Protein AF-A0A812XXS4-F1 (afdb_monomer)

Radius of gyration: 29.12 Å; Cα contacts (8 Å, |Δi|>4): 743; chains: 1; bounding box: 70×46×90 Å

Foldseek 3Di:
DVVVQVVLVVLLQDFLVVQQVLLVVLVVLCVLLVVLLVVLLVVCCVVPVPPPVVVPDDPVVVVVVVVVVVVVVVVVVVVVVVVVVVVVVVVVVVPPPDDPPFPWDWDFWFFDDDDPQWTKTQQFCCNVQDFQFWWFFPLFAGFATFHDGDHGITTGGGCQGQPHDWFWKWWQLDPVSPFIWIWTWHRPDPQKTKTWIHGDPPDDPPRDDDFFTWIFGDHPVHDPSRGRGTHATFHDWDQDPVHRVIIMTMGHHPDRSPCQQPFPVVVLVVVLSSQVSVQVSCQVVVCVVVLSAGARSNLLSLLLCLLQHDLVVSLVSLQVSQQSVLSNDFAAAPPDGTGRRGNLSSVLSNVLSVVSNVCSVVDDSLDLLVSLVSSLVSQLSSQVSSLVSVVVSVVVPRRGPDDSVSSNVSSNNNSNVNSVSSSVVSVVSVVCCVVRSSPDRRRTITTDHDD

pLDDT: mean 88.3, std 12.42, range [43.25, 98.25]

Solvent-accessible surface area (backbone atoms only — not comparable to full-atom values): 24036 Å² total; per-residue (Å²): 105,72,67,56,53,52,52,32,55,51,50,52,71,50,62,68,87,80,37,59,73,42,40,59,54,22,53,51,53,49,62,73,34,44,77,53,21,54,58,50,47,53,50,43,53,62,76,50,49,81,69,67,79,57,90,76,71,53,73,67,56,55,50,53,50,54,51,52,53,52,54,54,56,52,55,57,52,56,55,52,54,54,55,53,52,53,52,53,52,53,55,59,66,68,68,75,76,73,73,92,86,63,73,55,57,69,50,73,42,56,74,72,48,76,57,98,62,29,40,33,30,78,49,7,43,79,75,68,46,47,68,69,38,44,39,22,38,81,79,43,32,56,45,26,34,25,70,45,59,42,66,59,33,23,33,26,41,30,61,34,22,73,88,36,74,71,41,37,28,31,33,44,76,46,94,82,64,76,52,52,30,41,28,50,32,35,38,77,34,99,43,28,30,36,25,54,45,47,74,53,95,84,58,64,93,77,77,72,91,58,72,63,39,49,28,20,32,57,40,89,94,46,60,80,89,52,48,67,23,33,49,22,27,27,71,41,78,44,67,26,90,92,42,74,90,33,44,25,39,32,32,37,34,86,67,60,86,67,63,71,63,67,62,36,60,67,51,48,51,51,53,48,49,52,24,52,14,50,36,64,45,42,44,72,69,43,43,74,68,80,55,73,38,50,52,54,51,51,54,34,53,50,47,53,38,42,68,63,47,52,69,73,58,29,49,52,46,23,38,54,52,12,42,51,49,13,39,71,53,59,44,62,36,75,84,80,50,72,44,34,57,50,22,42,41,18,52,11,34,37,52,25,46,53,52,46,58,70,47,52,83,80,51,64,87,88,39,44,66,51,49,9,55,52,20,21,54,31,40,42,51,16,44,54,44,28,53,50,49,53,48,56,41,38,75,73,71,47,70,48,80,71,60,70,66,61,51,50,51,28,44,52,54,15,14,52,45,17,16,56,53,19,38,63,48,34,60,55,50,61,75,42,32,65,70,35,41,46,67,70,74,67,50,28,24,29,58,38,83,74,129

Structure (mmCIF, N/CA/C/O backbone):
data_AF-A0A812XXS4-F1
#
_entry.id   AF-A0A812XXS4-F1
#
loop_
_atom_site.group_PDB
_atom_site.id
_atom_site.type_symbol
_atom_site.label_atom_id
_atom_site.label_alt_id
_atom_site.label_comp_id
_atom_site.label_asym_id
_atom_site.label_entity_id
_atom_site.label_seq_id
_atom_site.pdbx_PDB_ins_code
_atom_site.Cartn_x
_atom_site.Cartn_y
_atom_site.Cartn_z
_atom_site.occupancy
_atom_site.B_iso_or_equiv
_atom_site.auth_seq_id
_atom_site.auth_comp_id
_atom_site.auth_asym_id
_atom_site.auth_atom_id
_atom_site.pdbx_PDB_model_num
ATOM 1 N N . MET A 1 1 ? 18.207 -3.021 5.224 1.00 89.25 1 MET A N 1
ATOM 2 C CA . MET A 1 1 ? 18.166 -1.794 4.400 1.00 89.25 1 MET A CA 1
ATOM 3 C C . MET A 1 1 ? 19.552 -1.227 4.143 1.00 89.25 1 MET A C 1
ATOM 5 O O . MET A 1 1 ? 19.964 -1.376 3.007 1.00 89.25 1 MET A O 1
ATOM 9 N N . PRO A 1 2 ? 20.305 -0.664 5.112 1.00 92.25 2 PRO A N 1
ATOM 10 C CA . PRO A 1 2 ? 21.620 -0.075 4.809 1.00 92.25 2 PRO A CA 1
ATOM 11 C C . PRO A 1 2 ? 22.589 -1.097 4.199 1.00 92.25 2 PRO A C 1
ATOM 13 O O . PRO A 1 2 ? 23.207 -0.819 3.183 1.00 92.25 2 PRO A O 1
ATOM 16 N N . ILE A 1 3 ? 22.612 -2.321 4.740 1.00 94.94 3 ILE A N 1
ATOM 17 C CA . ILE A 1 3 ? 23.415 -3.433 4.207 1.00 94.94 3 ILE A CA 1
ATOM 18 C C . ILE A 1 3 ? 23.038 -3.760 2.753 1.00 94.94 3 ILE A C 1
ATOM 20 O O . ILE A 1 3 ? 23.919 -3.926 1.921 1.00 94.94 3 ILE A O 1
ATOM 24 N N . CYS A 1 4 ? 21.741 -3.802 2.427 1.00 91.81 4 CYS A N 1
ATOM 25 C CA . CYS A 1 4 ? 21.272 -4.078 1.065 1.00 91.81 4 CYS A CA 1
ATOM 26 C C . CYS A 1 4 ? 21.697 -2.976 0.086 1.00 91.81 4 CYS A C 1
ATOM 28 O O . CYS A 1 4 ? 22.131 -3.286 -1.012 1.00 91.81 4 CYS A O 1
ATOM 30 N N . VAL A 1 5 ? 21.615 -1.705 0.495 1.00 93.31 5 VAL A N 1
ATOM 31 C CA . VAL A 1 5 ? 22.045 -0.567 -0.334 1.00 93.31 5 VAL A CA 1
ATOM 32 C C . VAL A 1 5 ? 23.551 -0.623 -0.589 1.00 93.31 5 VAL A C 1
ATOM 34 O O . VAL A 1 5 ? 23.976 -0.481 -1.729 1.00 93.31 5 VAL A O 1
ATOM 37 N N . ILE A 1 6 ? 24.355 -0.895 0.444 1.00 96.06 6 ILE A N 1
ATOM 38 C CA . ILE A 1 6 ? 25.809 -1.056 0.300 1.00 96.06 6 ILE A CA 1
ATOM 39 C C . ILE A 1 6 ? 26.128 -2.225 -0.640 1.00 96.06 6 ILE A C 1
ATOM 41 O O . ILE A 1 6 ? 26.931 -2.068 -1.553 1.00 96.06 6 ILE A O 1
ATOM 45 N N . ALA A 1 7 ? 25.461 -3.370 -0.470 1.00 95.25 7 ALA A N 1
ATOM 46 C CA . ALA A 1 7 ? 25.635 -4.524 -1.348 1.00 95.25 7 ALA A CA 1
ATOM 47 C C . ALA A 1 7 ? 25.283 -4.205 -2.812 1.00 95.25 7 ALA A C 1
ATOM 49 O O . ALA A 1 7 ? 26.008 -4.621 -3.709 1.00 95.25 7 ALA A O 1
ATOM 50 N N . MET A 1 8 ? 24.225 -3.424 -3.059 1.00 94.38 8 MET A N 1
ATOM 51 C CA . MET A 1 8 ? 23.839 -2.989 -4.408 1.00 94.38 8 MET A CA 1
ATOM 52 C C . MET A 1 8 ? 24.850 -2.045 -5.044 1.00 94.38 8 MET A C 1
ATOM 54 O O . MET A 1 8 ? 25.160 -2.198 -6.219 1.00 94.38 8 MET A O 1
ATOM 58 N N . ILE A 1 9 ? 25.396 -1.103 -4.273 1.00 94.69 9 ILE A N 1
ATOM 59 C CA . ILE A 1 9 ? 26.454 -0.207 -4.755 1.00 94.69 9 ILE A CA 1
ATOM 60 C C . ILE A 1 9 ? 27.695 -1.021 -5.137 1.00 94.69 9 ILE A C 1
ATOM 62 O O . ILE A 1 9 ? 28.265 -0.808 -6.202 1.00 94.69 9 ILE A O 1
ATOM 66 N N . ILE A 1 10 ? 28.080 -1.995 -4.305 1.00 95.56 10 ILE A N 1
ATOM 67 C CA . ILE A 1 10 ? 29.216 -2.881 -4.585 1.00 95.56 10 ILE A CA 1
ATOM 68 C C . ILE A 1 10 ? 28.957 -3.725 -5.840 1.00 95.56 10 ILE A C 1
ATOM 70 O O . ILE A 1 10 ? 29.821 -3.787 -6.710 1.00 95.56 10 ILE A O 1
ATOM 74 N N . MET A 1 11 ? 27.776 -4.342 -5.967 1.00 93.38 11 MET A N 1
ATOM 75 C CA . MET A 1 11 ? 27.419 -5.144 -7.146 1.00 93.38 11 MET A CA 1
ATOM 76 C C . MET A 1 11 ? 27.384 -4.310 -8.431 1.00 93.38 11 MET A C 1
ATOM 78 O O . MET A 1 11 ? 27.875 -4.767 -9.458 1.00 93.38 11 MET A O 1
ATOM 82 N N . CYS A 1 12 ? 26.895 -3.070 -8.365 1.00 93.25 12 CYS A N 1
ATOM 83 C CA . CYS A 1 12 ? 26.836 -2.170 -9.514 1.00 93.25 12 CYS A CA 1
ATOM 84 C C . CYS A 1 12 ? 28.231 -1.783 -10.045 1.00 93.25 12 CYS A C 1
ATOM 86 O O . CYS A 1 12 ? 28.3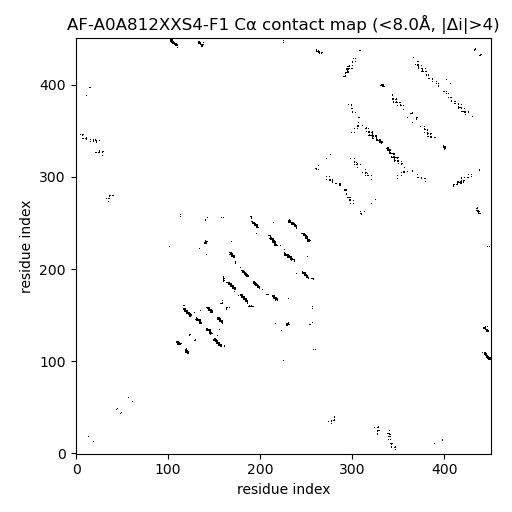96 -1.555 -11.245 1.00 93.25 12 CYS A O 1
ATOM 88 N N . LEU A 1 13 ? 29.235 -1.718 -9.163 1.00 94.38 13 LEU A N 1
ATOM 89 C CA . LEU A 1 13 ? 30.615 -1.338 -9.495 1.00 94.38 13 LEU A CA 1
ATOM 90 C C . LEU A 1 13 ? 31.527 -2.541 -9.795 1.00 94.38 13 LEU A C 1
ATOM 92 O O . LEU A 1 13 ? 32.674 -2.359 -10.198 1.00 94.38 13 LEU A O 1
ATOM 96 N N . LEU A 1 14 ? 31.045 -3.771 -9.600 1.00 94.62 14 LEU A N 1
ATOM 97 C CA . LEU A 1 14 ? 31.829 -4.986 -9.819 1.00 94.62 14 LEU A CA 1
ATOM 98 C C . LEU A 1 14 ? 32.051 -5.234 -11.325 1.00 94.62 14 LEU A C 1
ATOM 100 O O . LEU A 1 14 ? 31.083 -5.147 -12.080 1.00 94.62 14 LEU A O 1
ATOM 104 N N . PRO A 1 15 ? 33.257 -5.608 -11.795 1.00 93.31 15 PRO A N 1
ATOM 105 C CA . PRO A 1 15 ? 33.505 -5.912 -13.210 1.00 93.31 15 PRO A CA 1
ATOM 106 C C . PRO A 1 15 ? 32.542 -6.961 -13.790 1.00 93.31 15 PRO A C 1
ATOM 108 O O . PRO A 1 15 ? 32.163 -7.905 -13.097 1.00 93.31 15 PRO A O 1
ATOM 111 N N . SER A 1 16 ? 32.168 -6.819 -15.065 1.00 90.06 16 SER A N 1
ATOM 112 C CA . SER A 1 16 ? 31.114 -7.610 -15.742 1.00 90.06 16 SER A CA 1
ATOM 113 C C . SER A 1 16 ? 31.407 -9.107 -15.720 1.00 90.06 16 SER A C 1
ATOM 115 O O . SER A 1 16 ? 30.528 -9.909 -15.415 1.00 90.06 16 SER A O 1
ATOM 117 N N . ARG A 1 17 ? 32.684 -9.468 -15.886 1.00 91.56 17 ARG A N 1
ATOM 118 C CA . ARG A 1 17 ? 33.214 -10.835 -15.743 1.00 91.56 17 ARG A CA 1
ATOM 119 C C . ARG A 1 17 ? 32.839 -11.540 -14.434 1.00 91.56 17 ARG A C 1
ATOM 121 O O . ARG A 1 17 ? 32.785 -12.760 -14.384 1.00 91.56 17 ARG A O 1
ATOM 128 N N . TRP A 1 18 ? 32.621 -10.803 -13.344 1.00 93.81 18 TRP A N 1
ATOM 129 C CA . TRP A 1 18 ? 32.257 -11.392 -12.046 1.00 93.81 18 TRP A CA 1
ATOM 130 C C . TRP A 1 18 ? 30.741 -11.499 -11.861 1.00 93.81 18 TRP A C 1
ATOM 132 O O . TRP A 1 18 ? 30.278 -12.067 -10.873 1.00 93.81 18 TRP A O 1
ATOM 142 N N . LEU A 1 19 ? 29.970 -10.950 -12.799 1.00 92.56 19 LEU A N 1
ATOM 143 C CA . LEU A 1 19 ? 28.514 -10.926 -12.790 1.00 92.56 19 LEU A CA 1
ATOM 144 C C . LEU A 1 19 ? 27.905 -11.901 -13.802 1.00 92.56 19 LEU A C 1
ATOM 146 O O . LEU A 1 19 ? 26.694 -11.981 -13.873 1.00 92.56 19 LEU A O 1
ATOM 150 N N . GLU A 1 20 ? 28.676 -12.708 -14.535 1.00 90.94 20 GLU A N 1
ATOM 151 C CA . GLU A 1 20 ? 28.111 -13.658 -15.516 1.00 90.94 20 GLU A CA 1
ATOM 152 C C . GLU A 1 20 ? 27.075 -14.625 -14.913 1.00 90.94 20 GLU A C 1
ATOM 154 O O . GLU A 1 20 ? 26.117 -15.023 -15.576 1.00 90.94 20 GLU A O 1
ATOM 159 N N . TRP A 1 21 ? 27.207 -14.953 -13.624 1.00 93.62 21 TRP A N 1
ATOM 160 C CA . TRP A 1 21 ? 26.243 -15.782 -12.899 1.00 93.62 21 TRP A CA 1
ATOM 161 C C . TRP A 1 21 ? 24.836 -15.156 -12.820 1.00 93.62 21 TRP A C 1
ATOM 163 O O . TRP A 1 21 ? 23.853 -15.885 -12.670 1.00 93.62 21 TRP A O 1
ATOM 173 N N . THR A 1 22 ? 24.701 -13.829 -12.943 1.00 93.25 22 THR A N 1
ATOM 174 C CA . THR A 1 22 ? 23.402 -13.135 -12.916 1.00 93.25 22 THR A CA 1
ATOM 175 C C . THR A 1 22 ? 22.585 -13.404 -14.177 1.00 93.25 22 THR A C 1
ATOM 177 O O . THR A 1 22 ? 21.355 -13.382 -14.115 1.00 93.25 22 THR A O 1
ATOM 180 N N . ASN A 1 23 ? 23.229 -13.749 -15.298 1.00 92.75 23 ASN A N 1
ATOM 181 C CA . ASN A 1 23 ? 22.540 -14.087 -16.545 1.00 92.75 23 ASN A CA 1
ATOM 182 C C . ASN A 1 23 ? 21.618 -15.300 -16.373 1.00 92.75 23 ASN A C 1
ATOM 184 O O . ASN A 1 23 ? 20.529 -15.338 -16.947 1.00 92.75 23 ASN A O 1
ATOM 188 N N . TRP A 1 24 ? 22.006 -16.262 -15.526 1.00 94.94 24 TRP A N 1
ATOM 189 C CA . TRP A 1 24 ? 21.144 -17.391 -15.179 1.00 94.94 24 TRP A CA 1
ATOM 190 C C . TRP A 1 24 ? 19.858 -16.924 -14.483 1.00 94.94 24 TRP A C 1
ATOM 192 O O . TRP A 1 24 ? 18.766 -17.355 -14.849 1.00 94.94 24 TRP A O 1
ATOM 202 N N . PHE A 1 25 ? 19.963 -15.986 -13.536 1.00 93.38 25 PHE A N 1
ATOM 203 C CA . PHE A 1 25 ? 18.801 -15.405 -12.858 1.00 93.38 25 PHE A CA 1
ATOM 204 C C . PHE A 1 25 ? 17.921 -14.592 -13.814 1.00 93.38 25 PHE A C 1
ATOM 206 O O . PHE A 1 25 ? 16.697 -14.707 -13.753 1.00 93.38 25 PHE A O 1
ATOM 213 N N . GLY A 1 26 ? 18.526 -13.828 -14.729 1.00 91.38 26 GLY A N 1
ATOM 214 C CA . GLY A 1 26 ? 17.801 -13.102 -15.774 1.00 91.38 26 GLY A CA 1
ATOM 215 C C . GLY A 1 26 ? 16.997 -14.039 -16.681 1.00 91.38 26 GLY A C 1
ATOM 216 O O . GLY A 1 26 ? 15.823 -13.785 -16.958 1.00 91.38 26 GLY A O 1
ATOM 217 N N . ALA A 1 27 ? 17.575 -15.180 -17.072 1.00 93.31 27 ALA A N 1
ATOM 218 C CA . ALA A 1 27 ? 16.870 -16.198 -17.849 1.00 93.31 27 ALA A CA 1
ATOM 219 C C . ALA A 1 27 ? 15.657 -16.767 -17.089 1.00 93.31 27 ALA A C 1
ATOM 221 O O . ALA A 1 27 ? 14.567 -16.852 -17.657 1.00 93.31 27 ALA A O 1
ATOM 222 N N . GLN A 1 28 ? 15.808 -17.085 -15.797 1.00 95.38 28 GLN A N 1
ATOM 223 C CA . GLN A 1 28 ? 14.691 -17.567 -14.972 1.00 95.38 28 GLN A CA 1
ATOM 224 C C . GLN A 1 28 ? 13.594 -16.507 -14.802 1.00 95.38 28 GLN A C 1
ATOM 226 O O . GLN A 1 28 ? 12.410 -16.824 -14.914 1.00 95.38 28 GLN A O 1
ATOM 231 N N . ALA A 1 29 ? 13.961 -15.238 -14.595 1.00 92.50 29 ALA A N 1
ATOM 232 C CA . ALA A 1 29 ? 12.997 -14.144 -14.489 1.00 92.50 29 ALA A CA 1
ATOM 233 C C . ALA A 1 29 ? 12.137 -14.017 -15.761 1.00 92.50 29 ALA A C 1
ATOM 235 O O . ALA A 1 29 ? 10.913 -13.901 -15.675 1.00 92.50 29 ALA A O 1
ATOM 236 N N . ARG A 1 30 ? 12.749 -14.135 -16.948 1.00 92.62 30 ARG A N 1
ATOM 237 C CA . ARG A 1 30 ? 12.017 -14.117 -18.227 1.00 92.62 30 ARG A CA 1
ATOM 238 C C . ARG A 1 30 ? 11.068 -15.302 -18.379 1.00 92.62 30 ARG A C 1
ATOM 240 O O . ARG A 1 30 ? 9.949 -15.112 -18.850 1.00 92.62 30 ARG A O 1
ATOM 247 N N . VAL A 1 31 ? 11.471 -16.501 -17.950 1.00 94.00 31 VAL A N 1
ATOM 248 C CA . VAL A 1 31 ? 10.599 -17.691 -17.969 1.00 94.00 31 VAL A CA 1
ATOM 249 C C . VAL A 1 31 ? 9.354 -17.469 -17.110 1.00 94.00 31 VAL A C 1
ATOM 251 O O . VAL A 1 31 ? 8.252 -17.792 -17.542 1.00 94.00 31 VAL A O 1
ATOM 254 N N . VAL A 1 32 ? 9.507 -16.860 -15.932 1.00 91.38 32 VAL A N 1
ATOM 255 C CA . VAL A 1 32 ? 8.385 -16.572 -15.023 1.00 91.38 32 VAL A CA 1
ATOM 256 C C . VAL A 1 32 ? 7.414 -15.537 -15.607 1.00 91.38 32 VAL A C 1
ATOM 258 O O . VAL A 1 32 ? 6.214 -15.613 -15.349 1.00 91.38 32 VAL A O 1
ATOM 261 N N . ILE A 1 33 ? 7.896 -14.578 -16.401 1.00 91.00 33 ILE A N 1
ATOM 262 C CA . ILE A 1 33 ? 7.074 -13.488 -16.963 1.00 91.00 33 ILE A CA 1
ATOM 263 C C . ILE A 1 33 ? 6.445 -13.851 -18.322 1.00 91.00 33 ILE A C 1
ATOM 265 O O . ILE A 1 33 ? 5.363 -13.361 -18.655 1.00 91.00 33 ILE A O 1
ATOM 269 N N . SER A 1 34 ? 7.066 -14.763 -19.077 1.00 89.62 34 SER A N 1
ATOM 270 C CA . SER A 1 34 ? 6.621 -15.213 -20.407 1.00 89.62 34 SER A CA 1
ATOM 271 C C . SER A 1 34 ? 5.121 -15.573 -20.521 1.00 89.62 34 SER A C 1
ATOM 273 O O . SER A 1 34 ? 4.491 -15.151 -21.499 1.00 89.62 34 SER A O 1
ATOM 275 N N . PRO A 1 35 ? 4.482 -16.249 -19.537 1.00 90.94 35 PRO A N 1
ATOM 276 C CA . PRO A 1 35 ? 3.074 -16.638 -19.641 1.00 90.94 35 PRO A CA 1
ATOM 277 C C . PRO A 1 35 ? 2.080 -15.477 -19.787 1.00 90.94 35 PRO A C 1
ATOM 279 O O . PRO A 1 35 ? 1.011 -15.689 -20.349 1.00 90.94 35 PRO A O 1
ATOM 282 N N . ILE A 1 36 ? 2.398 -14.263 -19.312 1.00 85.88 36 ILE A N 1
ATOM 283 C CA . ILE A 1 36 ? 1.536 -13.079 -19.517 1.00 85.88 36 ILE A CA 1
ATOM 284 C C . ILE A 1 36 ? 1.848 -12.387 -20.837 1.00 85.88 36 ILE A C 1
ATOM 286 O O . ILE A 1 36 ? 0.945 -11.877 -21.503 1.00 85.88 36 ILE A O 1
ATOM 290 N N . ALA A 1 37 ? 3.126 -12.348 -21.214 1.00 82.06 37 ALA A N 1
ATOM 291 C CA . ALA A 1 37 ? 3.554 -11.638 -22.409 1.00 82.06 37 ALA A CA 1
ATOM 292 C C . ALA A 1 37 ? 2.884 -12.226 -23.663 1.00 82.06 37 ALA A C 1
ATOM 294 O O . ALA A 1 37 ? 2.368 -11.485 -24.497 1.00 82.06 37 ALA A O 1
ATOM 295 N N . HIS A 1 38 ? 2.790 -13.557 -23.757 1.00 83.88 38 HIS A N 1
ATOM 296 C CA . HIS A 1 38 ? 2.203 -14.236 -24.913 1.00 83.88 38 HIS A CA 1
ATOM 297 C C . HIS A 1 38 ? 0.721 -13.879 -25.184 1.00 83.88 38 HIS A C 1
ATOM 299 O O . HIS A 1 38 ? 0.421 -13.401 -26.282 1.00 83.88 38 HIS A O 1
ATOM 305 N N . PRO A 1 39 ? -0.229 -14.021 -24.237 1.00 85.12 39 PRO A N 1
ATOM 306 C CA . PRO A 1 39 ? -1.618 -13.630 -24.475 1.00 85.12 39 PRO A CA 1
ATOM 307 C C . PRO A 1 39 ? -1.768 -12.128 -24.734 1.00 85.12 39 PRO A C 1
ATOM 309 O O . PRO A 1 39 ? -2.606 -11.751 -25.548 1.00 85.12 39 PRO A O 1
ATOM 312 N N . MET A 1 40 ? -0.938 -11.272 -24.126 1.00 82.38 40 MET A N 1
ATOM 313 C CA . MET A 1 40 ? -0.939 -9.837 -24.437 1.00 82.38 40 MET A CA 1
ATOM 314 C C . MET A 1 40 ? -0.511 -9.562 -25.880 1.00 82.38 40 MET A C 1
ATOM 316 O O . MET A 1 40 ? -1.135 -8.741 -26.548 1.00 82.38 40 MET A O 1
ATOM 320 N N . THR A 1 41 ? 0.482 -10.284 -26.410 1.00 79.12 41 THR A N 1
ATOM 321 C CA . THR A 1 41 ? 0.848 -10.164 -27.833 1.00 79.12 41 THR A CA 1
ATOM 322 C C . THR A 1 41 ? -0.257 -10.669 -28.768 1.00 79.12 41 THR A C 1
ATOM 324 O O . THR A 1 41 ? -0.502 -10.054 -29.804 1.00 79.12 41 THR A O 1
ATOM 327 N N . MET A 1 42 ? -0.998 -11.716 -28.389 1.00 84.38 42 MET A N 1
ATOM 328 C CA . MET A 1 42 ? -2.175 -12.170 -29.143 1.00 84.38 42 MET A CA 1
ATOM 329 C C . MET A 1 42 ? -3.319 -11.152 -29.097 1.00 84.38 42 MET A C 1
ATOM 331 O O . MET A 1 42 ? -3.905 -10.839 -30.130 1.00 84.38 42 MET A O 1
ATOM 335 N N . ALA A 1 43 ? -3.608 -10.597 -27.918 1.00 83.62 43 ALA A N 1
ATOM 336 C CA . ALA A 1 43 ? -4.616 -9.559 -27.738 1.00 83.62 43 ALA A CA 1
ATOM 337 C C . ALA A 1 43 ? -4.249 -8.289 -28.513 1.00 83.62 43 ALA A C 1
ATOM 339 O O . ALA A 1 43 ? -5.113 -7.704 -29.158 1.00 83.62 43 ALA A O 1
ATOM 340 N N . LYS A 1 44 ? -2.966 -7.905 -28.533 1.00 79.88 44 LYS A N 1
ATOM 341 C CA . LYS A 1 44 ? -2.460 -6.833 -29.395 1.00 79.88 44 LYS A CA 1
ATOM 342 C C . LYS A 1 44 ? -2.792 -7.121 -30.854 1.00 79.88 44 LYS A C 1
ATOM 344 O O . LYS A 1 44 ? -3.370 -6.257 -31.494 1.00 79.88 44 LYS A O 1
ATOM 349 N N . ASN A 1 45 ? -2.481 -8.314 -31.356 1.00 77.69 45 ASN A N 1
ATOM 350 C CA . ASN A 1 45 ? -2.748 -8.676 -32.753 1.00 77.69 45 ASN A CA 1
ATOM 351 C C . ASN A 1 45 ? -4.252 -8.738 -33.087 1.00 77.69 45 ASN A C 1
ATOM 353 O O . ASN A 1 45 ? -4.622 -8.673 -34.257 1.00 77.69 45 ASN A O 1
ATOM 357 N N . LEU A 1 46 ? -5.114 -8.866 -32.072 1.00 83.00 46 LEU A N 1
ATOM 358 C CA . LEU A 1 46 ? -6.569 -8.823 -32.210 1.00 83.00 46 LEU A CA 1
ATOM 359 C C . LEU A 1 46 ? -7.123 -7.385 -32.186 1.00 83.00 46 LEU A C 1
ATOM 361 O O . LEU A 1 46 ? -7.993 -7.051 -32.984 1.00 83.00 46 LEU A O 1
ATOM 365 N N . VAL A 1 47 ? -6.649 -6.553 -31.250 1.00 78.12 47 VAL A N 1
ATOM 366 C CA . VAL A 1 47 ? -7.141 -5.181 -30.992 1.00 78.12 47 VAL A CA 1
ATOM 367 C C . VAL A 1 47 ? -6.535 -4.173 -31.951 1.00 78.12 47 VAL A C 1
ATOM 369 O O . VAL A 1 47 ? -7.219 -3.272 -32.428 1.00 78.12 47 VAL A O 1
ATOM 372 N N . ILE A 1 48 ? -5.247 -4.332 -32.223 1.00 67.06 48 ILE A N 1
ATOM 373 C CA . ILE A 1 48 ? -4.587 -3.761 -33.378 1.00 67.06 48 ILE A CA 1
ATOM 374 C C . ILE A 1 48 ? -4.627 -4.905 -34.389 1.00 67.06 48 ILE A C 1
ATOM 376 O O . ILE A 1 48 ? -3.640 -5.642 -34.493 1.00 67.06 48 ILE A O 1
ATOM 380 N N . PRO A 1 49 ? -5.752 -5.111 -35.120 1.00 54.78 49 PRO A N 1
ATOM 381 C CA . PRO A 1 49 ? -5.657 -5.895 -36.335 1.00 54.78 49 PRO A CA 1
ATOM 382 C C . PRO A 1 49 ? -4.473 -5.307 -37.086 1.00 54.78 49 PRO A C 1
ATOM 384 O O . PRO A 1 49 ? -4.235 -4.094 -37.011 1.00 54.78 49 PRO A O 1
ATOM 387 N N . GLN A 1 50 ? -3.698 -6.144 -37.765 1.00 51.34 50 GLN A N 1
ATOM 388 C CA . GLN A 1 50 ? -2.819 -5.631 -38.799 1.00 51.34 50 GLN A CA 1
ATOM 389 C C . GLN A 1 50 ? -3.721 -4.925 -39.812 1.00 51.34 50 GLN A C 1
ATOM 391 O O . GLN A 1 50 ? -4.183 -5.506 -40.781 1.00 51.34 50 GLN A O 1
ATOM 396 N N . SER A 1 51 ? -4.050 -3.675 -39.521 1.00 45.50 51 SER A N 1
ATOM 397 C CA . SER A 1 51 ? -4.473 -2.703 -40.474 1.00 45.50 51 SER A CA 1
ATOM 398 C C . SER A 1 51 ? -3.137 -2.401 -41.157 1.00 45.50 51 SER A C 1
ATOM 400 O O . SER A 1 51 ? -2.352 -1.606 -40.664 1.00 45.50 51 SER A O 1
ATOM 402 N N . VAL A 1 52 ? -2.713 -3.130 -42.195 1.00 44.84 52 VAL A N 1
ATOM 403 C CA . VAL A 1 52 ? -3.460 -3.283 -43.446 1.00 44.84 52 VAL A CA 1
ATOM 404 C C . VAL A 1 52 ? -4.591 -2.276 -43.442 1.00 44.84 52 VAL A C 1
ATOM 406 O O . VAL A 1 52 ? -5.766 -2.611 -43.303 1.00 44.84 52 VAL A O 1
ATOM 409 N N . GLY A 1 53 ? -4.200 -1.003 -43.570 1.00 43.25 53 GLY A N 1
ATOM 410 C CA . GLY A 1 53 ? -5.008 -0.102 -44.356 1.00 43.25 53 GLY A CA 1
ATOM 411 C C . GLY A 1 53 ? -5.361 -0.902 -45.595 1.00 43.25 53 GLY A C 1
ATOM 412 O O . GLY A 1 53 ? -4.516 -1.122 -46.453 1.00 43.25 53 GLY A O 1
ATOM 413 N N . ASN A 1 54 ? -6.547 -1.498 -45.586 1.00 51.03 54 ASN A N 1
ATOM 414 C CA . ASN A 1 54 ? -7.125 -2.079 -46.759 1.00 51.03 54 ASN A CA 1
ATOM 415 C C . ASN A 1 54 ? -7.789 -0.854 -47.372 1.00 51.03 54 ASN A C 1
ATOM 417 O O . ASN A 1 54 ? -8.868 -0.463 -46.911 1.00 51.03 54 ASN A O 1
ATOM 421 N N . PRO A 1 55 ? -7.128 -0.160 -48.319 1.00 59.19 55 PRO A N 1
ATOM 422 C CA . PRO A 1 55 ? -7.662 1.055 -48.933 1.00 59.19 55 PRO A CA 1
ATOM 423 C C . PRO A 1 55 ? -9.048 0.836 -49.567 1.00 59.19 55 PRO A C 1
ATOM 425 O O . PRO A 1 55 ? -9.712 1.801 -49.931 1.00 59.19 55 PRO A O 1
ATOM 428 N N . ASN A 1 56 ? -9.508 -0.417 -49.628 1.00 58.28 56 ASN A N 1
ATOM 429 C CA . ASN A 1 56 ? -10.770 -0.867 -50.191 1.00 58.28 56 ASN A CA 1
ATOM 430 C C . ASN A 1 56 ? -11.947 -0.939 -49.195 1.00 58.28 56 ASN A C 1
ATOM 432 O O . ASN A 1 56 ? -13.029 -1.351 -49.605 1.00 58.28 56 ASN A O 1
ATOM 436 N N . ALA A 1 57 ? -11.792 -0.569 -47.914 1.00 65.62 57 ALA A N 1
ATOM 437 C CA . ALA A 1 57 ? -12.930 -0.540 -46.982 1.00 65.62 57 ALA A CA 1
ATOM 438 C C . ALA A 1 57 ? -14.015 0.436 -47.477 1.00 65.62 57 ALA A C 1
ATOM 440 O O . ALA A 1 57 ? -13.745 1.630 -47.675 1.00 65.62 57 ALA A O 1
ATOM 441 N N . THR A 1 58 ? -15.232 -0.077 -47.681 1.00 74.06 58 THR A N 1
ATOM 442 C CA . THR A 1 58 ? -16.322 0.624 -48.380 1.00 74.06 58 THR A CA 1
ATOM 443 C C . THR A 1 58 ? -16.844 1.778 -47.513 1.00 74.06 58 THR A C 1
ATOM 445 O O . THR A 1 58 ? -16.953 1.650 -46.294 1.00 74.06 58 THR A O 1
ATOM 448 N N . SER A 1 59 ? -17.216 2.918 -48.107 1.00 79.00 59 SER A N 1
ATOM 449 C CA . SER A 1 59 ? -17.720 4.109 -47.385 1.00 79.00 59 SER A CA 1
ATOM 450 C C . SER A 1 59 ? -18.877 3.812 -46.416 1.00 79.00 59 SER A C 1
ATOM 452 O O . SER A 1 59 ? -18.980 4.436 -45.359 1.00 79.00 59 SER A O 1
ATOM 454 N N . ARG A 1 60 ? -19.706 2.814 -46.739 1.00 76.75 60 ARG A N 1
ATOM 455 C CA . ARG A 1 60 ? -20.815 2.333 -45.904 1.00 76.75 60 ARG A CA 1
ATOM 456 C C . ARG A 1 60 ? -20.357 1.718 -44.580 1.00 76.75 60 ARG A C 1
ATOM 458 O O . ARG A 1 60 ? -21.010 1.927 -43.563 1.00 76.75 60 ARG A O 1
ATOM 465 N N . GLU A 1 61 ? -19.245 0.990 -44.578 1.00 77.94 61 GLU A N 1
ATOM 466 C CA . GLU A 1 61 ? -18.708 0.360 -43.365 1.00 77.94 61 GLU A CA 1
ATOM 467 C C . GLU A 1 61 ? -18.166 1.422 -42.409 1.00 77.94 61 GLU A C 1
ATOM 469 O O . GLU A 1 61 ? -18.462 1.384 -41.219 1.00 77.94 61 GLU A O 1
ATOM 474 N N . ARG A 1 62 ? -17.487 2.451 -42.939 1.00 74.38 62 ARG A N 1
ATOM 475 C CA . ARG A 1 62 ? -17.017 3.592 -42.133 1.00 74.38 62 ARG A CA 1
ATOM 476 C C . ARG A 1 62 ? -18.175 4.363 -41.496 1.00 74.38 62 ARG A C 1
ATOM 478 O O . ARG A 1 62 ? -18.070 4.763 -40.339 1.00 74.38 62 ARG A O 1
ATOM 485 N N . ALA A 1 63 ? -19.280 4.541 -42.222 1.00 83.62 63 ALA A N 1
ATOM 486 C CA . ALA A 1 63 ? -20.473 5.199 -41.693 1.00 83.62 63 ALA A CA 1
ATOM 487 C C . ALA A 1 63 ? -21.109 4.391 -40.549 1.00 83.62 63 ALA A C 1
ATOM 489 O O . ALA A 1 63 ? -21.358 4.944 -39.479 1.00 83.62 63 ALA A O 1
ATOM 490 N N . LEU A 1 64 ? -21.284 3.076 -40.726 1.00 80.88 64 LEU A N 1
ATOM 491 C CA . LEU A 1 64 ? -21.819 2.201 -39.677 1.00 80.88 64 LEU A CA 1
ATOM 492 C C . LEU A 1 64 ? -20.910 2.155 -38.444 1.00 80.88 64 LEU A C 1
ATOM 494 O O . LEU A 1 64 ? -21.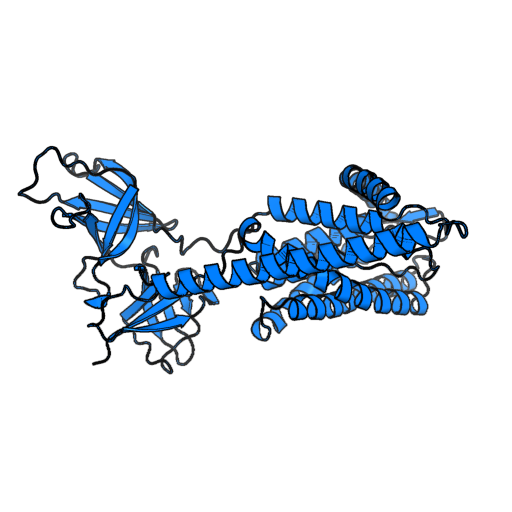408 2.199 -37.321 1.00 80.88 64 LEU A O 1
ATOM 498 N N . GLN A 1 65 ? -19.590 2.126 -38.639 1.00 78.19 65 GLN A N 1
ATOM 499 C CA . GLN A 1 65 ? -18.626 2.169 -37.540 1.00 78.19 65 GLN A CA 1
ATOM 500 C C . GLN A 1 65 ? -18.766 3.469 -36.737 1.00 78.19 65 GLN A C 1
ATOM 502 O O . GLN A 1 65 ? -18.884 3.433 -35.515 1.00 78.19 65 GLN A O 1
ATOM 507 N N . SER A 1 66 ? -18.857 4.610 -37.432 1.00 79.31 66 SER A N 1
ATOM 508 C CA . SER A 1 66 ? -19.034 5.916 -36.789 1.00 79.31 66 SER A CA 1
ATOM 509 C C . SER A 1 66 ? -20.358 6.034 -36.026 1.00 79.31 66 SER A C 1
ATOM 511 O O . SER A 1 66 ? -20.422 6.664 -34.971 1.00 79.31 66 SER A O 1
ATOM 513 N N . GLU A 1 67 ? -21.417 5.393 -36.521 1.00 85.31 67 GLU A N 1
ATOM 514 C CA . GLU A 1 67 ? -22.722 5.391 -35.869 1.00 85.31 67 GLU A CA 1
ATOM 515 C C . GLU A 1 67 ? -22.731 4.497 -34.622 1.00 85.31 67 GLU A C 1
ATOM 517 O O . GLU A 1 67 ? -23.263 4.889 -33.580 1.00 85.31 67 GLU A O 1
ATOM 522 N N . LEU A 1 68 ? -22.065 3.342 -34.688 1.00 82.38 68 LEU A N 1
ATOM 523 C CA . LEU A 1 68 ? -21.889 2.436 -33.556 1.00 82.38 68 LEU A CA 1
ATOM 524 C C . LEU A 1 68 ? -21.086 3.116 -32.433 1.00 82.38 68 LEU A C 1
ATOM 526 O O . LEU A 1 68 ? -21.506 3.102 -31.272 1.00 82.38 68 LEU A O 1
ATOM 530 N N . ASP A 1 69 ? -19.983 3.780 -32.779 1.00 76.81 69 ASP A N 1
ATOM 531 C CA . ASP A 1 69 ? -19.160 4.511 -31.814 1.00 76.81 69 ASP A CA 1
ATOM 532 C C . ASP A 1 69 ? -19.933 5.674 -31.168 1.00 76.81 69 ASP A C 1
ATOM 534 O O . ASP A 1 69 ? -19.843 5.879 -29.953 1.00 76.81 69 ASP A O 1
ATOM 538 N N . ARG A 1 70 ? -20.791 6.368 -31.932 1.00 88.31 70 ARG A N 1
ATOM 539 C CA . ARG A 1 70 ? -21.697 7.401 -31.401 1.00 88.31 70 ARG A CA 1
ATOM 540 C C . ARG A 1 70 ? -22.675 6.837 -30.365 1.00 88.31 70 ARG A C 1
ATOM 542 O O . ARG A 1 70 ? -22.850 7.439 -29.306 1.00 88.31 70 ARG A O 1
ATOM 549 N N . TYR A 1 71 ? -23.308 5.694 -30.636 1.00 87.81 71 TYR A N 1
ATOM 550 C CA . TYR A 1 71 ? -24.255 5.080 -29.694 1.00 87.81 71 TYR A CA 1
ATOM 551 C C . TYR A 1 71 ? -23.575 4.560 -28.425 1.00 87.81 71 TYR A C 1
ATOM 553 O O . TYR A 1 71 ? -24.115 4.729 -27.330 1.00 87.81 71 TYR A O 1
ATOM 561 N N . ARG A 1 72 ? -22.370 3.986 -28.543 1.00 82.62 72 ARG A N 1
ATOM 562 C CA . ARG A 1 72 ? -21.571 3.577 -27.377 1.00 82.62 72 ARG A CA 1
ATOM 563 C C . ARG A 1 72 ? -21.258 4.764 -26.469 1.00 82.62 72 ARG A C 1
ATOM 565 O O . ARG A 1 72 ? -21.450 4.660 -25.261 1.00 82.62 72 ARG A O 1
ATOM 572 N N . ALA A 1 73 ? -20.835 5.892 -27.041 1.00 79.75 73 ALA A N 1
ATOM 573 C CA . ALA A 1 73 ? -20.533 7.100 -26.275 1.00 79.75 73 ALA A CA 1
ATOM 574 C C . ALA A 1 73 ? -21.751 7.626 -25.492 1.00 79.75 73 ALA A C 1
ATOM 576 O O . ALA A 1 73 ? -21.613 8.020 -24.334 1.00 79.75 73 ALA A O 1
ATOM 577 N N . LEU A 1 74 ? -22.947 7.588 -26.090 1.00 88.94 74 LEU A N 1
ATOM 578 C CA . LEU A 1 74 ? -24.186 8.006 -25.424 1.00 88.94 74 LEU A CA 1
ATOM 579 C C . LEU A 1 74 ? -24.552 7.095 -24.246 1.00 88.94 74 LEU A C 1
ATOM 581 O O . LEU A 1 74 ? -24.882 7.589 -23.171 1.00 88.94 74 LEU A O 1
ATOM 585 N N . LEU A 1 75 ? -24.443 5.776 -24.417 1.00 93.12 75 LEU A N 1
ATOM 586 C CA . LEU A 1 75 ? -24.804 4.815 -23.373 1.00 93.12 75 LEU A CA 1
ATOM 587 C C . LEU A 1 75 ? -23.919 4.948 -22.125 1.00 93.12 75 LEU A C 1
ATOM 589 O O . LEU A 1 75 ? -24.424 4.899 -21.003 1.00 93.12 75 LEU A O 1
ATOM 593 N N . TYR A 1 76 ? -22.612 5.161 -22.304 1.00 78.12 76 TYR A N 1
ATOM 594 C CA . TYR A 1 76 ? -21.695 5.356 -21.177 1.00 78.12 76 TYR A CA 1
ATOM 595 C C . TYR A 1 76 ? -22.000 6.623 -20.368 1.00 78.12 76 TYR A C 1
ATOM 597 O O . TYR A 1 76 ? -21.850 6.613 -19.146 1.00 78.12 76 TYR A O 1
ATOM 605 N N . LYS A 1 77 ? -22.463 7.694 -21.025 1.00 89.00 77 LYS A N 1
ATOM 606 C CA . LYS A 1 77 ? -22.826 8.947 -20.356 1.00 89.00 77 LYS A CA 1
ATOM 607 C C . LYS A 1 77 ? -24.019 8.760 -19.407 1.00 89.00 77 LYS A C 1
ATOM 609 O O . LYS A 1 77 ? -23.935 9.139 -18.243 1.00 89.00 77 LYS A O 1
ATOM 614 N N . GLU A 1 78 ? -25.085 8.113 -19.876 1.00 90.00 78 GLU A N 1
ATOM 615 C CA . GLU A 1 78 ? -26.311 7.877 -19.091 1.00 90.00 78 GLU A CA 1
ATOM 616 C C . GLU A 1 78 ? -26.060 7.007 -17.845 1.00 90.00 78 GLU A C 1
ATOM 618 O O . GLU A 1 78 ? -26.598 7.254 -16.763 1.00 90.00 78 GLU A O 1
ATOM 623 N N . GLN A 1 79 ? -25.192 5.994 -17.952 1.00 88.50 79 GLN A N 1
ATOM 624 C CA . GLN A 1 79 ? -24.831 5.149 -16.806 1.00 88.50 79 GLN A CA 1
ATOM 625 C C . GLN A 1 79 ? -24.081 5.926 -15.715 1.00 88.50 79 GLN A C 1
ATOM 627 O O . GLN A 1 79 ? -24.249 5.651 -14.524 1.00 88.50 79 GLN A O 1
ATOM 632 N N . GLN A 1 80 ? -23.258 6.901 -16.103 1.00 86.19 80 GLN A N 1
ATOM 633 C CA . GLN A 1 80 ? -22.503 7.719 -15.161 1.00 86.19 80 GLN A CA 1
ATOM 634 C C . GLN A 1 80 ? -23.415 8.680 -14.383 1.00 86.19 80 GLN A C 1
ATOM 636 O O . GLN A 1 80 ? -23.238 8.828 -13.171 1.00 86.19 80 GLN A O 1
ATOM 641 N N . GLU A 1 81 ? -24.413 9.272 -15.049 1.00 85.25 81 GLU A N 1
ATOM 642 C CA . GLU A 1 81 ? -25.406 10.149 -14.412 1.00 85.25 81 GLU A CA 1
ATOM 643 C C . GLU A 1 81 ? -26.255 9.387 -13.380 1.00 85.25 81 GLU A C 1
ATOM 645 O O . GLU A 1 81 ? -26.402 9.845 -12.244 1.00 85.25 81 GLU A O 1
ATOM 650 N N . ASN A 1 82 ? -26.717 8.175 -13.710 1.00 87.69 82 ASN A N 1
ATOM 651 C CA . ASN A 1 82 ? -27.478 7.343 -12.770 1.00 87.69 82 ASN A CA 1
ATOM 652 C C . ASN A 1 82 ? -26.686 6.990 -11.502 1.00 87.69 82 ASN A C 1
ATOM 654 O O . ASN A 1 82 ? -27.196 7.134 -10.390 1.00 87.69 82 ASN A O 1
ATOM 658 N N . ASN A 1 83 ? -25.419 6.592 -11.642 1.00 80.19 83 ASN A N 1
ATOM 659 C CA . ASN A 1 83 ? -24.577 6.258 -10.490 1.00 80.19 83 ASN A CA 1
ATOM 660 C C . ASN A 1 83 ? -24.330 7.467 -9.573 1.00 80.19 83 ASN A C 1
ATOM 662 O O . ASN A 1 83 ? -24.279 7.327 -8.349 1.00 80.19 83 ASN A O 1
ATOM 666 N N . GLN A 1 84 ? -24.193 8.664 -10.152 1.00 78.44 84 GLN A N 1
ATOM 667 C CA . GLN A 1 84 ? -24.012 9.896 -9.388 1.00 78.44 84 GLN A CA 1
ATOM 668 C C . GLN A 1 84 ? -25.262 10.243 -8.568 1.00 78.44 84 GLN A C 1
ATOM 670 O O . GLN A 1 84 ? -25.142 10.624 -7.401 1.00 78.44 84 GLN A O 1
ATOM 675 N N . LEU A 1 85 ? -26.453 10.078 -9.153 1.00 83.69 85 LEU A N 1
ATOM 676 C CA . LEU A 1 85 ? -27.723 10.306 -8.463 1.00 83.69 85 LEU A CA 1
ATOM 677 C C . LEU A 1 85 ? -27.914 9.336 -7.290 1.00 83.69 85 LEU A C 1
ATOM 679 O O . LEU A 1 85 ? -28.288 9.771 -6.201 1.00 83.69 85 LEU A O 1
ATOM 683 N N . SER A 1 86 ? -27.590 8.050 -7.462 1.00 83.12 86 SER A N 1
ATOM 684 C CA . SER A 1 86 ? -27.696 7.057 -6.382 1.00 83.12 86 SER A CA 1
ATOM 685 C C . SER A 1 86 ? -26.791 7.375 -5.185 1.00 83.12 86 SER A C 1
ATOM 687 O O . SER A 1 86 ? -27.242 7.298 -4.043 1.00 83.12 86 SER A O 1
ATOM 689 N N . ALA A 1 87 ? -25.548 7.804 -5.425 1.00 72.50 87 ALA A N 1
ATOM 690 C CA . ALA A 1 87 ? -24.622 8.173 -4.351 1.00 72.50 87 ALA A CA 1
ATOM 691 C C . ALA A 1 87 ? -25.084 9.420 -3.569 1.00 72.50 87 ALA A C 1
ATOM 693 O O . ALA A 1 87 ? -24.923 9.492 -2.350 1.00 72.50 87 ALA A O 1
ATOM 694 N N . LEU A 1 88 ? -25.688 10.394 -4.261 1.00 72.31 88 LEU A N 1
ATOM 695 C CA . LEU A 1 88 ? -26.285 11.583 -3.644 1.00 72.31 88 LEU A CA 1
ATOM 696 C C . LEU A 1 88 ? -27.439 11.215 -2.704 1.00 72.31 88 LEU A C 1
ATOM 698 O O . LEU A 1 88 ? -27.514 11.744 -1.595 1.00 72.31 88 LEU A O 1
ATOM 702 N N . VAL A 1 89 ? -28.304 10.286 -3.119 1.00 82.31 89 VAL A N 1
ATOM 703 C CA . VAL A 1 89 ? -29.413 9.795 -2.287 1.00 82.31 89 VAL A CA 1
ATOM 704 C C . VAL A 1 89 ? -28.888 9.108 -1.022 1.00 82.31 89 VAL A C 1
ATOM 706 O O . VAL A 1 89 ? -29.334 9.442 0.075 1.00 82.31 89 VAL A O 1
ATOM 709 N N . GLU A 1 90 ? -27.898 8.221 -1.148 1.00 78.31 90 GLU A N 1
ATOM 710 C CA . GLU A 1 90 ? -27.308 7.491 -0.014 1.00 78.31 90 GLU A CA 1
ATOM 711 C C . GLU A 1 90 ? -26.612 8.423 0.998 1.00 78.31 90 GLU A C 1
ATOM 713 O O . GLU A 1 90 ? -26.717 8.258 2.222 1.00 78.31 90 GLU A O 1
ATOM 718 N N . GLN A 1 91 ? -25.925 9.456 0.501 1.00 68.12 91 GLN A N 1
ATOM 719 C CA . GLN A 1 91 ? -25.275 10.457 1.343 1.00 68.12 91 GLN A CA 1
ATOM 720 C C . GLN A 1 91 ? -26.294 11.310 2.116 1.00 68.12 91 GLN A C 1
ATOM 722 O O . GLN A 1 91 ? -26.071 11.628 3.286 1.00 68.12 91 GLN A O 1
ATOM 727 N N . LEU A 1 92 ? -27.416 11.669 1.485 1.00 71.38 92 LEU A N 1
ATOM 728 C CA . LEU A 1 92 ? -28.484 12.428 2.138 1.00 71.38 92 LEU A CA 1
ATOM 729 C C . LEU A 1 92 ? -29.225 11.585 3.186 1.00 71.38 92 LEU A C 1
ATOM 731 O O . LEU A 1 92 ? -29.532 12.099 4.261 1.00 71.38 92 LEU A O 1
ATOM 735 N N . SER A 1 93 ? -29.448 10.291 2.934 1.00 71.00 93 SER A N 1
ATOM 736 C CA . SER A 1 93 ? -30.122 9.405 3.894 1.00 71.00 93 SER A CA 1
ATOM 737 C C . SER A 1 93 ? -29.271 9.071 5.125 1.00 71.00 93 SER A C 1
ATOM 739 O O . SER A 1 93 ? -29.805 8.909 6.218 1.00 71.00 93 SER A O 1
ATOM 741 N N . SER A 1 94 ? -27.945 8.993 4.981 1.00 68.25 94 SER A N 1
ATOM 742 C CA . SER A 1 94 ? -27.030 8.621 6.075 1.00 68.25 94 SER A CA 1
ATOM 743 C C . SER A 1 94 ? -26.662 9.783 7.013 1.00 68.25 94 SER A C 1
ATOM 745 O O . SER A 1 94 ? -26.274 9.551 8.159 1.00 68.25 94 SER A O 1
ATOM 747 N N . GLY A 1 95 ? -26.799 11.038 6.570 1.00 50.91 95 GLY A N 1
ATOM 748 C CA . GLY A 1 95 ? -26.445 12.222 7.364 1.00 50.91 95 GLY A CA 1
ATOM 749 C C . GLY A 1 95 ? -27.493 12.676 8.389 1.00 50.91 95 GLY A C 1
ATOM 750 O O . GLY A 1 95 ? -27.150 13.412 9.311 1.00 50.91 95 GLY A O 1
ATOM 751 N N . ALA A 1 96 ? -28.752 12.252 8.255 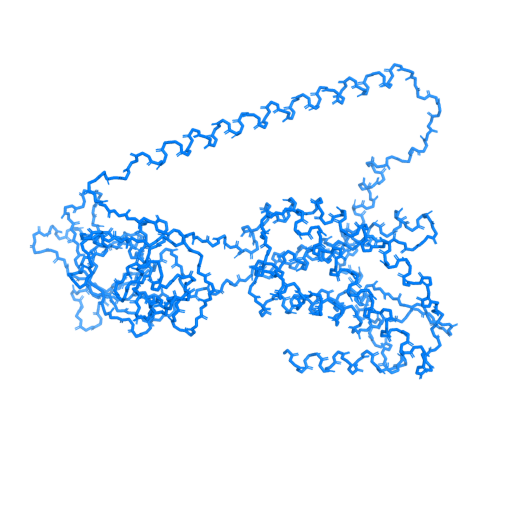1.00 51.00 96 ALA A N 1
ATOM 752 C CA . ALA A 1 96 ? -29.876 12.830 9.000 1.00 51.00 96 ALA A CA 1
ATOM 753 C C . ALA A 1 96 ? -30.188 12.166 10.361 1.00 51.00 96 ALA A C 1
ATOM 755 O O . ALA A 1 96 ? -31.033 12.672 11.095 1.00 51.00 96 ALA A O 1
ATOM 756 N N . ALA A 1 97 ? -29.532 11.057 10.727 1.00 46.84 97 ALA A N 1
ATOM 757 C CA . ALA A 1 97 ? -29.976 10.203 11.841 1.00 46.84 97 ALA A CA 1
ATOM 758 C C . ALA A 1 97 ? -29.216 10.359 13.179 1.00 46.84 97 ALA A C 1
ATOM 760 O O . ALA A 1 97 ? -29.470 9.595 14.108 1.00 46.84 97 ALA A O 1
ATOM 761 N N . VAL A 1 98 ? -28.286 11.311 13.327 1.00 50.22 98 VAL A N 1
ATOM 762 C CA . VAL A 1 98 ? -27.468 11.417 14.555 1.00 50.22 98 VAL A CA 1
ATOM 763 C C . VAL A 1 98 ? -27.937 12.581 15.434 1.00 50.22 98 VAL A C 1
ATOM 765 O O . VAL A 1 98 ? -27.632 13.737 15.167 1.00 50.22 98 VAL A O 1
ATOM 768 N N . THR A 1 99 ? -28.706 12.219 16.462 1.00 49.53 99 THR A N 1
ATOM 769 C CA . THR A 1 99 ? -29.010 12.919 17.729 1.00 49.53 99 THR A CA 1
ATOM 770 C C . THR A 1 99 ? -28.731 14.441 17.774 1.00 49.53 99 THR A C 1
ATOM 772 O O . THR A 1 99 ? -27.591 14.848 18.001 1.00 49.53 99 THR A O 1
ATOM 775 N N . PRO A 1 100 ? -29.762 15.302 17.642 1.00 54.62 100 PRO A N 1
ATOM 776 C CA . PRO A 1 100 ? -29.605 16.756 17.484 1.00 54.62 100 PRO A CA 1
ATOM 777 C C . PRO A 1 100 ? -29.184 17.535 18.745 1.00 54.62 100 PRO A C 1
ATOM 779 O O . PRO A 1 100 ? -28.907 18.726 18.640 1.00 54.62 100 PRO A O 1
ATOM 782 N N . ASP A 1 101 ? -29.113 16.903 19.921 1.00 59.09 101 ASP A N 1
ATOM 783 C CA . ASP A 1 101 ? -29.125 17.636 21.201 1.00 59.09 101 ASP A CA 1
ATOM 784 C C . ASP A 1 101 ? -27.780 17.701 21.949 1.00 59.09 101 ASP A C 1
ATOM 786 O O . ASP A 1 101 ? -27.685 18.251 23.046 1.00 59.09 101 ASP A O 1
ATOM 790 N N . VAL A 1 102 ? -26.697 17.168 21.372 1.00 59.38 102 VAL A N 1
ATOM 791 C CA . VAL A 1 102 ? -25.355 17.279 21.967 1.00 59.38 102 VAL A CA 1
ATOM 792 C C . VAL A 1 102 ? -24.460 18.072 21.026 1.00 59.38 102 VAL A C 1
ATOM 794 O O . VAL A 1 102 ? -24.162 17.628 19.920 1.00 59.38 102 VAL A O 1
ATOM 797 N N . ALA A 1 103 ? -23.994 19.240 21.482 1.00 58.59 103 ALA A N 1
ATOM 798 C CA . ALA A 1 103 ? -23.068 20.107 20.754 1.00 58.59 103 ALA A CA 1
ATOM 799 C C . ALA A 1 103 ? -21.673 19.461 20.630 1.00 58.59 103 ALA A C 1
ATOM 801 O O . ALA A 1 103 ? -20.712 19.859 21.293 1.00 58.59 103 ALA A O 1
ATOM 802 N N . VAL A 1 104 ? -21.572 18.433 19.784 1.00 63.50 104 VAL A N 1
ATOM 803 C CA . VAL A 1 104 ? -20.339 17.717 19.472 1.00 63.50 104 VAL A CA 1
ATOM 804 C C . VAL A 1 104 ? -19.739 18.282 18.195 1.00 63.50 104 VAL A C 1
ATOM 806 O O . VAL A 1 104 ? -20.200 18.000 17.092 1.00 63.50 104 VAL A O 1
ATOM 809 N N . THR A 1 105 ? -18.656 19.051 18.314 1.00 67.88 105 THR A N 1
ATOM 810 C CA . THR A 1 105 ? -17.875 19.432 17.129 1.00 67.88 105 THR A CA 1
ATOM 811 C C . THR A 1 105 ? -17.012 18.258 16.704 1.00 67.88 105 THR A C 1
ATOM 813 O O . THR A 1 105 ? -16.047 17.929 17.392 1.00 67.88 105 THR A O 1
ATOM 816 N N . GLN A 1 106 ? -17.349 17.646 15.571 1.00 70.56 106 GLN A N 1
ATOM 817 C CA . GLN A 1 106 ? -16.553 16.581 14.976 1.00 70.56 106 GLN A CA 1
ATOM 818 C C . GLN A 1 106 ? -15.409 17.162 14.143 1.00 70.56 106 GLN A C 1
ATOM 820 O O . GLN A 1 106 ? -15.653 17.808 13.127 1.00 70.56 106 GLN A O 1
ATOM 825 N N . ILE A 1 107 ? -14.157 16.918 14.542 1.00 72.56 107 ILE A N 1
ATOM 826 C CA . ILE A 1 107 ? -12.982 17.341 13.758 1.00 72.56 107 ILE A CA 1
ATOM 827 C C . ILE A 1 107 ? -12.389 16.108 13.055 1.00 72.56 107 ILE A C 1
ATOM 829 O O . ILE A 1 107 ? -11.765 15.284 13.724 1.00 72.56 107 ILE A O 1
ATOM 833 N N . PRO A 1 108 ? -12.591 15.923 11.735 1.00 70.81 108 PRO A N 1
ATOM 834 C CA . PRO A 1 108 ? -12.054 14.780 11.003 1.00 70.81 108 PRO A CA 1
ATOM 835 C C . PRO A 1 108 ? -10.560 14.970 10.731 1.00 70.81 108 PRO A C 1
ATOM 837 O O . PRO A 1 108 ? -10.143 15.917 10.058 1.00 70.81 108 PRO A O 1
ATOM 840 N N . ARG A 1 109 ? -9.727 14.061 11.242 1.00 75.44 109 ARG A N 1
ATOM 841 C CA . ARG A 1 109 ? -8.270 14.140 11.108 1.00 75.44 109 ARG A CA 1
ATOM 842 C C . ARG A 1 109 ? -7.662 12.780 10.780 1.00 75.44 109 ARG A C 1
ATOM 844 O O . ARG A 1 109 ? -8.113 11.763 11.298 1.00 75.44 109 ARG A O 1
ATOM 851 N N . PRO A 1 110 ? -6.647 12.727 9.904 1.00 69.56 110 PRO A N 1
ATOM 852 C CA . PRO A 1 110 ? -5.948 11.488 9.613 1.00 69.56 110 PRO A CA 1
ATOM 853 C C . PRO A 1 110 ? -4.911 11.171 10.698 1.00 69.56 110 PRO A C 1
ATOM 855 O O . PRO A 1 110 ? -4.122 12.035 11.091 1.00 69.56 110 PRO A O 1
ATOM 858 N N . VAL A 1 111 ? -4.843 9.905 11.119 1.00 72.25 111 VAL A N 1
ATOM 859 C CA . VAL A 1 111 ? -3.724 9.399 11.928 1.00 72.25 111 VAL A CA 1
ATOM 860 C C . VAL A 1 111 ? -2.456 9.447 11.081 1.00 72.25 111 VAL A C 1
ATOM 862 O O . VAL A 1 111 ? -2.411 8.937 9.958 1.00 72.25 111 VAL A O 1
ATOM 865 N N . THR A 1 112 ? -1.417 10.089 11.604 1.00 72.94 112 THR A N 1
ATOM 866 C CA . THR A 1 112 ? -0.198 10.384 10.836 1.00 72.94 112 THR A CA 1
ATOM 867 C C . THR A 1 112 ? 0.939 9.414 11.079 1.00 72.94 112 THR A C 1
ATOM 869 O O . THR A 1 112 ? 1.779 9.231 10.198 1.00 72.94 112 THR A O 1
ATOM 872 N N . GLY A 1 113 ? 0.925 8.729 12.217 1.00 69.75 113 GLY A N 1
ATOM 873 C CA . GLY A 1 113 ? 1.895 7.699 12.537 1.00 69.75 113 GLY A CA 1
ATOM 874 C C . GLY A 1 113 ? 1.508 6.925 13.787 1.00 69.75 113 GLY A C 1
ATOM 875 O O . GLY A 1 113 ? 0.637 7.342 14.550 1.00 69.75 113 GLY A O 1
ATOM 876 N N . LEU A 1 114 ? 2.191 5.801 13.972 1.00 77.50 114 LEU A N 1
ATOM 877 C CA . LEU A 1 114 ? 2.157 4.997 15.185 1.00 77.50 114 LEU A CA 1
ATOM 878 C C . LEU A 1 114 ? 3.531 5.143 15.851 1.00 77.50 114 LEU A C 1
ATOM 880 O O . LEU A 1 114 ? 4.541 4.782 15.245 1.00 77.50 114 LEU A O 1
ATOM 884 N N . SER A 1 115 ? 3.590 5.718 17.050 1.00 79.69 115 SER A N 1
ATOM 885 C CA . SER A 1 115 ? 4.833 5.878 17.812 1.00 79.69 115 SER A CA 1
ATOM 886 C C . SER A 1 115 ? 4.821 4.922 18.997 1.00 79.69 115 SER A C 1
ATOM 888 O O . SER A 1 115 ? 4.230 5.246 20.023 1.00 79.69 115 SER A O 1
ATOM 890 N N . ARG A 1 116 ? 5.451 3.746 18.835 1.00 80.94 116 ARG A N 1
ATOM 891 C CA . ARG A 1 116 ? 5.478 2.600 19.776 1.00 80.94 116 ARG A CA 1
ATOM 892 C C . ARG A 1 116 ? 4.087 2.153 20.248 1.00 80.94 116 ARG A C 1
ATOM 894 O O . ARG A 1 116 ? 3.603 1.123 19.795 1.00 80.94 116 ARG A O 1
ATOM 901 N N . GLU A 1 117 ? 3.459 2.940 21.114 1.00 88.25 117 GLU A N 1
ATOM 902 C CA . GLU A 1 117 ? 2.157 2.684 21.733 1.00 88.25 117 GLU A CA 1
ATOM 903 C C . GLU A 1 117 ? 1.126 3.799 21.505 1.00 88.25 117 GLU A C 1
ATOM 905 O O . GLU A 1 117 ? -0.048 3.585 21.775 1.00 88.25 117 GLU A O 1
ATOM 910 N N . PHE A 1 118 ? 1.522 4.958 20.970 1.00 92.00 118 PHE A N 1
ATOM 911 C CA . PHE A 1 118 ? 0.640 6.108 20.757 1.00 92.00 118 PHE A CA 1
ATOM 912 C C . PHE A 1 118 ? 0.269 6.285 19.282 1.00 92.00 118 PHE A C 1
ATOM 914 O O . PHE A 1 118 ? 1.091 6.080 18.382 1.00 92.00 118 PHE A O 1
ATOM 921 N N . LEU A 1 119 ? -0.951 6.757 19.030 1.00 90.06 119 LEU A N 1
ATOM 922 C CA . LEU A 1 119 ? -1.379 7.262 17.728 1.00 90.06 119 LEU A CA 1
ATOM 923 C C . LEU A 1 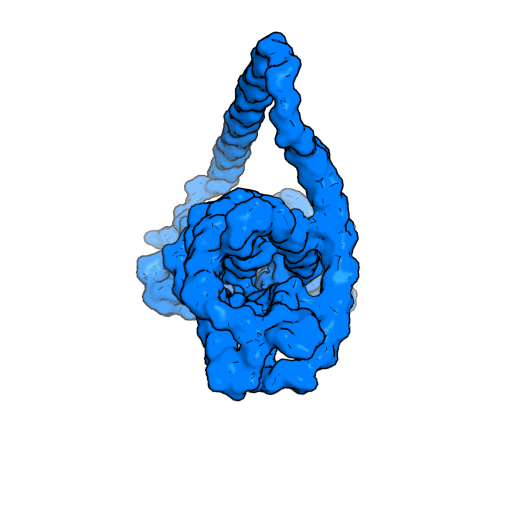119 ? -1.084 8.761 17.665 1.00 90.06 119 LEU A C 1
ATOM 925 O O . LEU A 1 119 ? -1.544 9.532 18.507 1.00 90.06 119 LEU A O 1
ATOM 929 N N . VAL A 1 120 ? -0.317 9.180 16.660 1.00 89.75 120 VAL A N 1
ATOM 930 C CA . VAL A 1 120 ? 0.021 10.594 16.453 1.00 89.75 120 VAL A CA 1
ATOM 931 C C . VAL A 1 120 ? -0.992 11.215 15.503 1.00 89.75 120 VAL A C 1
ATOM 933 O O . VAL A 1 120 ? -1.064 10.839 14.325 1.00 89.75 120 VAL A O 1
ATOM 936 N N . VAL A 1 121 ? -1.742 12.203 15.982 1.00 90.06 121 VAL A N 1
ATOM 937 C CA . VAL A 1 121 ? -2.695 12.960 15.164 1.00 90.06 121 VAL A CA 1
ATOM 938 C C . VAL A 1 121 ? -2.182 14.383 14.961 1.00 90.06 121 VAL A C 1
ATOM 940 O O . VAL A 1 121 ? -1.666 15.004 15.888 1.00 90.06 121 VAL A O 1
ATOM 943 N N . ARG A 1 122 ? -2.294 14.907 13.733 1.00 88.00 122 ARG A N 1
ATOM 944 C CA . ARG A 1 122 ? -1.881 16.278 13.361 1.00 88.00 122 ARG A CA 1
ATOM 945 C C . ARG A 1 122 ? -2.915 17.325 13.782 1.00 88.00 122 ARG A C 1
ATOM 947 O O . ARG A 1 122 ? -3.361 18.126 12.969 1.00 88.00 122 ARG A O 1
ATOM 954 N N . SER A 1 123 ? -3.292 17.268 15.047 1.00 87.25 123 SER A N 1
ATOM 955 C CA . SER A 1 123 ? -4.164 18.236 15.689 1.00 87.25 123 SER A CA 1
ATOM 956 C C . SER A 1 123 ? -3.693 18.414 17.111 1.00 87.25 123 SER A C 1
ATOM 958 O O . SER A 1 123 ? -3.458 17.429 17.799 1.00 87.25 123 SER A O 1
ATOM 960 N N . GLY A 1 124 ? -3.511 19.659 17.528 1.00 91.38 124 GLY A N 1
ATOM 961 C CA . GLY A 1 124 ? -2.964 19.997 18.834 1.00 91.38 124 GLY A CA 1
ATOM 962 C C . GLY A 1 124 ? -3.790 21.062 19.546 1.00 91.38 124 GLY A C 1
ATOM 963 O O . GLY A 1 124 ? -4.973 21.253 19.259 1.00 91.38 124 GLY A O 1
ATOM 964 N N . GLY A 1 125 ? -3.147 21.796 20.449 1.00 90.44 125 GLY A N 1
ATOM 965 C CA . GLY A 1 125 ? -3.763 22.849 21.252 1.00 90.44 125 GLY A CA 1
ATOM 966 C C . GLY A 1 125 ? -4.401 23.976 20.431 1.00 90.44 125 GLY A C 1
ATOM 967 O O . GLY A 1 125 ? -5.411 24.526 20.864 1.00 90.44 125 GLY A O 1
ATOM 968 N N . HIS A 1 126 ? -3.905 24.273 19.219 1.00 91.06 126 HIS A N 1
ATOM 969 C CA . HIS A 1 126 ? -4.535 25.268 18.333 1.00 91.06 126 HIS A CA 1
ATOM 970 C C . HIS A 1 126 ? -5.970 24.893 17.934 1.00 91.06 126 HIS A C 1
ATOM 972 O O . HIS A 1 126 ? -6.806 25.771 17.740 1.00 91.06 126 HIS A O 1
ATOM 978 N N . GLU A 1 127 ? -6.276 23.597 17.870 1.00 88.31 127 GLU A N 1
ATOM 979 C CA . GLU A 1 127 ? -7.619 23.082 17.573 1.00 88.31 127 GLU A CA 1
ATOM 980 C C . GLU A 1 127 ? -8.436 22.843 18.850 1.00 88.31 127 GLU A C 1
ATOM 982 O O . GLU A 1 127 ? -9.481 22.197 18.818 1.00 88.31 127 GLU A O 1
ATOM 987 N N . ARG A 1 128 ? -7.960 23.371 19.989 1.00 90.44 128 ARG A N 1
ATOM 988 C CA . ARG A 1 128 ? -8.537 23.191 21.327 1.00 90.44 128 ARG A CA 1
ATOM 989 C C . ARG A 1 128 ? -8.659 21.720 21.734 1.00 90.44 128 ARG A C 1
ATOM 991 O O . ARG A 1 128 ? -9.520 21.379 22.543 1.00 90.44 128 ARG A O 1
ATOM 998 N N . ILE A 1 129 ? -7.794 20.857 21.198 1.00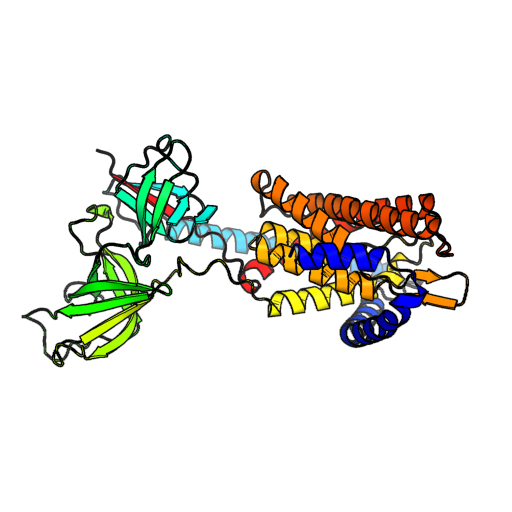 91.75 129 ILE A N 1
ATOM 999 C CA . ILE A 1 129 ? -7.652 19.494 21.703 1.00 91.75 129 ILE A CA 1
ATOM 1000 C C . ILE A 1 129 ? -6.952 19.584 23.053 1.00 91.75 129 ILE A C 1
ATOM 1002 O O . ILE A 1 129 ? -5.833 20.087 23.152 1.00 91.75 129 ILE A O 1
ATOM 1006 N N . THR A 1 130 ? -7.624 19.105 24.092 1.00 94.56 130 THR A N 1
ATOM 1007 C CA . THR A 1 130 ? -7.099 19.044 25.456 1.00 94.56 130 THR A CA 1
ATOM 1008 C C . THR A 1 130 ? -6.722 17.614 25.823 1.00 94.56 130 THR A C 1
ATOM 1010 O O . THR A 1 130 ? -7.185 16.644 25.209 1.00 94.56 130 THR A O 1
ATOM 1013 N N . ARG A 1 131 ? -5.907 17.460 26.873 1.00 94.75 131 ARG A N 1
ATOM 1014 C CA . ARG A 1 131 ? -5.770 16.164 27.551 1.00 94.75 131 ARG A CA 1
ATOM 1015 C C . ARG A 1 131 ? -7.162 15.675 27.937 1.00 94.75 131 ARG A C 1
ATOM 1017 O O . ARG A 1 131 ? -7.978 16.487 28.363 1.00 94.75 131 ARG A O 1
ATOM 1024 N N . SER A 1 132 ? -7.413 14.378 27.787 1.00 92.19 132 SER A N 1
ATOM 1025 C CA . SER A 1 132 ? -8.717 13.705 27.927 1.00 92.19 132 SER A CA 1
ATOM 1026 C C . SER A 1 132 ? -9.690 13.795 26.746 1.00 92.19 132 SER A C 1
ATOM 1028 O O . SER A 1 132 ? -10.724 13.133 26.788 1.00 92.19 132 SER A O 1
ATOM 1030 N N . THR A 1 133 ? -9.356 14.512 25.664 1.00 94.44 133 THR A N 1
ATOM 1031 C CA . THR A 1 133 ? -10.182 14.476 24.441 1.00 94.44 133 THR A CA 1
ATOM 1032 C C . THR A 1 133 ? -10.286 13.042 23.917 1.00 94.44 133 THR A C 1
ATOM 1034 O O . THR A 1 133 ? -9.285 12.321 23.856 1.00 94.44 133 THR A O 1
ATOM 1037 N N . VAL A 1 134 ? -11.496 12.632 23.541 1.00 94.06 134 VAL A N 1
ATOM 1038 C CA . VAL A 1 134 ? -11.786 11.278 23.063 1.00 94.06 134 VAL A CA 1
ATOM 1039 C C . VAL A 1 134 ? -11.566 11.209 21.558 1.00 94.06 134 VAL A C 1
ATOM 1041 O O . VAL A 1 134 ? -12.091 12.018 20.792 1.00 94.06 134 VAL A O 1
ATOM 1044 N N . ALA A 1 135 ? -10.763 10.238 21.133 1.00 93.25 135 ALA A N 1
ATOM 1045 C CA . ALA A 1 135 ? -10.575 9.923 19.729 1.00 93.25 135 ALA A CA 1
ATOM 1046 C C . ALA A 1 135 ? -11.555 8.815 19.342 1.00 93.25 135 ALA A C 1
ATOM 1048 O O . ALA A 1 135 ? -11.540 7.741 19.952 1.00 93.25 135 ALA A O 1
ATOM 1049 N N . VAL A 1 136 ? -12.373 9.062 18.318 1.00 91.75 136 VAL A N 1
ATOM 1050 C CA . VAL A 1 136 ? -13.301 8.066 17.777 1.00 91.75 136 VAL A CA 1
ATOM 1051 C C . VAL A 1 136 ? -13.057 7.827 16.295 1.00 91.75 136 VAL A C 1
ATOM 1053 O O . VAL A 1 136 ? -12.547 8.681 15.563 1.00 91.75 136 VAL A O 1
ATOM 1056 N N . VAL A 1 137 ? -13.434 6.641 15.838 1.00 84.50 137 VAL A N 1
ATOM 1057 C CA . VAL A 1 137 ? -13.376 6.252 14.433 1.00 84.50 137 VAL A CA 1
ATOM 1058 C C . VAL A 1 137 ? -14.791 6.016 13.925 1.00 84.50 137 VAL A C 1
ATOM 1060 O O . VAL A 1 137 ? -15.602 5.405 14.616 1.00 84.50 137 VAL A O 1
ATOM 1063 N N . ASN A 1 138 ? -15.112 6.545 12.740 1.00 81.19 138 ASN A N 1
ATOM 1064 C CA . ASN A 1 138 ? -16.465 6.495 12.166 1.00 81.19 138 ASN A CA 1
ATOM 1065 C C . ASN A 1 138 ? -17.567 7.024 13.101 1.00 81.19 138 ASN A C 1
ATOM 1067 O O . ASN A 1 138 ? -18.700 6.578 13.018 1.00 81.19 138 ASN A O 1
ATOM 1071 N N . ALA A 1 139 ? -17.231 7.950 14.007 1.00 81.94 139 ALA A N 1
ATOM 1072 C CA . ALA A 1 139 ? -18.117 8.495 15.044 1.00 81.94 139 ALA A CA 1
ATOM 1073 C C . ALA A 1 139 ? -18.688 7.485 16.066 1.00 81.94 139 ALA A C 1
ATOM 1075 O O . ALA A 1 139 ? -19.270 7.924 17.050 1.00 81.94 139 ALA A O 1
ATOM 1076 N N . VAL A 1 140 ? -18.490 6.177 15.879 1.00 88.44 140 VAL A N 1
ATOM 1077 C CA . VAL A 1 140 ? -19.096 5.126 16.713 1.00 88.44 140 VAL A CA 1
ATOM 1078 C C . VAL A 1 140 ? -18.055 4.369 17.528 1.00 88.44 140 VAL A C 1
ATOM 1080 O O . VAL A 1 140 ? -18.317 4.037 18.678 1.00 88.44 140 VAL A O 1
ATOM 1083 N N . GLN A 1 141 ? -16.868 4.101 16.973 1.00 93.19 141 GLN A N 1
ATOM 1084 C CA . GLN A 1 141 ? -15.890 3.248 17.642 1.00 93.19 141 GLN A CA 1
ATOM 1085 C C . GLN A 1 141 ? -14.895 4.051 18.481 1.00 93.19 141 GLN A C 1
ATOM 1087 O O . GLN A 1 141 ? -14.243 4.976 17.986 1.00 93.19 141 GLN A O 1
ATOM 1092 N N . LEU A 1 142 ? -14.722 3.651 19.738 1.00 94.94 142 LEU A N 1
ATOM 1093 C CA . LEU A 1 142 ? -13.734 4.205 20.645 1.00 94.94 142 LEU A CA 1
ATOM 1094 C C . LEU A 1 142 ? -12.320 3.811 20.209 1.00 94.94 142 LEU A C 1
ATOM 1096 O O . LEU A 1 142 ? -11.971 2.638 20.105 1.00 94.94 142 LEU A O 1
ATOM 1100 N N . CYS A 1 143 ? -11.488 4.816 19.960 1.00 94.00 143 CYS A N 1
ATOM 1101 C CA . CYS A 1 143 ? -10.116 4.630 19.506 1.00 94.00 143 CYS A CA 1
ATOM 1102 C C . CYS A 1 143 ? -9.145 4.738 20.691 1.00 94.00 143 CYS A C 1
ATOM 1104 O O . CYS A 1 143 ? -8.253 3.914 20.887 1.00 94.00 143 CYS A O 1
ATOM 1106 N N . GLY A 1 144 ? -9.327 5.771 21.511 1.00 95.44 144 GLY A N 1
ATOM 1107 C CA . GLY A 1 144 ? -8.441 6.066 22.626 1.00 95.44 144 GLY A CA 1
ATOM 1108 C C . GLY A 1 144 ? -8.670 7.453 23.200 1.00 95.44 144 GLY A C 1
ATOM 1109 O O . GLY A 1 144 ? -9.621 8.153 22.843 1.00 95.44 144 GLY A O 1
ATOM 1110 N N . ARG A 1 145 ? -7.761 7.866 24.081 1.00 95.69 145 ARG A N 1
ATOM 1111 C CA . ARG A 1 145 ? -7.810 9.167 24.755 1.00 95.69 145 ARG A CA 1
ATOM 1112 C C . ARG A 1 145 ? -6.535 9.953 24.506 1.00 95.69 145 ARG A C 1
ATOM 1114 O O . ARG A 1 145 ? -5.440 9.395 24.522 1.00 95.69 145 ARG A O 1
ATOM 1121 N N . VAL A 1 146 ? -6.661 11.258 24.299 1.00 96.06 146 VAL A N 1
ATOM 1122 C CA . VAL A 1 146 ? -5.510 12.154 24.164 1.00 96.06 146 VAL A CA 1
ATOM 1123 C C . VAL A 1 146 ? -4.794 12.287 25.511 1.00 96.06 146 VAL A C 1
ATOM 1125 O O . VAL A 1 146 ? -5.378 12.763 26.487 1.00 96.06 146 VAL A O 1
ATOM 1128 N N . VAL A 1 147 ? -3.522 11.885 25.553 1.00 96.50 147 VAL A N 1
ATOM 1129 C CA . VAL A 1 147 ? -2.669 11.944 26.756 1.00 96.50 147 VAL A CA 1
ATOM 1130 C C . VAL A 1 147 ? -1.748 13.156 26.718 1.00 96.50 147 VAL A C 1
ATOM 1132 O O . VAL A 1 147 ? -1.576 13.843 27.7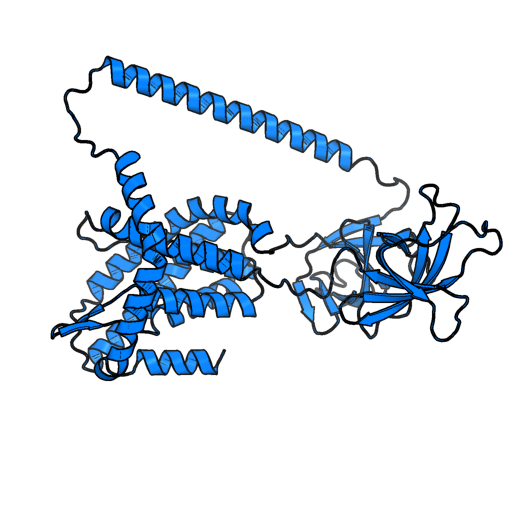25 1.00 96.50 147 VAL A O 1
ATOM 1135 N N . VAL A 1 148 ? -1.191 13.454 25.543 1.00 95.94 148 VAL A N 1
ATOM 1136 C CA . VAL A 1 148 ? -0.281 14.585 25.339 1.00 95.94 148 VAL A CA 1
ATOM 1137 C C . VAL A 1 148 ? -0.784 15.427 24.180 1.00 95.94 148 VAL A C 1
ATOM 1139 O O . VAL A 1 148 ? -1.165 14.903 23.136 1.00 95.94 148 VAL A O 1
ATOM 1142 N N . THR A 1 149 ? -0.766 16.739 24.369 1.00 96.06 149 THR A N 1
ATOM 1143 C CA . THR A 1 149 ? -1.140 17.737 23.367 1.00 96.06 149 THR A CA 1
ATOM 1144 C C . THR A 1 149 ? 0.002 18.724 23.223 1.00 96.06 149 THR A C 1
ATOM 1146 O O . THR A 1 149 ? 0.393 19.355 24.203 1.00 96.06 149 THR A O 1
ATOM 1149 N N . ASP A 1 150 ? 0.512 18.849 22.009 1.00 95.62 150 ASP A N 1
ATOM 1150 C CA . ASP A 1 150 ? 1.426 19.900 21.570 1.00 95.62 150 ASP A CA 1
ATOM 1151 C C . ASP A 1 150 ? 0.633 20.950 20.762 1.00 95.62 150 ASP A C 1
ATOM 1153 O O . ASP A 1 150 ? -0.571 20.799 20.564 1.00 95.62 150 ASP A O 1
ATOM 1157 N N . ALA A 1 151 ? 1.258 22.018 20.264 1.00 94.38 151 ALA A N 1
ATOM 1158 C CA . ALA A 1 151 ? 0.595 23.063 19.484 1.00 94.38 151 ALA A CA 1
ATOM 1159 C C . ALA A 1 151 ? -0.063 22.512 18.204 1.00 94.38 151 ALA A C 1
ATOM 1161 O O . ALA A 1 151 ? -1.204 22.858 17.888 1.00 94.38 151 ALA A O 1
ATOM 1162 N N . ARG A 1 152 ? 0.638 21.625 17.481 1.00 91.88 152 ARG A N 1
ATOM 1163 C CA . ARG A 1 152 ? 0.220 21.096 16.163 1.00 91.88 152 ARG A CA 1
ATOM 1164 C C . ARG A 1 152 ? -0.081 19.599 16.139 1.00 91.88 152 ARG A C 1
ATOM 1166 O O . ARG A 1 152 ? -0.592 19.103 15.137 1.00 91.88 152 ARG A O 1
ATOM 1173 N N . THR A 1 153 ? 0.264 18.867 17.194 1.00 92.81 153 THR A N 1
ATOM 1174 C CA . THR A 1 153 ? 0.078 17.412 17.249 1.00 92.81 153 THR A CA 1
ATOM 1175 C C . THR A 1 153 ? -0.469 16.971 18.598 1.00 92.81 153 THR A C 1
ATOM 1177 O O . THR A 1 153 ? -0.291 17.655 19.602 1.00 92.81 153 THR A O 1
ATOM 1180 N N . ALA A 1 154 ? -1.137 15.825 18.624 1.00 95.00 154 ALA A N 1
ATOM 1181 C CA . ALA A 1 154 ? -1.604 15.177 19.838 1.00 95.00 154 ALA A CA 1
ATOM 1182 C C . ALA A 1 154 ? -1.263 13.690 19.785 1.00 95.00 154 ALA A C 1
ATOM 1184 O O . ALA A 1 154 ? -1.310 13.055 18.725 1.00 95.00 154 ALA A O 1
ATOM 1185 N N . LEU A 1 155 ? -0.924 13.146 20.948 1.00 95.50 155 LEU A N 1
ATOM 1186 C CA . LEU A 1 155 ? -0.689 11.728 21.163 1.00 95.50 155 LEU A CA 1
ATOM 1187 C C . LEU A 1 155 ? -1.934 11.129 21.809 1.00 95.50 155 LEU A C 1
ATOM 1189 O O . LEU A 1 155 ? -2.284 11.454 22.948 1.00 95.50 155 LEU A O 1
ATOM 1193 N N . VAL A 1 156 ? -2.598 10.254 21.066 1.00 95.00 156 VAL A N 1
ATOM 1194 C CA . VAL A 1 156 ? -3.726 9.457 21.539 1.00 95.00 156 VAL A CA 1
ATOM 1195 C C . VAL A 1 156 ? -3.174 8.129 22.040 1.00 95.00 156 VAL A C 1
ATOM 1197 O O . VAL A 1 156 ? -2.475 7.440 21.298 1.00 95.00 156 VAL A O 1
ATOM 1200 N N . LEU A 1 157 ? -3.478 7.769 23.284 1.00 95.44 157 LEU A N 1
ATOM 1201 C CA . LEU A 1 157 ? -3.224 6.437 23.823 1.00 95.44 157 LEU A CA 1
ATOM 1202 C C . LEU A 1 157 ? -4.395 5.529 23.418 1.00 95.44 157 LEU A C 1
ATOM 1204 O O . LEU A 1 157 ? -5.522 5.785 23.857 1.00 95.44 157 LEU A O 1
ATOM 1208 N N . PRO A 1 158 ? -4.166 4.522 22.557 1.00 95.31 158 PRO A N 1
ATOM 1209 C CA . PRO A 1 158 ? -5.176 3.547 22.178 1.00 95.31 158 PRO A CA 1
ATOM 1210 C C . PRO A 1 158 ? -5.729 2.815 23.389 1.00 95.31 158 PRO A C 1
ATOM 1212 O O . PRO A 1 158 ? -4.980 2.498 24.312 1.00 95.31 158 PRO A O 1
ATOM 1215 N N . ILE A 1 159 ? -7.001 2.434 23.316 1.00 96.19 159 ILE A N 1
ATOM 1216 C CA . ILE A 1 159 ? -7.622 1.565 24.323 1.00 96.19 159 ILE A CA 1
ATOM 1217 C C . ILE A 1 159 ? -6.949 0.190 24.444 1.00 96.19 159 ILE A C 1
ATOM 1219 O O . ILE A 1 159 ? -7.119 -0.483 25.445 1.00 96.19 159 ILE A O 1
ATOM 1223 N N . THR A 1 160 ? -6.177 -0.228 23.436 1.00 95.25 160 THR A N 1
ATOM 1224 C CA . THR A 1 160 ? -5.468 -1.518 23.399 1.00 95.25 160 THR A CA 1
ATOM 1225 C C . THR A 1 160 ? -3.979 -1.423 23.758 1.00 95.25 160 THR A C 1
ATOM 1227 O O . THR A 1 160 ? -3.231 -2.381 23.533 1.00 95.25 160 THR A O 1
ATOM 1230 N N . ALA A 1 161 ? -3.483 -0.245 24.147 1.00 94.19 161 ALA A N 1
ATOM 1231 C CA . ALA A 1 161 ? -2.085 -0.084 24.549 1.00 94.19 161 ALA A CA 1
ATOM 1232 C C . ALA A 1 161 ? -1.844 -0.765 25.900 1.00 94.19 161 ALA A C 1
ATOM 1234 O O . ALA A 1 161 ? -2.758 -0.851 26.705 1.00 94.19 161 ALA A O 1
ATOM 1235 N N . LYS A 1 162 ? -0.629 -1.257 26.166 1.00 93.88 162 LYS A N 1
ATOM 1236 C CA . LYS A 1 162 ? -0.372 -2.004 27.410 1.00 93.88 162 LYS A CA 1
ATOM 1237 C C . LYS A 1 162 ? -0.538 -1.105 28.641 1.00 93.88 162 LYS A C 1
ATOM 1239 O O . LYS A 1 162 ? -1.014 -1.561 29.672 1.00 93.88 162 LYS A O 1
ATOM 1244 N N . ASP A 1 163 ? -0.201 0.170 28.476 1.00 94.00 163 ASP A N 1
ATOM 1245 C CA . ASP A 1 163 ? -0.308 1.197 29.509 1.00 94.00 163 ASP A CA 1
ATOM 1246 C C . ASP A 1 163 ? -1.700 1.863 29.564 1.00 94.00 163 ASP A C 1
ATOM 1248 O O . ASP A 1 163 ? -1.876 2.876 30.246 1.00 94.00 163 ASP A O 1
ATOM 1252 N N . SER A 1 164 ? -2.702 1.361 28.824 1.00 95.38 164 SER A N 1
ATOM 1253 C CA . SER A 1 164 ? -4.057 1.908 28.924 1.00 95.38 164 SER A CA 1
ATOM 1254 C C . SER A 1 164 ? -4.728 1.478 30.226 1.00 95.38 164 SER A C 1
ATOM 1256 O O . SER A 1 164 ? -4.566 0.353 30.696 1.00 95.38 164 SER A O 1
ATOM 1258 N N . GLN A 1 165 ? -5.516 2.385 30.801 1.00 96.19 165 GLN A N 1
ATOM 1259 C CA . GLN A 1 165 ? -6.321 2.088 31.984 1.00 96.19 165 GLN A CA 1
ATOM 1260 C C . GLN A 1 165 ? -7.368 1.008 31.658 1.00 96.19 165 GLN A C 1
ATOM 1262 O O . GLN A 1 165 ? -7.831 0.964 30.512 1.00 96.19 165 GLN A O 1
ATOM 1267 N N . PRO A 1 166 ? -7.744 0.155 32.632 1.00 97.69 166 PRO A N 1
ATOM 1268 C CA . PRO A 1 166 ? -8.887 -0.737 32.486 1.00 97.69 166 PRO A CA 1
ATOM 1269 C C . PRO A 1 166 ? -10.138 0.052 32.102 1.00 97.69 166 PRO A C 1
ATOM 1271 O O . PRO A 1 166 ? -10.324 1.174 32.568 1.00 97.69 166 PRO A O 1
ATOM 1274 N N . LEU A 1 167 ? -10.974 -0.533 31.252 1.00 97.38 167 LEU A N 1
ATOM 1275 C CA . LEU A 1 167 ? -12.178 0.100 30.727 1.00 97.38 167 LEU A CA 1
ATOM 1276 C C . LEU A 1 167 ? -13.398 -0.641 31.236 1.00 97.38 167 LEU A C 1
ATOM 1278 O O . LEU A 1 167 ? -13.463 -1.867 31.121 1.00 97.38 167 LEU A O 1
ATOM 1282 N N . LEU A 1 168 ? -14.381 0.094 31.746 1.00 98.19 168 LEU A N 1
ATOM 1283 C CA . LEU A 1 168 ? -15.677 -0.497 32.046 1.00 98.19 168 LEU A CA 1
ATOM 1284 C C . LEU A 1 168 ? -16.541 -0.483 30.778 1.00 98.19 168 LEU A C 1
ATOM 1286 O O . LEU A 1 168 ? -16.771 0.546 30.140 1.00 98.19 168 LEU A O 1
ATOM 1290 N N . GLY A 1 169 ? -16.927 -1.677 30.353 1.00 97.44 169 GLY A N 1
ATOM 1291 C CA . GLY A 1 169 ? -17.730 -1.924 29.169 1.00 97.44 169 GLY A CA 1
ATOM 1292 C C . GLY A 1 169 ? -19.068 -2.547 29.534 1.00 97.44 169 GLY A C 1
ATOM 1293 O O . GLY A 1 169 ? -19.239 -3.119 30.611 1.00 97.44 169 GLY A O 1
ATOM 1294 N N . ASN A 1 170 ? -20.003 -2.444 28.605 1.00 97.31 170 ASN A N 1
ATOM 1295 C CA . ASN A 1 170 ? -21.317 -3.041 28.685 1.00 97.31 170 ASN A CA 1
ATOM 1296 C C . ASN A 1 170 ? -21.536 -3.911 27.449 1.00 97.31 170 ASN A C 1
ATOM 1298 O O . ASN A 1 170 ? -21.420 -3.427 26.321 1.00 97.31 170 ASN A O 1
ATOM 1302 N N . VAL A 1 171 ? -21.812 -5.190 27.666 1.00 97.12 171 VAL A N 1
ATOM 1303 C CA . VAL A 1 171 ? -22.207 -6.133 26.622 1.00 97.12 171 VAL A CA 1
ATOM 1304 C C . VAL A 1 171 ? -23.712 -6.004 26.449 1.00 97.12 171 VAL A C 1
ATOM 1306 O O . VAL A 1 171 ? -24.454 -6.160 27.421 1.00 97.12 171 VAL A O 1
ATOM 1309 N N . LEU A 1 172 ? -24.156 -5.693 25.235 1.00 95.00 172 LEU A N 1
ATOM 1310 C CA . LEU A 1 172 ? -25.580 -5.690 24.909 1.00 95.00 172 LEU A CA 1
ATOM 1311 C C . LEU A 1 172 ? -26.027 -7.143 24.721 1.00 95.00 172 LEU A C 1
ATOM 1313 O O . LEU A 1 172 ? -25.525 -7.818 23.823 1.00 95.00 172 LEU A O 1
ATOM 1317 N N . LEU A 1 173 ? -26.905 -7.631 25.602 1.00 94.06 173 LEU A N 1
ATOM 1318 C CA . LEU A 1 173 ? -27.430 -9.002 25.532 1.00 94.06 173 LEU A CA 1
ATOM 1319 C C . LEU A 1 173 ? -28.599 -9.109 24.547 1.00 94.06 173 LEU A C 1
ATOM 1321 O O . LEU A 1 173 ? -28.882 -10.189 24.040 1.00 94.06 173 LEU A O 1
ATOM 1325 N N . ASP A 1 174 ? -29.260 -7.986 24.271 1.00 90.06 174 ASP A N 1
ATOM 1326 C CA . ASP A 1 174 ? -30.354 -7.869 23.321 1.00 90.06 174 ASP A CA 1
ATOM 1327 C C . ASP A 1 174 ? -30.277 -6.554 22.527 1.00 90.06 174 ASP A C 1
ATOM 1329 O O . ASP A 1 174 ? -29.551 -5.619 22.881 1.00 90.06 174 ASP A O 1
ATOM 1333 N N . ASP A 1 175 ? -31.069 -6.474 21.456 1.00 84.94 175 ASP A N 1
ATOM 1334 C CA . ASP A 1 175 ? -31.198 -5.269 20.627 1.00 84.94 175 ASP A CA 1
ATOM 1335 C C . ASP A 1 175 ? -31.922 -4.122 21.356 1.00 84.94 175 ASP A C 1
ATOM 1337 O O . ASP A 1 175 ? -31.881 -2.973 20.912 1.00 84.94 175 ASP A O 1
ATOM 1341 N N . SER A 1 176 ? -32.598 -4.414 22.476 1.00 85.56 176 SER A N 1
ATOM 1342 C CA . SER A 1 176 ? -33.342 -3.417 23.253 1.00 85.56 176 SER A CA 1
ATOM 1343 C C . SER A 1 176 ? -32.419 -2.506 24.067 1.00 85.56 176 SER A C 1
ATOM 1345 O O . SER A 1 176 ? -32.794 -1.383 24.406 1.00 85.56 176 SER A O 1
ATOM 1347 N N . GLY A 1 177 ? -31.212 -2.984 24.390 1.00 83.88 177 GLY A N 1
ATOM 1348 C CA . GLY A 1 177 ? -30.236 -2.278 25.216 1.00 83.88 177 GLY A CA 1
ATOM 1349 C C . GLY A 1 177 ? -30.631 -2.157 26.690 1.00 83.88 177 GLY A C 1
ATOM 1350 O O . GLY A 1 177 ? -29.942 -1.465 27.442 1.00 83.88 177 GLY A O 1
ATOM 1351 N N . ILE A 1 178 ? -31.720 -2.809 27.111 1.00 86.50 178 ILE A N 1
ATOM 1352 C CA . ILE A 1 178 ? -32.175 -2.845 28.505 1.00 86.50 178 ILE A CA 1
ATOM 1353 C C . ILE A 1 178 ? -31.361 -3.888 29.273 1.00 86.50 178 ILE A C 1
ATOM 1355 O O . ILE A 1 178 ? -30.822 -3.592 30.343 1.00 86.50 178 ILE A O 1
ATOM 1359 N N . ASN A 1 179 ? -31.216 -5.088 28.703 1.00 91.00 179 ASN A N 1
ATOM 1360 C CA . ASN A 1 179 ? -30.444 -6.161 29.316 1.00 91.00 179 ASN A CA 1
ATOM 1361 C C . ASN A 1 179 ? -28.980 -6.030 28.933 1.00 91.00 179 ASN A C 1
ATOM 1363 O O . ASN A 1 179 ? -28.582 -6.195 27.776 1.00 91.00 179 ASN A O 1
ATOM 1367 N N . THR A 1 180 ? -28.162 -5.709 29.929 1.00 94.88 180 THR A N 1
ATOM 1368 C CA . THR A 1 180 ? -26.749 -5.460 29.697 1.00 94.88 180 THR A CA 1
ATOM 1369 C C . THR A 1 180 ? -25.884 -6.086 30.777 1.00 94.88 180 THR A C 1
ATOM 1371 O O . THR A 1 180 ? -26.211 -6.038 31.964 1.00 94.88 180 THR A O 1
ATOM 1374 N N . ALA A 1 181 ? -24.783 -6.703 30.355 1.00 96.19 181 ALA A N 1
ATOM 1375 C CA . ALA A 1 181 ? -23.812 -7.310 31.253 1.00 96.19 181 ALA A CA 1
ATOM 1376 C C . ALA A 1 181 ? -22.563 -6.433 31.339 1.00 96.19 181 ALA A C 1
ATOM 1378 O O . ALA A 1 181 ? -21.977 -6.050 30.324 1.00 96.19 181 ALA A O 1
ATOM 1379 N N . ARG A 1 182 ? -22.122 -6.128 32.559 1.00 97.25 182 ARG A N 1
ATOM 1380 C CA . ARG A 1 182 ? -20.971 -5.245 32.777 1.00 97.25 182 ARG A CA 1
ATOM 1381 C C . ARG A 1 182 ? -19.681 -6.042 32.708 1.00 97.25 182 ARG A C 1
ATOM 1383 O O . ARG A 1 182 ? -19.584 -7.115 33.291 1.00 97.25 182 ARG A O 1
ATOM 1390 N N . CYS A 1 183 ? -18.659 -5.504 32.062 1.00 97.44 183 CYS A N 1
ATOM 1391 C CA . CYS A 1 183 ? -17.344 -6.134 31.991 1.00 97.44 183 CYS A CA 1
ATOM 1392 C C . CYS A 1 183 ? -16.232 -5.124 32.274 1.00 97.44 183 CYS A C 1
ATOM 1394 O O . CYS A 1 183 ? -16.319 -3.968 31.864 1.00 97.44 183 CYS A O 1
ATOM 1396 N N . MET A 1 184 ? -15.163 -5.563 32.938 1.00 98.00 184 MET A N 1
ATOM 1397 C CA . MET A 1 184 ? -13.959 -4.749 33.125 1.00 98.00 184 MET A CA 1
ATOM 1398 C C . MET A 1 184 ? -12.852 -5.261 32.210 1.00 98.00 184 MET A C 1
ATOM 1400 O O . MET A 1 184 ? -12.285 -6.323 32.451 1.00 98.00 184 MET A O 1
ATOM 1404 N N . LEU A 1 185 ? -12.562 -4.508 31.153 1.00 98.06 185 LEU A N 1
ATOM 1405 C CA . LEU A 1 185 ? -11.644 -4.881 30.086 1.00 98.06 185 LEU A CA 1
ATOM 1406 C C . LEU A 1 185 ? -10.236 -4.344 30.350 1.00 98.06 185 LEU A C 1
ATOM 1408 O O . LEU A 1 185 ? -10.045 -3.155 30.599 1.00 98.06 185 LEU A O 1
ATOM 1412 N N . ILE A 1 186 ? -9.242 -5.214 30.229 1.00 97.69 186 ILE A N 1
ATOM 1413 C CA . ILE A 1 186 ? -7.821 -4.926 30.405 1.00 97.69 186 ILE A CA 1
ATOM 1414 C C . ILE A 1 186 ? -7.102 -5.225 29.080 1.00 97.69 186 ILE A C 1
ATOM 1416 O O . ILE A 1 186 ? -7.372 -6.249 28.445 1.00 97.69 186 ILE A O 1
ATOM 1420 N N . PRO A 1 187 ? -6.180 -4.363 28.622 1.00 96.75 187 PRO A N 1
ATOM 1421 C CA . PRO A 1 187 ? -5.394 -4.622 27.420 1.00 96.75 187 PRO A CA 1
ATOM 1422 C C . PRO A 1 187 ? -4.442 -5.809 27.616 1.00 96.75 187 PRO A C 1
ATOM 1424 O O . PRO A 1 187 ? -3.512 -5.761 28.418 1.00 96.75 187 PRO A O 1
ATOM 1427 N N . VAL A 1 188 ? -4.606 -6.861 26.813 1.00 95.06 188 VAL A N 1
ATOM 1428 C CA . VAL A 1 188 ? -3.721 -8.049 26.845 1.00 95.06 188 VAL A CA 1
ATOM 1429 C C . VAL A 1 188 ? -2.586 -7.940 25.815 1.00 95.06 188 VAL A C 1
ATOM 1431 O O . VAL A 1 188 ? -1.653 -8.743 25.764 1.00 95.06 188 VAL A O 1
ATOM 1434 N N . GLY A 1 189 ? -2.614 -6.883 25.001 1.00 87.88 189 GLY A N 1
ATOM 1435 C CA . GLY A 1 189 ? -1.706 -6.682 23.879 1.00 87.88 189 GLY A CA 1
ATOM 1436 C C . GLY A 1 189 ? -2.265 -7.264 22.581 1.00 87.88 189 GLY A C 1
ATOM 1437 O O . GLY A 1 189 ? -3.408 -7.698 22.508 1.00 87.88 189 GLY A O 1
ATOM 1438 N N . LYS A 1 190 ? -1.477 -7.195 21.499 1.00 86.81 190 LYS A N 1
ATOM 1439 C CA . LYS A 1 190 ? -1.890 -7.589 20.129 1.00 86.81 190 LYS A CA 1
ATOM 1440 C C . LYS A 1 190 ? -3.187 -6.930 19.611 1.00 86.81 190 LYS A C 1
ATOM 1442 O O . LYS A 1 190 ? -3.757 -7.415 18.646 1.00 86.81 190 LYS A O 1
ATOM 1447 N N . GLY A 1 191 ? -3.628 -5.825 20.217 1.00 91.38 191 GLY A N 1
ATOM 1448 C CA . GLY A 1 191 ? -4.884 -5.172 19.840 1.00 91.38 191 GLY A CA 1
ATOM 1449 C C . GLY A 1 191 ? -6.131 -5.807 20.462 1.00 91.38 191 GLY A C 1
ATOM 1450 O O . GLY A 1 191 ? -7.225 -5.485 20.024 1.00 91.38 191 GLY A O 1
ATOM 1451 N N . LEU A 1 192 ? -5.986 -6.694 21.453 1.00 95.94 192 LEU A N 1
ATOM 1452 C CA . LEU A 1 192 ? -7.097 -7.355 22.138 1.00 95.94 192 LEU A CA 1
ATOM 1453 C C . LEU A 1 192 ? -7.276 -6.823 23.561 1.00 95.94 192 LEU A C 1
ATOM 1455 O O . LEU A 1 192 ? -6.321 -6.378 24.210 1.00 95.94 192 LEU A O 1
ATOM 1459 N N . LEU A 1 193 ? -8.513 -6.917 24.034 1.00 97.38 193 LEU A N 1
ATOM 1460 C CA . LEU A 1 193 ? -8.927 -6.609 25.395 1.00 97.38 193 LEU A CA 1
ATOM 1461 C C . LEU A 1 193 ? -9.500 -7.881 26.023 1.00 97.38 193 LEU A C 1
ATOM 1463 O O . LEU A 1 193 ? -10.224 -8.608 25.350 1.00 97.38 193 LEU A O 1
ATOM 1467 N N . GLU A 1 194 ? -9.209 -8.155 27.289 1.00 98.19 194 GLU A N 1
ATOM 1468 C CA . GLU A 1 194 ? -9.838 -9.261 28.021 1.00 98.19 194 GLU A CA 1
ATOM 1469 C C . GLU A 1 194 ? -10.398 -8.781 29.350 1.00 98.19 194 GLU A C 1
ATOM 1471 O O . GLU A 1 194 ? -9.826 -7.901 29.988 1.00 98.19 194 GLU A O 1
ATOM 1476 N N . GLY A 1 195 ? -11.516 -9.358 29.773 1.00 97.69 195 GLY A N 1
ATOM 1477 C CA . GLY A 1 195 ? -12.163 -8.969 31.016 1.00 97.69 195 GLY A CA 1
ATOM 1478 C C . GLY A 1 195 ? -13.166 -9.993 31.506 1.00 97.69 195 GLY A C 1
ATOM 1479 O O . GLY A 1 195 ? -13.757 -10.722 30.710 1.00 97.69 195 GLY A O 1
ATOM 1480 N N . ASP A 1 196 ? -13.359 -10.040 32.820 1.00 97.75 196 ASP A N 1
ATOM 1481 C CA . ASP A 1 196 ? -14.413 -10.845 33.433 1.00 97.75 196 ASP A CA 1
ATOM 1482 C C . ASP A 1 196 ? -15.754 -10.099 33.341 1.00 97.75 196 ASP A C 1
ATOM 1484 O O . ASP A 1 196 ? -15.808 -8.870 33.476 1.00 97.75 196 ASP A O 1
ATOM 1488 N N . VAL A 1 197 ? -16.829 -10.846 33.083 1.00 97.06 197 VAL A N 1
ATOM 1489 C CA . VAL A 1 197 ? -18.186 -10.312 32.926 1.00 97.06 197 VAL A CA 1
ATOM 1490 C C . VAL A 1 197 ? -19.011 -10.575 34.179 1.00 97.06 197 VAL A C 1
ATOM 1492 O O . VAL A 1 197 ? -19.027 -11.685 34.714 1.00 97.06 197 VAL A O 1
ATOM 1495 N N . THR A 1 198 ? -19.712 -9.540 34.624 1.00 96.25 198 THR A N 1
ATOM 1496 C CA . THR A 1 198 ? -20.677 -9.561 35.717 1.00 96.25 198 THR A CA 1
ATOM 1497 C C . THR A 1 198 ? -22.075 -9.484 35.116 1.00 96.25 198 THR A C 1
ATOM 1499 O O . THR A 1 198 ? -22.453 -8.464 34.531 1.00 96.25 198 THR A O 1
ATOM 1502 N N . MET A 1 199 ? -22.824 -10.578 35.244 1.00 93.81 199 MET A N 1
ATOM 1503 C CA . MET A 1 199 ? -24.226 -10.641 34.836 1.00 93.81 199 MET A CA 1
ATOM 1504 C C . MET A 1 199 ? -25.098 -9.794 35.778 1.00 93.81 199 MET A C 1
ATOM 1506 O O . MET A 1 199 ? -24.743 -9.646 36.949 1.00 93.81 199 MET A O 1
ATOM 1510 N N . PRO A 1 200 ? -26.206 -9.214 35.290 1.00 90.50 200 PRO A N 1
ATOM 1511 C CA . PRO A 1 200 ? -27.161 -8.514 36.144 1.00 90.50 200 PRO A CA 1
ATOM 1512 C C . PRO A 1 200 ? -27.864 -9.487 37.103 1.00 90.50 200 PRO A C 1
ATOM 1514 O O . PRO A 1 200 ? -28.243 -10.584 36.703 1.00 90.50 200 PRO A O 1
ATOM 1517 N N . ASP A 1 201 ? -28.094 -9.058 38.350 1.00 87.31 201 ASP A N 1
ATOM 1518 C CA . ASP A 1 201 ? -28.743 -9.873 39.397 1.00 87.31 201 ASP A CA 1
ATOM 1519 C C . ASP A 1 201 ? -30.192 -10.271 39.051 1.00 87.31 201 ASP A C 1
ATOM 1521 O O . ASP A 1 201 ? -30.746 -11.196 39.636 1.00 87.31 201 ASP A O 1
ATOM 1525 N N . SER A 1 202 ? -30.816 -9.557 38.111 1.00 82.88 202 SER A N 1
ATOM 1526 C CA . SER A 1 202 ? -32.194 -9.769 37.660 1.00 82.88 202 SER A CA 1
ATOM 1527 C C . SER A 1 202 ? -32.313 -10.608 36.384 1.00 82.88 202 SER A C 1
ATOM 1529 O O . SER A 1 202 ? -33.406 -10.684 35.830 1.00 82.88 202 SER A O 1
ATOM 1531 N N . GLY A 1 203 ? -31.208 -11.140 35.856 1.00 66.56 203 GLY A N 1
ATOM 1532 C CA . GLY A 1 203 ? -31.207 -11.847 34.576 1.00 66.56 203 GLY A CA 1
ATOM 1533 C C . GLY A 1 203 ? -31.750 -13.269 34.691 1.00 66.56 203 GLY A C 1
ATOM 1534 O O . GLY A 1 203 ? -31.336 -14.014 35.578 1.00 66.56 203 GLY A O 1
ATOM 1535 N N . ASP A 1 204 ? -32.630 -13.653 33.763 1.00 77.00 204 ASP A N 1
ATOM 1536 C CA . ASP A 1 204 ? -32.947 -15.059 33.503 1.00 77.00 204 ASP A CA 1
ATOM 1537 C C . ASP A 1 204 ? -31.640 -15.838 33.282 1.00 77.00 204 ASP A C 1
ATOM 1539 O O . ASP A 1 204 ? -30.787 -15.417 32.493 1.00 77.00 204 ASP A O 1
ATOM 1543 N N . GLU A 1 205 ? -31.485 -16.994 33.941 1.00 77.50 205 GLU A N 1
ATOM 1544 C CA . GLU A 1 205 ? -30.296 -17.860 33.812 1.00 77.50 205 GLU A CA 1
ATOM 1545 C C . GLU A 1 205 ? -30.017 -18.289 32.352 1.00 77.50 205 GLU A C 1
ATOM 1547 O O . GLU A 1 205 ? -28.923 -18.756 32.028 1.00 77.50 205 GLU A O 1
ATOM 1552 N N . GLU A 1 206 ? -30.985 -18.097 31.451 1.00 80.62 206 GLU A N 1
ATOM 1553 C CA . GLU A 1 206 ? -30.896 -18.422 30.029 1.00 80.62 206 GLU A CA 1
ATOM 1554 C C . GLU A 1 206 ? -30.128 -17.392 29.183 1.00 80.62 206 GLU A C 1
ATOM 1556 O O . GLU A 1 206 ? -29.683 -17.740 28.087 1.00 80.62 206 GLU A O 1
ATOM 1561 N N . GLN A 1 207 ? -29.906 -16.154 29.648 1.00 84.75 207 GLN A N 1
ATOM 1562 C CA . GLN A 1 207 ? -29.175 -15.158 28.850 1.00 84.75 207 GLN A CA 1
ATOM 1563 C C . GLN A 1 207 ? -27.672 -15.466 28.811 1.00 84.75 207 GLN A C 1
ATOM 1565 O O . GLN A 1 207 ? -26.897 -15.123 29.707 1.00 84.75 207 GLN A O 1
ATOM 1570 N N . GLN A 1 208 ? -27.238 -16.120 27.733 1.00 91.50 208 GLN A N 1
ATOM 1571 C CA . GLN A 1 208 ? -25.841 -16.474 27.515 1.00 91.50 208 GLN A CA 1
ATOM 1572 C C . GLN A 1 208 ? -25.111 -15.414 26.684 1.00 91.50 208 GLN A C 1
ATOM 1574 O O . GLN A 1 208 ? -25.596 -14.944 25.664 1.00 91.50 208 GLN A O 1
ATOM 1579 N N . ILE A 1 209 ? -23.893 -15.069 27.108 1.00 96.00 209 ILE A N 1
ATOM 1580 C CA . ILE A 1 209 ? -22.976 -14.239 26.317 1.00 96.00 209 ILE A CA 1
ATOM 1581 C C . ILE A 1 209 ? -22.464 -15.056 25.129 1.00 96.00 209 ILE A C 1
ATOM 1583 O O . ILE A 1 209 ? -21.825 -16.096 25.334 1.00 96.00 209 ILE A O 1
ATOM 1587 N N . GLU A 1 210 ? -22.679 -14.549 23.918 1.00 96.88 210 GLU A N 1
ATOM 1588 C CA . GLU A 1 210 ? -22.270 -15.181 22.665 1.00 96.88 210 GLU A CA 1
ATOM 1589 C C . GLU A 1 210 ? -21.117 -14.438 21.973 1.00 96.88 210 GLU A C 1
ATOM 1591 O O . GLU A 1 210 ? -20.832 -13.261 22.216 1.00 96.88 210 GLU A O 1
ATOM 1596 N N . ILE A 1 211 ? -20.424 -15.153 21.086 1.00 97.56 211 ILE A N 1
ATOM 1597 C CA . ILE A 1 211 ? -19.394 -14.579 20.217 1.00 97.56 211 ILE A CA 1
ATOM 1598 C C . ILE A 1 211 ? -20.082 -13.686 19.178 1.00 97.56 211 ILE A C 1
ATOM 1600 O O . ILE A 1 211 ? -21.072 -14.078 18.574 1.00 97.56 211 ILE A O 1
ATOM 1604 N N . GLY A 1 212 ? -19.529 -12.498 18.940 1.00 95.75 212 GLY A N 1
ATOM 1605 C CA . GLY A 1 212 ? -20.059 -11.513 17.996 1.00 95.75 212 GLY A CA 1
ATOM 1606 C C . GLY A 1 212 ? -20.845 -10.372 18.641 1.00 95.75 212 GLY A C 1
ATOM 1607 O O . GLY A 1 212 ? -20.983 -9.332 18.002 1.00 95.75 212 GLY A O 1
ATOM 1608 N N . MET A 1 213 ? -21.271 -10.507 19.904 1.00 96.50 213 MET A N 1
ATOM 1609 C CA . MET A 1 213 ? -21.974 -9.437 20.624 1.00 96.50 213 MET A CA 1
ATOM 1610 C C . MET A 1 213 ? -21.120 -8.164 20.734 1.00 96.50 213 MET A C 1
ATOM 1612 O O . MET A 1 213 ? -19.891 -8.218 20.883 1.00 96.50 213 MET A O 1
ATOM 1616 N N . GLU A 1 214 ? -21.780 -7.007 20.659 1.00 96.38 214 GLU A N 1
ATOM 1617 C CA . GLU A 1 214 ? -21.134 -5.701 20.769 1.00 96.38 214 GLU A CA 1
ATOM 1618 C C . GLU A 1 214 ? -20.831 -5.347 22.224 1.00 96.38 214 GLU A C 1
ATOM 1620 O O . GLU A 1 214 ? -21.664 -5.500 23.120 1.00 96.38 214 GLU A O 1
ATOM 1625 N N . VAL A 1 215 ? -19.641 -4.789 22.441 1.00 97.31 215 VAL A N 1
ATOM 1626 C CA . VAL A 1 215 ? -19.245 -4.233 23.733 1.00 97.31 215 VAL A CA 1
ATOM 1627 C C . VAL A 1 215 ? -19.106 -2.728 23.599 1.00 97.31 215 VAL A C 1
ATOM 1629 O O . VAL A 1 215 ? -18.336 -2.238 22.769 1.00 97.31 215 VAL A O 1
ATOM 1632 N N . ARG A 1 216 ? -19.851 -1.985 24.414 1.00 97.06 216 ARG A N 1
ATOM 1633 C CA . ARG A 1 216 ? -19.903 -0.519 24.393 1.00 97.06 216 ARG A CA 1
ATOM 1634 C C . ARG A 1 216 ? -19.339 0.077 25.675 1.00 97.06 216 ARG A C 1
ATOM 1636 O O . ARG A 1 216 ? -19.353 -0.566 26.715 1.00 97.06 216 ARG A O 1
ATOM 1643 N N . LEU A 1 217 ? -18.815 1.295 25.610 1.00 97.25 217 LEU A N 1
ATOM 1644 C CA . LEU A 1 217 ? -18.220 1.972 26.762 1.00 97.25 217 LEU A CA 1
ATOM 1645 C C . LEU A 1 217 ? -19.291 2.354 27.790 1.00 97.25 217 LEU A C 1
ATOM 1647 O O . LEU A 1 217 ? -20.285 2.986 27.435 1.00 97.25 217 LEU A O 1
ATOM 1651 N N . LEU A 1 218 ? -19.058 2.011 29.055 1.00 96.81 218 LEU A N 1
ATOM 1652 C CA . LEU A 1 218 ? -19.866 2.438 30.194 1.00 96.81 218 LEU A CA 1
ATOM 1653 C C . LEU A 1 218 ? -18.929 2.735 31.366 1.00 96.81 218 LEU A C 1
ATOM 1655 O O . LEU A 1 218 ? -18.812 1.942 32.288 1.00 96.81 218 LEU A O 1
ATOM 1659 N N . ASP A 1 219 ? -18.208 3.847 31.309 1.00 96.88 219 ASP A N 1
ATOM 1660 C CA . ASP A 1 219 ? -17.143 4.148 32.268 1.00 96.88 219 ASP A CA 1
ATOM 1661 C C . ASP A 1 219 ? -17.150 5.629 32.638 1.00 96.88 219 ASP A C 1
ATOM 1663 O O . ASP A 1 219 ? -16.854 6.482 31.801 1.00 96.88 219 ASP A O 1
ATOM 1667 N N . ASP A 1 220 ? -17.455 5.944 33.895 1.00 96.62 220 ASP A N 1
ATOM 1668 C CA . ASP A 1 220 ? -17.578 7.319 34.396 1.00 96.62 220 ASP A CA 1
ATOM 1669 C C . ASP A 1 220 ? -16.275 8.134 34.309 1.00 96.62 220 ASP A C 1
ATOM 1671 O O . ASP A 1 220 ? -16.306 9.366 34.364 1.00 96.62 220 ASP A O 1
ATOM 1675 N N . GLN A 1 221 ? -15.118 7.483 34.128 1.00 95.62 221 GLN A N 1
ATOM 1676 C CA . GLN A 1 221 ? -13.850 8.173 33.864 1.00 95.62 221 GLN A CA 1
ATOM 1677 C C . GLN A 1 221 ? -13.797 8.803 32.464 1.00 95.62 221 GLN A C 1
ATOM 1679 O O . GLN A 1 221 ? -12.902 9.608 32.169 1.00 95.62 221 GLN A O 1
ATOM 1684 N N . TRP A 1 222 ? -14.734 8.437 31.589 1.00 95.56 222 TRP A N 1
ATOM 1685 C CA . TRP A 1 222 ? -14.877 8.983 30.251 1.00 95.56 222 TRP A CA 1
ATOM 1686 C C . TRP A 1 222 ? -15.994 10.032 30.187 1.00 95.56 222 TRP A C 1
ATOM 1688 O O . TRP A 1 222 ? -17.009 9.934 30.879 1.00 95.56 222 TRP A O 1
ATOM 1698 N N . PRO A 1 223 ? -15.853 11.059 29.328 1.00 93.81 223 PRO A N 1
ATOM 1699 C CA . PRO A 1 223 ? -16.898 12.057 29.141 1.00 93.81 223 PRO A CA 1
ATOM 1700 C C . PRO A 1 223 ? -18.248 11.439 28.753 1.00 93.81 223 PRO A C 1
ATOM 1702 O O . PRO A 1 223 ? -18.297 10.456 28.020 1.00 93.81 223 PRO A O 1
ATOM 1705 N N . ARG A 1 224 ? -19.358 12.080 29.146 1.00 92.38 224 ARG A N 1
ATOM 1706 C CA . ARG A 1 224 ? -20.728 11.601 28.854 1.00 92.38 224 ARG A CA 1
ATOM 1707 C C . ARG A 1 224 ? -20.986 11.298 27.372 1.00 92.38 224 ARG A C 1
ATOM 1709 O O . ARG A 1 224 ? -21.671 10.339 27.060 1.00 92.38 224 ARG A O 1
ATOM 1716 N N . HIS A 1 225 ? -20.403 12.077 26.460 1.00 88.81 225 HIS A N 1
ATOM 1717 C CA . HIS A 1 225 ? -20.551 11.877 25.011 1.00 88.81 225 HIS A CA 1
ATOM 1718 C C . HIS A 1 225 ? -19.772 10.672 24.459 1.00 88.81 225 HIS A C 1
ATOM 1720 O O . HIS A 1 225 ? -19.937 10.327 23.295 1.00 88.81 225 HIS A O 1
ATOM 1726 N N . ALA A 1 226 ? -18.876 10.084 25.254 1.00 94.38 226 ALA A N 1
ATOM 1727 C CA . ALA A 1 226 ? -18.147 8.876 24.895 1.00 94.38 226 ALA A CA 1
ATOM 1728 C C . ALA A 1 226 ? -18.825 7.603 25.415 1.00 94.38 226 ALA A C 1
ATOM 1730 O O . ALA A 1 226 ? -18.453 6.504 25.008 1.00 94.38 226 ALA A O 1
ATOM 1731 N N . GLN A 1 227 ? -19.816 7.745 26.298 1.00 95.69 227 GLN A N 1
ATOM 1732 C CA . GLN A 1 227 ? -20.622 6.621 26.756 1.00 95.69 227 GLN A CA 1
ATOM 1733 C C . GLN A 1 227 ? -21.359 6.005 25.566 1.00 95.69 227 GLN A C 1
ATOM 1735 O O . GLN A 1 227 ? -21.739 6.705 24.628 1.00 95.69 227 GLN A O 1
ATOM 1740 N N . MET A 1 228 ? -21.543 4.689 25.602 1.00 94.62 228 MET A N 1
ATOM 1741 C CA . MET A 1 228 ? -22.161 3.884 24.544 1.00 94.62 228 MET A CA 1
ATOM 1742 C C . MET A 1 228 ? -21.398 3.829 23.209 1.00 94.62 228 MET A C 1
ATOM 1744 O O . MET A 1 228 ? -21.907 3.245 22.248 1.00 94.62 228 MET A O 1
ATOM 1748 N N . LEU A 1 229 ? -20.172 4.361 23.130 1.00 94.94 229 LEU A N 1
ATOM 1749 C CA . LEU A 1 229 ? -19.301 4.133 21.975 1.00 94.94 229 LEU A CA 1
ATOM 1750 C C . LEU A 1 229 ? -18.868 2.667 21.900 1.00 94.94 229 LEU A C 1
ATOM 1752 O O . LEU A 1 229 ? -18.556 2.049 22.916 1.00 94.94 229 LEU A O 1
ATOM 1756 N N . LEU A 1 230 ? -18.793 2.125 20.687 1.00 95.56 230 LEU A N 1
ATOM 1757 C CA . LEU A 1 230 ? -18.373 0.751 20.430 1.00 95.56 230 LEU A CA 1
ATOM 1758 C C . LEU A 1 230 ? -16.893 0.571 20.789 1.00 95.56 230 LEU A C 1
ATOM 1760 O O . LEU A 1 230 ? -16.020 1.217 20.213 1.00 95.56 230 LEU A O 1
ATOM 1764 N N . ILE A 1 231 ? -16.597 -0.336 21.712 1.00 96.88 231 ILE A N 1
ATOM 1765 C CA . ILE A 1 231 ? -15.231 -0.767 22.023 1.00 96.88 231 ILE A CA 1
ATOM 1766 C C . ILE A 1 231 ? -14.787 -1.802 20.982 1.00 96.88 231 ILE A C 1
ATOM 1768 O O . ILE A 1 231 ? -13.714 -1.674 20.387 1.00 96.88 231 ILE A O 1
ATOM 1772 N N . GLY A 1 232 ? -15.631 -2.805 20.733 1.00 96.50 232 GLY A N 1
ATOM 1773 C CA . GLY A 1 232 ? -15.367 -3.910 19.816 1.00 96.50 232 GLY A CA 1
ATOM 1774 C C . GLY A 1 232 ? -16.451 -4.980 19.870 1.00 96.50 232 GLY A C 1
ATOM 1775 O O . GLY A 1 232 ? -17.517 -4.758 20.441 1.00 96.50 232 GLY A O 1
ATOM 1776 N N . THR A 1 233 ? -16.160 -6.141 19.295 1.00 97.06 233 THR A N 1
ATOM 1777 C CA . THR A 1 233 ? -17.029 -7.322 19.343 1.00 97.06 233 THR A CA 1
ATOM 1778 C C . THR A 1 233 ? -16.352 -8.456 20.106 1.00 97.06 233 THR A C 1
ATOM 1780 O O . THR A 1 233 ? -15.119 -8.557 20.145 1.00 97.06 233 THR A O 1
ATOM 1783 N N . ILE A 1 234 ? -17.152 -9.300 20.756 1.00 97.88 234 ILE A N 1
ATOM 1784 C CA . ILE A 1 234 ? -16.646 -10.471 21.477 1.00 97.88 234 ILE A CA 1
ATOM 1785 C C . ILE A 1 234 ? -16.101 -11.474 20.459 1.00 97.88 234 ILE A C 1
ATOM 1787 O O . ILE A 1 234 ? -16.838 -11.979 19.621 1.00 97.88 234 ILE A O 1
ATOM 1791 N N . GLU A 1 235 ? -14.807 -11.773 20.534 1.00 97.62 235 GLU A N 1
ATOM 1792 C CA . GLU A 1 235 ? -14.156 -12.783 19.693 1.00 97.62 235 GLU A CA 1
ATOM 1793 C C . GLU A 1 235 ? -14.162 -14.160 20.363 1.00 97.62 235 GLU A C 1
ATOM 1795 O O . GLU A 1 235 ? -14.278 -15.184 19.693 1.00 97.62 235 GLU A O 1
ATOM 1800 N N . ARG A 1 236 ? -14.017 -14.197 21.691 1.00 97.81 236 ARG A N 1
ATOM 1801 C CA . ARG A 1 236 ? -13.936 -15.442 22.456 1.00 97.81 236 ARG A CA 1
ATOM 1802 C C . ARG A 1 236 ? -14.599 -15.284 23.814 1.00 97.81 236 ARG A C 1
ATOM 1804 O O . ARG A 1 236 ? -14.434 -14.258 24.467 1.00 97.81 236 ARG A O 1
ATOM 1811 N N . VAL A 1 237 ? -15.272 -16.340 24.255 1.00 98.00 237 VAL A N 1
ATOM 1812 C CA . VAL A 1 237 ? -15.811 -16.482 25.609 1.00 98.00 237 VAL A CA 1
ATOM 1813 C C . VAL A 1 237 ? -15.156 -17.706 26.242 1.00 98.00 237 VAL A C 1
ATOM 1815 O O . VAL A 1 237 ? -15.129 -18.777 25.640 1.00 98.00 237 VAL A O 1
ATOM 1818 N N . ALA A 1 238 ? -14.588 -17.546 27.430 1.00 97.69 238 ALA A N 1
ATOM 1819 C CA . ALA A 1 238 ? -13.968 -18.612 28.206 1.00 97.69 238 ALA A CA 1
ATOM 1820 C C . ALA A 1 238 ? -14.440 -18.538 29.661 1.00 97.69 238 ALA A C 1
ATOM 1822 O O . ALA A 1 238 ? -14.968 -17.522 30.104 1.00 97.69 238 ALA A O 1
ATOM 1823 N N . THR A 1 239 ? -14.241 -19.602 30.427 1.00 97.25 239 THR A N 1
ATOM 1824 C CA . THR A 1 239 ? -14.452 -19.570 31.877 1.00 97.25 239 THR A CA 1
ATOM 1825 C C . THR A 1 239 ? -13.255 -18.902 32.556 1.00 97.25 239 THR A C 1
ATOM 1827 O O . THR A 1 239 ? -12.111 -19.163 32.177 1.00 97.25 239 THR A O 1
ATOM 1830 N N . SER A 1 240 ? -13.495 -18.026 33.536 1.00 95.94 240 SER A N 1
ATOM 1831 C CA . SER A 1 240 ? -12.412 -17.374 34.276 1.00 95.94 240 SER A CA 1
ATOM 1832 C C . SER A 1 240 ? -11.659 -18.416 35.121 1.00 95.94 240 SER A C 1
ATOM 1834 O O . SER A 1 240 ? -12.297 -19.148 35.880 1.00 95.94 240 SER A O 1
ATOM 1836 N N . PRO A 1 241 ? -10.320 -18.520 35.010 1.00 94.38 241 PRO A N 1
ATOM 1837 C CA . PRO A 1 241 ? -9.537 -19.510 35.751 1.00 94.38 241 PRO A CA 1
ATOM 1838 C C . PRO A 1 241 ? -9.578 -19.270 37.265 1.00 94.38 241 PRO A C 1
ATOM 1840 O O . PRO A 1 241 ? -9.528 -20.222 38.036 1.00 94.38 241 PRO A O 1
ATOM 1843 N N . ASP A 1 242 ? -9.702 -18.007 37.679 1.00 96.12 242 ASP A N 1
ATOM 1844 C CA . ASP A 1 242 ? -9.717 -17.609 39.088 1.00 96.12 242 ASP A CA 1
ATOM 1845 C C . ASP A 1 242 ? -11.111 -17.789 39.713 1.00 96.12 242 ASP A C 1
ATOM 1847 O O . ASP A 1 242 ? -11.247 -17.963 40.923 1.00 96.12 242 ASP A O 1
ATOM 1851 N N . GLN A 1 243 ? -12.162 -17.727 38.887 1.00 96.00 243 GLN A N 1
ATOM 1852 C CA . GLN A 1 243 ? -13.561 -17.797 39.308 1.00 96.00 243 GLN A CA 1
ATOM 1853 C C . GLN A 1 243 ? -14.380 -18.579 38.271 1.00 96.00 243 GLN A C 1
ATOM 1855 O O . GLN A 1 243 ? -14.976 -17.964 37.386 1.00 96.00 243 GLN A O 1
ATOM 1860 N N . PRO A 1 244 ? -14.470 -19.919 38.380 1.00 93.88 244 PRO A N 1
ATOM 1861 C CA . PRO A 1 244 ? -15.100 -20.765 37.362 1.00 93.88 244 PRO A CA 1
ATOM 1862 C C . PRO A 1 244 ? -16.578 -20.470 37.070 1.00 93.88 244 PRO A C 1
ATOM 1864 O O . PRO A 1 244 ? -17.107 -20.887 36.046 1.00 93.88 244 PRO A O 1
ATOM 1867 N N . LEU A 1 245 ? -17.254 -19.750 37.966 1.00 93.56 245 LEU A N 1
ATOM 1868 C CA . LEU A 1 245 ? -18.638 -19.312 37.780 1.00 93.56 245 LEU A CA 1
ATOM 1869 C C . LEU A 1 245 ? -18.754 -18.041 36.923 1.00 93.56 245 LEU A C 1
ATOM 1871 O O . LEU A 1 245 ? -19.844 -17.704 36.471 1.00 93.56 245 LEU A O 1
ATOM 1875 N N . ARG A 1 246 ? -17.649 -17.323 36.688 1.00 95.19 246 ARG A N 1
ATOM 1876 C CA . ARG A 1 246 ? -17.622 -16.118 35.856 1.00 95.19 246 ARG A CA 1
ATOM 1877 C C . ARG A 1 246 ? -17.106 -16.432 34.463 1.00 95.19 246 ARG A C 1
ATOM 1879 O O . ARG A 1 246 ? -16.142 -17.180 34.282 1.00 95.19 246 ARG A O 1
ATOM 1886 N N . LYS A 1 247 ? -17.716 -15.795 33.465 1.00 96.69 247 LYS A N 1
ATOM 1887 C CA . LYS A 1 247 ? -17.216 -15.818 32.091 1.00 96.69 247 LYS A CA 1
ATOM 1888 C C . LYS A 1 247 ? -16.187 -14.704 31.902 1.00 96.69 247 LYS A C 1
ATOM 1890 O O . LYS A 1 247 ? -16.395 -13.572 32.330 1.00 96.69 247 LYS A O 1
ATOM 1895 N N . ARG A 1 248 ? -15.087 -15.035 31.237 1.00 97.81 248 ARG A N 1
ATOM 1896 C CA . ARG A 1 248 ? -14.058 -14.121 30.750 1.00 97.81 248 ARG A CA 1
ATOM 1897 C C . ARG A 1 248 ? -14.229 -13.961 29.246 1.00 97.81 248 ARG A C 1
ATOM 1899 O O . ARG A 1 248 ? -14.253 -14.951 28.515 1.00 97.81 248 ARG A O 1
ATOM 1906 N N . ILE A 1 249 ? -14.343 -12.726 28.780 1.00 98.12 249 ILE A N 1
ATOM 1907 C CA . ILE A 1 249 ? -14.491 -12.409 27.359 1.00 98.12 249 ILE A CA 1
ATOM 1908 C C . ILE A 1 249 ? -13.195 -11.826 26.806 1.00 98.12 249 ILE A C 1
ATOM 1910 O O . ILE A 1 249 ? -12.508 -11.060 27.480 1.00 98.12 249 ILE A O 1
ATOM 1914 N N . THR A 1 250 ? -12.880 -12.175 25.562 1.00 98.00 250 THR A N 1
ATOM 1915 C CA . THR A 1 250 ? -11.853 -11.523 24.749 1.00 98.00 250 THR A CA 1
ATOM 1916 C C . THR A 1 250 ? -12.565 -10.667 23.707 1.00 98.00 250 THR A C 1
ATOM 1918 O O . THR A 1 250 ? -13.287 -11.188 22.856 1.00 98.00 250 THR A O 1
ATOM 1921 N N . VAL A 1 251 ? -12.366 -9.354 23.767 1.00 97.50 251 VAL A N 1
ATOM 1922 C CA . VAL A 1 251 ? -12.979 -8.367 22.875 1.00 97.50 251 VAL A CA 1
ATOM 1923 C C . VAL A 1 251 ? -11.947 -7.909 21.850 1.00 97.50 251 VAL A C 1
ATOM 1925 O O . VAL A 1 251 ? -10.850 -7.458 22.203 1.00 97.50 251 VAL A O 1
ATOM 1928 N N . ARG A 1 252 ? -12.311 -7.996 20.569 1.00 96.62 252 ARG A N 1
ATOM 1929 C CA . ARG A 1 252 ? -11.535 -7.451 19.455 1.00 96.62 252 ARG A CA 1
ATOM 1930 C C . ARG A 1 252 ? -12.179 -6.137 19.002 1.00 96.62 252 ARG A C 1
ATOM 1932 O O . ARG A 1 252 ? -13.316 -6.150 18.533 1.00 96.62 252 ARG A O 1
ATOM 1939 N N . PRO A 1 253 ? -11.477 -4.995 19.092 1.00 95.81 253 PRO A N 1
ATOM 1940 C CA . PRO A 1 253 ? -11.917 -3.765 18.446 1.00 95.81 253 PRO A CA 1
ATOM 1941 C C . PRO A 1 253 ? -12.120 -3.996 16.947 1.00 9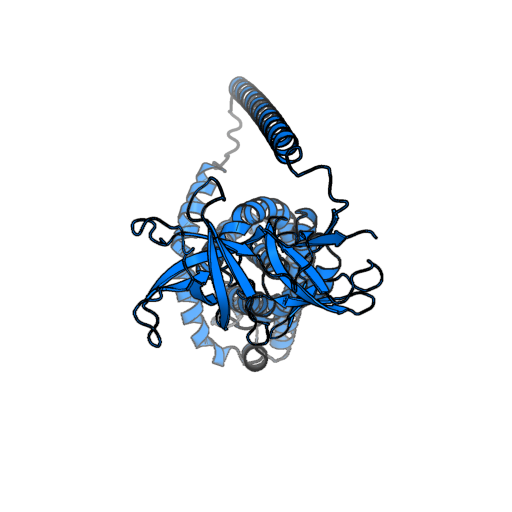5.81 253 PRO A C 1
ATOM 1943 O O . PRO A 1 253 ? -11.268 -4.601 16.296 1.00 95.81 253 PRO A O 1
ATOM 1946 N N . SER A 1 254 ? -13.224 -3.501 16.384 1.00 90.25 254 SER A N 1
ATOM 1947 C CA . SER A 1 254 ? -13.535 -3.677 14.955 1.00 90.25 254 SER A CA 1
ATOM 1948 C C . SER A 1 254 ? -12.470 -3.054 14.044 1.00 90.25 254 SER A C 1
ATOM 1950 O O . SER A 1 254 ? -12.213 -3.537 12.943 1.00 90.25 254 SER A O 1
ATOM 1952 N N . ILE A 1 255 ? -11.783 -2.025 14.538 1.00 86.38 255 ILE A N 1
ATOM 1953 C CA . ILE A 1 255 ? -10.588 -1.442 13.926 1.00 86.38 255 ILE A CA 1
ATOM 1954 C C . ILE A 1 255 ? -9.353 -1.795 14.752 1.00 86.38 255 ILE A C 1
ATOM 1956 O O . ILE A 1 255 ? -9.184 -1.323 15.876 1.00 86.38 255 ILE A O 1
ATOM 1960 N N . ASP A 1 256 ? -8.449 -2.572 14.155 1.00 82.88 256 ASP A N 1
ATOM 1961 C CA . ASP A 1 256 ? -7.141 -2.866 14.735 1.00 82.88 256 ASP A CA 1
ATOM 1962 C C . ASP A 1 256 ? -6.241 -1.623 14.654 1.00 82.88 256 ASP A C 1
ATOM 1964 O O . ASP A 1 256 ? -5.652 -1.290 13.622 1.00 82.88 256 ASP A O 1
ATOM 1968 N N . LEU A 1 257 ? -6.145 -0.927 15.784 1.00 74.31 257 LEU A N 1
ATOM 1969 C CA . LEU A 1 257 ? -5.355 0.292 15.945 1.00 74.31 257 LEU A CA 1
ATOM 1970 C C . LEU A 1 257 ? -3.848 0.033 15.880 1.00 74.31 257 LEU A C 1
ATOM 1972 O O . LEU A 1 257 ? -3.079 0.963 15.639 1.00 74.31 257 LEU A O 1
ATOM 1976 N N . ARG A 1 258 ? -3.418 -1.217 16.101 1.00 71.06 258 ARG A N 1
ATOM 1977 C CA . ARG A 1 258 ? -2.011 -1.630 16.105 1.00 71.06 258 ARG A CA 1
ATOM 1978 C C . ARG A 1 258 ? -1.557 -2.224 14.784 1.00 71.06 258 ARG A C 1
ATOM 1980 O O . ARG A 1 258 ? -0.342 -2.260 14.568 1.00 71.06 258 ARG A O 1
ATOM 1987 N N . ARG A 1 259 ? -2.463 -2.650 13.893 1.00 65.19 259 ARG A N 1
ATOM 1988 C CA . ARG A 1 259 ? -2.096 -3.102 12.542 1.00 65.19 259 ARG A CA 1
ATOM 1989 C C . ARG A 1 259 ? -1.564 -1.923 11.740 1.00 65.19 259 ARG A C 1
ATOM 1991 O O . ARG A 1 259 ? -2.248 -1.306 10.925 1.00 65.19 259 ARG A O 1
ATOM 1998 N N . GLY A 1 260 ? -0.286 -1.614 11.953 1.00 62.09 260 GLY A N 1
ATOM 1999 C CA . GLY A 1 260 ? 0.511 -0.859 11.008 1.00 62.09 260 GLY A CA 1
ATOM 2000 C C . GLY A 1 260 ? 0.357 -1.568 9.675 1.00 62.09 260 GLY A C 1
ATOM 2001 O O . GLY A 1 260 ? 0.835 -2.689 9.546 1.00 62.09 260 GLY A O 1
ATOM 2002 N N . ARG A 1 261 ? -0.410 -0.949 8.767 1.00 65.88 261 ARG A N 1
ATOM 2003 C CA . ARG A 1 261 ? -0.907 -1.518 7.506 1.00 65.88 261 ARG A CA 1
ATOM 2004 C C . ARG A 1 261 ? 0.063 -2.550 6.934 1.00 65.88 261 ARG A C 1
ATOM 2006 O O . ARG A 1 261 ? 1.043 -2.179 6.286 1.00 65.88 261 ARG A O 1
ATOM 2013 N N . SER A 1 262 ? -0.195 -3.831 7.198 1.00 73.19 262 SER A N 1
ATOM 2014 C CA . SER A 1 262 ? 0.539 -4.910 6.554 1.00 73.19 262 SER A CA 1
ATOM 2015 C C . SER A 1 262 ? 0.046 -4.934 5.118 1.00 73.19 262 SER A C 1
ATOM 2017 O O . SER A 1 262 ? -1.087 -5.333 4.861 1.00 73.19 262 SER A O 1
ATOM 2019 N N . MET A 1 263 ? 0.865 -4.415 4.208 1.00 87.31 263 MET A N 1
ATOM 2020 C CA . MET A 1 263 ? 0.585 -4.461 2.779 1.00 87.31 263 MET A CA 1
ATOM 2021 C C . MET A 1 263 ? 0.412 -5.920 2.359 1.00 87.31 263 MET A C 1
ATOM 2023 O O . MET A 1 263 ? 1.214 -6.773 2.753 1.00 87.31 263 MET A O 1
ATOM 2027 N N . ASN A 1 264 ? -0.616 -6.201 1.562 1.00 93.06 264 ASN A N 1
ATOM 2028 C CA . ASN A 1 264 ? -0.790 -7.525 0.990 1.00 93.06 264 ASN A CA 1
ATOM 2029 C C . ASN A 1 264 ? 0.278 -7.748 -0.094 1.00 93.06 264 ASN A C 1
ATOM 2031 O O . ASN A 1 264 ? 0.117 -7.341 -1.244 1.00 93.06 264 ASN A O 1
ATOM 2035 N N . TRP A 1 265 ? 1.401 -8.355 0.297 1.00 94.88 265 TRP A N 1
ATOM 2036 C CA . TRP A 1 265 ? 2.535 -8.607 -0.596 1.00 94.88 265 TRP A CA 1
ATOM 2037 C C . TRP A 1 265 ? 2.182 -9.516 -1.769 1.00 94.88 265 TRP A C 1
ATOM 2039 O O . TRP A 1 265 ? 2.763 -9.345 -2.833 1.00 94.88 265 TRP A O 1
ATOM 2049 N N . PHE A 1 266 ? 1.221 -10.429 -1.607 1.00 96.12 266 PHE A N 1
ATOM 2050 C CA . PHE A 1 266 ? 0.777 -11.292 -2.701 1.00 96.12 266 PHE A CA 1
ATOM 2051 C C . PHE A 1 266 ? 0.099 -10.486 -3.806 1.00 96.12 266 PHE A C 1
ATOM 2053 O O . PHE A 1 266 ? 0.421 -10.660 -4.977 1.00 96.12 266 PHE A O 1
ATOM 2060 N N . VAL A 1 267 ? -0.775 -9.547 -3.432 1.00 95.69 267 VAL A N 1
ATOM 2061 C CA . VAL A 1 267 ? -1.426 -8.642 -4.391 1.00 95.69 267 VAL A CA 1
ATOM 2062 C C . VAL A 1 267 ? -0.388 -7.757 -5.076 1.00 95.69 267 VAL A C 1
ATOM 2064 O O . VAL A 1 267 ? -0.414 -7.621 -6.294 1.00 95.69 267 VAL A O 1
ATOM 2067 N N . LEU A 1 268 ? 0.579 -7.220 -4.324 1.00 96.06 268 LEU A N 1
ATOM 2068 C CA . LEU A 1 268 ? 1.679 -6.461 -4.919 1.00 96.06 268 LEU A CA 1
ATOM 2069 C C . LEU A 1 268 ? 2.484 -7.290 -5.923 1.00 96.06 268 LEU A C 1
ATOM 2071 O O . LEU A 1 268 ? 2.751 -6.802 -7.014 1.00 96.06 268 LEU A O 1
ATOM 2075 N N . LEU A 1 269 ? 2.871 -8.514 -5.562 1.00 96.44 269 LEU A N 1
ATOM 2076 C CA . LEU A 1 269 ? 3.676 -9.383 -6.417 1.00 96.44 269 LEU A CA 1
ATOM 2077 C C . LEU A 1 269 ? 2.910 -9.747 -7.691 1.00 96.44 269 LEU A C 1
ATOM 2079 O O . LEU A 1 269 ? 3.483 -9.694 -8.774 1.00 96.44 269 LEU A O 1
ATOM 2083 N N . PHE A 1 270 ? 1.608 -10.014 -7.580 1.00 96.19 270 PHE A N 1
ATOM 2084 C CA . PHE A 1 270 ? 0.739 -10.238 -8.732 1.00 96.19 270 PHE A CA 1
ATOM 2085 C C . PHE A 1 270 ? 0.700 -9.024 -9.673 1.00 96.19 270 PHE A C 1
ATOM 2087 O O . PHE A 1 270 ? 0.933 -9.170 -10.869 1.00 96.19 270 PHE A O 1
ATOM 2094 N N . PHE A 1 271 ? 0.473 -7.813 -9.152 1.00 96.38 271 PHE A N 1
ATOM 2095 C CA . PHE A 1 271 ? 0.449 -6.605 -9.987 1.00 96.38 271 PHE A CA 1
ATOM 2096 C C . PHE A 1 271 ? 1.817 -6.233 -10.551 1.00 96.38 271 PHE A C 1
ATOM 2098 O O . PHE A 1 271 ? 1.890 -5.741 -11.672 1.00 96.38 271 PHE A O 1
ATOM 2105 N N . ALA A 1 272 ? 2.895 -6.490 -9.811 1.00 96.81 272 ALA A N 1
ATOM 2106 C CA . ALA A 1 272 ? 4.252 -6.342 -10.314 1.00 96.81 272 ALA A CA 1
ATOM 2107 C C . ALA A 1 272 ? 4.506 -7.303 -11.482 1.00 96.81 272 ALA A C 1
ATOM 2109 O O . ALA A 1 272 ? 4.979 -6.875 -12.526 1.00 96.81 272 ALA A O 1
ATOM 2110 N N . TRP A 1 273 ? 4.126 -8.575 -11.337 1.00 96.31 273 TRP A N 1
ATOM 2111 C CA . TRP A 1 273 ? 4.238 -9.593 -12.382 1.00 96.31 273 TRP A CA 1
ATOM 2112 C C . TRP A 1 273 ? 3.456 -9.208 -13.645 1.00 96.31 273 TRP A C 1
ATOM 2114 O O . TRP A 1 273 ? 4.013 -9.243 -14.741 1.00 96.31 273 TRP A O 1
ATOM 2124 N N . VAL A 1 274 ? 2.212 -8.737 -13.493 1.00 95.56 274 VAL A N 1
ATOM 2125 C CA . VAL A 1 274 ? 1.413 -8.188 -14.604 1.00 95.56 274 VAL A CA 1
ATOM 2126 C C . VAL A 1 274 ? 2.077 -6.954 -15.220 1.00 95.56 274 VAL A C 1
ATOM 2128 O O . VAL A 1 274 ? 2.137 -6.850 -16.442 1.00 95.56 274 VAL A O 1
ATOM 2131 N N . GLY A 1 275 ? 2.604 -6.043 -14.397 1.00 95.81 275 GLY A N 1
ATOM 2132 C CA . GLY A 1 275 ? 3.301 -4.837 -14.845 1.00 95.81 275 GLY A CA 1
ATOM 2133 C C . GLY A 1 275 ? 4.530 -5.150 -15.698 1.00 95.81 275 GLY A C 1
ATOM 2134 O O . GLY A 1 275 ? 4.637 -4.633 -16.805 1.00 95.81 275 GLY A O 1
ATOM 2135 N N . PHE A 1 276 ? 5.395 -6.059 -15.238 1.00 95.81 276 PHE A N 1
ATOM 2136 C CA . PHE A 1 276 ? 6.552 -6.529 -16.007 1.00 95.81 276 PHE A CA 1
ATOM 2137 C C . PHE A 1 276 ? 6.138 -7.244 -17.295 1.00 95.81 276 PHE A C 1
ATOM 2139 O O . PHE A 1 276 ? 6.741 -7.023 -18.341 1.00 95.81 276 PHE A O 1
ATOM 2146 N N . GLY A 1 277 ? 5.095 -8.079 -17.247 1.00 94.25 277 GLY A N 1
ATOM 2147 C CA . GLY A 1 277 ? 4.565 -8.742 -18.439 1.00 94.25 277 GLY A CA 1
ATOM 2148 C C . GLY A 1 277 ? 4.051 -7.752 -19.484 1.00 94.25 277 GLY A C 1
ATOM 2149 O O . GLY A 1 277 ? 4.316 -7.927 -20.673 1.00 94.25 277 GLY A O 1
ATOM 2150 N N . LEU A 1 278 ? 3.359 -6.697 -19.045 1.00 93.69 278 LEU A N 1
ATOM 2151 C CA . LEU A 1 278 ? 2.869 -5.639 -19.924 1.00 93.69 278 LEU A CA 1
ATOM 2152 C C . LEU A 1 278 ? 4.022 -4.821 -20.514 1.00 93.69 278 LEU A C 1
ATOM 2154 O O . LEU A 1 278 ? 4.021 -4.574 -21.713 1.00 93.69 278 LEU A O 1
ATOM 2158 N N . GLU A 1 279 ? 5.014 -4.452 -19.703 1.00 94.06 279 GLU A N 1
ATOM 2159 C CA . GLU A 1 279 ? 6.206 -3.721 -20.152 1.00 94.06 279 GLU A CA 1
ATOM 2160 C C . GLU A 1 279 ? 6.949 -4.507 -21.244 1.00 94.06 279 GLU A C 1
ATOM 2162 O O . GLU A 1 279 ? 7.149 -3.996 -22.344 1.00 94.06 279 GLU A O 1
ATOM 2167 N N . MET A 1 280 ? 7.204 -5.800 -21.017 1.00 91.75 280 MET A N 1
ATOM 2168 C CA . MET A 1 280 ? 7.839 -6.680 -22.007 1.00 91.75 280 MET A CA 1
ATOM 2169 C C . MET A 1 280 ? 7.004 -6.870 -23.283 1.00 91.75 280 MET A C 1
ATOM 2171 O O . MET A 1 280 ? 7.563 -6.974 -24.373 1.00 91.75 280 MET A O 1
ATOM 2175 N N . ALA A 1 281 ? 5.672 -6.922 -23.177 1.00 90.19 281 ALA A N 1
ATOM 2176 C CA . ALA A 1 281 ? 4.789 -7.052 -24.339 1.00 90.19 281 ALA A CA 1
ATOM 2177 C C . ALA A 1 281 ? 4.688 -5.755 -25.160 1.00 90.19 281 ALA A C 1
ATOM 2179 O O . ALA A 1 281 ? 4.419 -5.799 -26.364 1.00 90.19 281 ALA A O 1
ATOM 2180 N N . LEU A 1 282 ? 4.888 -4.606 -24.510 1.00 89.25 282 LEU A N 1
ATOM 2181 C CA . LEU A 1 282 ? 4.842 -3.289 -25.130 1.00 89.25 282 LEU A CA 1
ATOM 2182 C C . LEU A 1 282 ? 6.164 -2.898 -25.794 1.00 89.25 282 LEU A C 1
ATOM 2184 O O . LEU A 1 282 ? 6.114 -2.142 -26.763 1.00 89.25 282 LEU A O 1
ATOM 2188 N N . LEU A 1 283 ? 7.304 -3.442 -25.349 1.00 89.00 283 LEU A N 1
ATOM 2189 C CA . LEU A 1 283 ? 8.622 -3.159 -25.937 1.00 89.00 283 LEU A CA 1
ATOM 2190 C C . LEU A 1 283 ? 8.604 -3.192 -27.481 1.00 89.00 283 LEU A C 1
ATOM 2192 O O . LEU A 1 283 ? 8.885 -2.159 -28.082 1.00 89.00 283 LEU A O 1
ATOM 2196 N N . PRO A 1 284 ? 8.143 -4.263 -28.163 1.00 86.25 284 PRO A N 1
ATOM 2197 C CA . PRO A 1 284 ? 8.172 -4.314 -29.629 1.00 86.25 284 PRO A CA 1
ATOM 2198 C C . PRO A 1 284 ? 7.181 -3.360 -30.313 1.00 86.25 284 PRO A C 1
ATOM 2200 O O . PRO A 1 284 ? 7.254 -3.150 -31.519 1.00 86.25 284 PRO A O 1
ATOM 2203 N N . VAL A 1 285 ? 6.176 -2.852 -29.589 1.00 84.81 285 VAL A N 1
ATOM 2204 C CA . VAL A 1 285 ? 5.203 -1.885 -30.128 1.00 84.81 285 VAL A CA 1
ATOM 2205 C C . VAL A 1 285 ? 5.866 -0.524 -30.288 1.00 84.81 285 VAL A C 1
ATOM 2207 O O . VAL A 1 285 ? 5.656 0.140 -31.298 1.00 84.81 285 VAL A O 1
ATOM 2210 N N . PHE A 1 286 ? 6.636 -0.122 -29.280 1.00 83.69 286 PHE A N 1
ATOM 2211 C CA . PHE A 1 286 ? 7.261 1.192 -29.227 1.00 83.69 286 PHE A CA 1
ATOM 2212 C C . PHE A 1 286 ? 8.624 1.216 -29.925 1.00 83.69 286 PHE A C 1
ATOM 2214 O O . PHE A 1 286 ? 8.977 2.222 -30.532 1.00 83.69 286 PHE A O 1
ATOM 2221 N N . ASP A 1 287 ? 9.328 0.083 -29.950 1.00 79.75 287 ASP A N 1
ATOM 2222 C CA . ASP A 1 287 ? 10.628 -0.050 -30.618 1.00 79.75 287 ASP A CA 1
ATOM 2223 C C . ASP A 1 287 ? 10.539 0.023 -32.159 1.00 79.75 287 ASP A C 1
ATOM 2225 O O . ASP A 1 287 ? 11.523 0.260 -32.854 1.00 79.75 287 ASP A O 1
ATOM 2229 N N . ALA A 1 288 ? 9.330 -0.073 -32.726 1.00 64.94 288 ALA A N 1
ATOM 2230 C CA . ALA A 1 288 ? 9.093 0.078 -34.165 1.00 64.94 288 ALA A CA 1
ATOM 2231 C C . ALA A 1 288 ? 9.486 1.466 -34.732 1.00 64.94 288 ALA A C 1
ATOM 2233 O O . ALA A 1 288 ? 9.487 1.645 -35.950 1.00 64.94 288 ALA A O 1
ATOM 2234 N N . GLY A 1 289 ? 9.812 2.441 -33.872 1.00 61.28 289 GLY A N 1
ATOM 2235 C CA . GLY A 1 289 ? 10.209 3.807 -34.232 1.00 61.28 289 GLY A CA 1
ATOM 2236 C C . GLY A 1 289 ? 11.713 4.116 -34.202 1.00 61.28 289 GLY A C 1
ATOM 2237 O O . GLY A 1 289 ? 12.058 5.285 -34.335 1.00 61.28 289 GLY A O 1
ATOM 2238 N N . ALA A 1 290 ? 12.597 3.124 -34.023 1.00 61.47 290 ALA A N 1
ATOM 2239 C CA . ALA A 1 290 ? 14.065 3.270 -33.947 1.00 61.47 290 ALA A CA 1
ATOM 2240 C C . ALA A 1 290 ? 14.621 4.102 -32.772 1.00 61.47 290 ALA A C 1
ATOM 2242 O O . ALA A 1 290 ? 15.835 4.183 -32.621 1.00 61.47 290 ALA A O 1
ATOM 2243 N N . SER A 1 291 ? 13.774 4.697 -31.931 1.00 69.94 291 SER A N 1
ATOM 2244 C CA . SER A 1 291 ? 14.218 5.581 -30.851 1.00 69.94 291 SER A CA 1
ATOM 2245 C C . SER A 1 291 ? 14.415 4.883 -29.502 1.00 69.94 291 SER A C 1
ATOM 2247 O O . SER A 1 291 ? 14.660 5.564 -28.522 1.00 69.94 291 SER A O 1
ATOM 2249 N N . GLY A 1 292 ? 14.220 3.561 -29.382 1.00 80.44 292 GLY A N 1
ATOM 2250 C CA . GLY A 1 292 ? 14.369 2.838 -28.103 1.00 80.44 292 GLY A CA 1
ATOM 2251 C C . GLY A 1 292 ? 13.478 3.344 -26.950 1.00 80.44 292 GLY A C 1
ATOM 2252 O O . GLY A 1 292 ? 13.603 2.894 -25.813 1.00 80.44 292 GLY A O 1
ATOM 2253 N N . VAL A 1 293 ? 12.561 4.279 -27.220 1.00 88.19 293 VAL A N 1
ATOM 2254 C CA . VAL A 1 293 ? 11.739 4.944 -26.208 1.00 88.19 293 VAL A CA 1
ATOM 2255 C C . VAL A 1 293 ? 10.592 4.024 -25.812 1.00 88.19 293 VAL A C 1
ATOM 2257 O O . VAL A 1 293 ? 9.680 3.794 -26.604 1.00 88.19 293 VAL A O 1
ATOM 2260 N N . HIS A 1 294 ? 10.581 3.552 -24.567 1.00 91.44 294 HIS A N 1
ATOM 2261 C CA . HIS A 1 294 ? 9.512 2.703 -24.045 1.00 91.44 294 HIS A CA 1
ATOM 2262 C C . HIS A 1 294 ? 8.972 3.223 -22.700 1.00 91.44 294 HIS A C 1
ATOM 2264 O O . HIS A 1 294 ? 9.749 3.543 -21.805 1.00 91.44 294 HIS A O 1
ATOM 2270 N N . PRO A 1 295 ? 7.645 3.302 -22.495 1.00 93.69 295 PRO A N 1
ATOM 2271 C CA . PRO A 1 295 ? 7.090 3.679 -21.198 1.00 93.69 295 PRO A CA 1
ATOM 2272 C C . PRO A 1 295 ? 7.330 2.585 -20.151 1.00 93.69 295 PRO A C 1
ATOM 2274 O O . PRO A 1 295 ? 7.080 1.409 -20.420 1.00 93.69 295 PRO A O 1
ATOM 2277 N N . SER A 1 296 ? 7.694 2.972 -18.927 1.00 95.69 296 SER A N 1
ATOM 2278 C CA . SER A 1 296 ? 7.734 2.040 -17.798 1.00 95.69 296 SER A CA 1
ATOM 2279 C C . SER A 1 296 ? 6.360 1.915 -17.138 1.00 95.69 296 SER A C 1
ATOM 2281 O O . SER A 1 296 ? 5.754 2.898 -16.706 1.00 95.69 296 SER A O 1
ATOM 2283 N N . VAL A 1 297 ? 5.855 0.686 -17.022 1.00 95.69 297 VAL A N 1
ATOM 2284 C CA . VAL A 1 297 ? 4.571 0.375 -16.363 1.00 95.69 297 VAL A CA 1
ATOM 2285 C C . VAL A 1 297 ? 4.785 0.099 -14.874 1.00 95.69 297 VAL A C 1
ATOM 2287 O O . VAL A 1 297 ? 3.909 0.352 -14.038 1.00 95.69 297 VAL A O 1
ATOM 2290 N N . VAL A 1 298 ? 5.971 -0.392 -14.522 1.00 97.38 298 VAL A N 1
ATOM 2291 C CA . VAL A 1 298 ? 6.334 -0.783 -13.157 1.00 97.38 298 VAL A CA 1
ATOM 2292 C C . VAL A 1 298 ? 6.571 0.431 -12.262 1.00 97.38 298 VAL A C 1
ATOM 2294 O O . VAL A 1 298 ? 6.223 0.423 -11.077 1.00 97.38 298 VAL A O 1
ATOM 2297 N N . LEU A 1 299 ? 7.124 1.511 -12.807 1.00 97.56 299 LEU A N 1
ATOM 2298 C CA . LEU A 1 299 ? 7.425 2.693 -12.012 1.00 97.56 299 LEU A CA 1
ATOM 2299 C C . LEU A 1 299 ? 6.164 3.424 -11.485 1.00 97.56 299 LEU A C 1
ATOM 2301 O O . LEU A 1 299 ? 6.137 3.773 -10.299 1.00 97.56 299 LEU A O 1
ATOM 2305 N N . PRO A 1 300 ? 5.073 3.589 -12.259 1.00 98.25 300 PRO A N 1
ATOM 2306 C CA . PRO A 1 300 ? 3.797 4.070 -11.725 1.00 98.25 300 PRO A CA 1
ATOM 2307 C C . PRO A 1 300 ? 3.257 3.226 -10.560 1.00 98.25 300 PRO A C 1
ATOM 2309 O O . PRO A 1 300 ? 2.734 3.777 -9.585 1.00 98.25 300 PRO A O 1
ATOM 2312 N N . LEU A 1 301 ? 3.428 1.896 -10.611 1.00 97.88 301 LEU A N 1
ATOM 2313 C CA . LEU A 1 301 ? 3.077 0.999 -9.504 1.00 97.88 301 LEU A CA 1
ATOM 2314 C C . LEU A 1 301 ? 3.929 1.301 -8.262 1.00 97.88 301 LEU A C 1
ATOM 2316 O O . LEU A 1 301 ? 3.393 1.403 -7.154 1.00 97.88 301 LEU A O 1
ATOM 2320 N N . LEU A 1 302 ? 5.239 1.508 -8.428 1.00 98.25 302 LEU A N 1
ATOM 2321 C CA . LEU A 1 302 ? 6.123 1.923 -7.338 1.00 98.25 302 LEU A CA 1
ATOM 2322 C C . LEU A 1 302 ? 5.675 3.256 -6.720 1.00 98.25 302 LEU A C 1
ATOM 2324 O O . LEU A 1 302 ? 5.606 3.372 -5.493 1.00 98.25 302 LEU A O 1
ATOM 2328 N N . VAL A 1 303 ? 5.333 4.249 -7.547 1.00 98.19 303 VAL A N 1
ATOM 2329 C CA . VAL A 1 303 ? 4.868 5.566 -7.084 1.00 98.19 303 VAL A CA 1
ATOM 2330 C C . VAL A 1 303 ? 3.580 5.439 -6.278 1.00 98.19 303 VAL A C 1
ATOM 2332 O O . VAL A 1 303 ? 3.472 5.985 -5.173 1.00 98.19 303 VAL A O 1
ATOM 2335 N N . PHE A 1 304 ? 2.624 4.658 -6.781 1.00 97.44 304 PHE A N 1
ATOM 2336 C CA . PHE A 1 304 ? 1.380 4.360 -6.082 1.00 97.44 304 PHE A CA 1
ATOM 2337 C C . PHE A 1 304 ? 1.631 3.721 -4.708 1.00 97.44 304 PHE A C 1
ATOM 2339 O O . PHE A 1 304 ? 1.084 4.181 -3.695 1.00 97.44 304 PHE A O 1
ATOM 2346 N N . VAL A 1 305 ? 2.511 2.716 -4.648 1.00 96.69 305 VAL A N 1
ATOM 2347 C CA . VAL A 1 305 ? 2.889 2.028 -3.407 1.00 96.69 305 VAL A CA 1
ATOM 2348 C C . VAL A 1 305 ? 3.607 2.981 -2.445 1.00 96.69 305 VAL A C 1
ATOM 2350 O O . VAL A 1 305 ? 3.276 3.006 -1.261 1.00 96.69 305 VAL A O 1
ATOM 2353 N N . ALA A 1 306 ? 4.527 3.828 -2.909 1.00 96.81 306 ALA A N 1
ATOM 2354 C CA . ALA A 1 306 ? 5.228 4.802 -2.065 1.00 96.81 306 ALA A CA 1
ATOM 2355 C C . ALA A 1 306 ? 4.285 5.863 -1.457 1.00 96.81 306 ALA A C 1
ATOM 2357 O O . ALA A 1 306 ? 4.431 6.262 -0.289 1.00 96.81 306 ALA A O 1
ATOM 2358 N N . LEU A 1 307 ? 3.258 6.279 -2.204 1.00 95.62 307 LEU A N 1
ATOM 2359 C CA . LEU A 1 307 ? 2.239 7.213 -1.720 1.00 95.62 307 LEU A CA 1
ATOM 2360 C C . LEU A 1 307 ? 1.349 6.609 -0.621 1.00 95.62 307 LEU A C 1
ATOM 2362 O O . LEU A 1 307 ? 1.008 7.308 0.344 1.00 95.62 307 LEU A O 1
ATOM 2366 N N . HIS A 1 308 ? 0.996 5.325 -0.730 1.00 93.75 308 HIS A N 1
ATOM 2367 C CA . HIS A 1 308 ? -0.038 4.704 0.107 1.00 93.75 308 HIS A CA 1
ATOM 2368 C C . HIS A 1 308 ? 0.497 3.778 1.207 1.00 93.75 308 HIS A C 1
ATOM 2370 O O . HIS A 1 308 ? -0.070 3.749 2.307 1.00 93.75 308 HIS A O 1
ATOM 2376 N N . ALA A 1 309 ? 1.594 3.066 0.957 1.00 93.38 309 ALA A N 1
ATOM 2377 C CA . ALA A 1 309 ? 2.152 2.080 1.874 1.00 93.38 309 ALA A CA 1
ATOM 2378 C C . ALA A 1 309 ? 3.003 2.719 2.993 1.00 93.38 309 ALA A C 1
ATOM 2380 O O . ALA A 1 309 ? 3.433 3.882 2.911 1.00 93.38 309 ALA A O 1
ATOM 2381 N N . PRO A 1 310 ? 3.276 1.973 4.081 1.00 90.44 310 PRO A N 1
ATOM 2382 C CA . PRO A 1 310 ? 4.286 2.362 5.059 1.00 90.44 310 PRO A CA 1
ATOM 2383 C C . PRO A 1 310 ? 5.686 2.403 4.433 1.00 90.44 310 PRO A C 1
ATOM 2385 O O . PRO A 1 310 ? 6.037 1.544 3.624 1.00 90.44 310 PRO A O 1
ATOM 2388 N N . ARG A 1 311 ? 6.520 3.357 4.873 1.00 92.62 311 ARG A N 1
ATOM 2389 C CA . ARG A 1 311 ? 7.860 3.618 4.310 1.00 92.62 311 ARG A CA 1
ATOM 2390 C C . ARG A 1 311 ? 8.722 2.360 4.191 1.00 92.62 311 ARG A C 1
ATOM 2392 O O . ARG A 1 311 ? 9.328 2.133 3.154 1.00 92.62 311 ARG A O 1
ATOM 2399 N N . LYS A 1 312 ? 8.737 1.513 5.227 1.00 92.69 312 LYS A N 1
ATOM 2400 C CA . LYS A 1 312 ? 9.514 0.264 5.228 1.00 92.69 312 LYS A CA 1
ATOM 2401 C C . LYS A 1 312 ? 9.100 -0.672 4.084 1.00 92.69 312 LYS A C 1
ATOM 2403 O O . LYS A 1 312 ? 9.972 -1.196 3.407 1.00 92.69 312 LYS A O 1
ATOM 2408 N N . HIS A 1 313 ? 7.799 -0.860 3.860 1.00 94.25 313 HIS A N 1
ATOM 2409 C CA . HIS A 1 313 ? 7.288 -1.746 2.809 1.00 94.25 313 HIS A CA 1
ATOM 2410 C C . HIS A 1 313 ? 7.554 -1.193 1.414 1.00 94.25 313 HIS A C 1
ATOM 2412 O O . HIS A 1 313 ? 8.029 -1.923 0.556 1.00 94.25 313 HIS A O 1
ATOM 2418 N N . ALA A 1 314 ? 7.309 0.099 1.210 1.00 96.06 314 ALA A N 1
ATOM 2419 C CA . ALA A 1 314 ? 7.539 0.733 -0.080 1.00 96.06 314 ALA A CA 1
ATOM 2420 C C . ALA A 1 314 ? 9.032 0.798 -0.460 1.00 96.06 314 ALA A C 1
ATOM 2422 O O . ALA A 1 314 ? 9.353 0.608 -1.625 1.00 96.06 314 ALA A O 1
ATOM 2423 N N . LEU A 1 315 ? 9.956 0.965 0.497 1.00 96.62 315 LEU A N 1
ATOM 2424 C CA . LEU A 1 315 ? 11.392 0.864 0.200 1.00 96.62 315 LEU A CA 1
ATOM 2425 C C . LEU A 1 315 ? 11.819 -0.564 -0.175 1.00 96.62 315 LEU A C 1
ATOM 2427 O O . LEU A 1 315 ? 12.629 -0.734 -1.078 1.00 96.62 315 LEU A O 1
ATOM 2431 N N . TRP A 1 316 ? 11.282 -1.592 0.491 1.00 96.88 316 TRP A N 1
ATOM 2432 C CA . TRP A 1 316 ? 11.521 -2.982 0.080 1.00 96.88 316 TRP A CA 1
ATOM 2433 C C . TRP A 1 316 ? 10.920 -3.278 -1.296 1.00 96.88 316 TRP A C 1
ATOM 2435 O O . TRP A 1 316 ? 11.557 -3.948 -2.098 1.00 96.88 316 TRP A O 1
ATOM 2445 N N . CYS A 1 317 ? 9.731 -2.743 -1.584 1.00 97.06 317 CYS A N 1
ATOM 2446 C CA . CYS A 1 317 ? 9.109 -2.819 -2.902 1.00 97.06 317 CYS A CA 1
ATOM 2447 C C . CYS A 1 317 ? 10.011 -2.188 -3.975 1.00 97.06 317 CYS A C 1
ATOM 2449 O O . CYS A 1 317 ? 10.282 -2.836 -4.976 1.00 97.06 317 CYS A O 1
ATOM 2451 N N . ALA A 1 318 ? 10.557 -0.991 -3.731 1.00 97.81 318 ALA A N 1
ATOM 2452 C CA . ALA A 1 318 ? 11.483 -0.320 -4.648 1.00 97.81 318 ALA A CA 1
ATOM 2453 C C . ALA A 1 318 ? 12.701 -1.187 -5.000 1.00 97.81 318 ALA A C 1
ATOM 2455 O O . ALA A 1 318 ? 13.036 -1.329 -6.171 1.00 97.81 318 ALA A O 1
ATOM 2456 N N . ILE A 1 319 ? 13.316 -1.808 -3.987 1.00 97.44 319 ILE A N 1
ATOM 2457 C CA . ILE A 1 319 ? 14.451 -2.725 -4.161 1.00 97.44 319 ILE A CA 1
ATOM 2458 C C . ILE A 1 319 ? 14.037 -3.938 -4.998 1.00 97.44 319 ILE A C 1
ATOM 2460 O O . ILE A 1 319 ? 14.709 -4.262 -5.967 1.00 97.44 319 ILE A O 1
ATOM 2464 N N . VAL A 1 320 ? 12.936 -4.608 -4.642 1.00 97.31 320 VAL A N 1
ATOM 2465 C CA . VAL A 1 320 ? 12.485 -5.827 -5.337 1.00 97.31 320 VAL A CA 1
ATOM 2466 C C . VAL A 1 320 ? 12.107 -5.535 -6.790 1.00 97.31 320 VAL A C 1
ATOM 2468 O O . VAL A 1 320 ? 12.522 -6.273 -7.682 1.00 97.31 320 VAL A O 1
ATOM 2471 N N . LEU A 1 321 ? 11.360 -4.455 -7.039 1.00 97.62 321 LEU A N 1
ATOM 2472 C CA . LEU A 1 321 ? 10.980 -4.040 -8.388 1.00 97.62 321 LEU A CA 1
ATOM 2473 C C . LEU A 1 321 ? 12.204 -3.645 -9.214 1.00 97.62 321 LEU A C 1
ATOM 2475 O O . LEU A 1 321 ? 12.323 -4.080 -10.351 1.00 97.62 321 LEU A O 1
ATOM 2479 N N . GLY A 1 322 ? 13.141 -2.887 -8.645 1.00 97.56 322 GLY A N 1
ATOM 2480 C CA . GLY A 1 322 ? 14.326 -2.472 -9.386 1.00 97.56 322 GLY A CA 1
ATOM 2481 C C . GLY A 1 322 ? 15.301 -3.620 -9.667 1.00 97.56 322 GLY A C 1
ATOM 2482 O O . GLY A 1 322 ? 15.789 -3.701 -10.783 1.00 97.56 322 GLY A O 1
ATOM 2483 N N . ILE A 1 323 ? 15.496 -4.575 -8.741 1.00 97.25 323 ILE A N 1
ATOM 2484 C CA . ILE A 1 323 ? 16.252 -5.815 -9.035 1.00 97.25 323 ILE A CA 1
ATOM 2485 C C . ILE A 1 323 ? 15.575 -6.589 -10.164 1.00 97.25 323 ILE A C 1
ATOM 2487 O O . ILE A 1 323 ? 16.241 -7.117 -11.046 1.00 97.25 323 ILE A O 1
ATOM 2491 N N . SER A 1 324 ? 14.246 -6.685 -10.132 1.00 97.06 324 SER A N 1
ATOM 2492 C CA . SER A 1 324 ? 13.506 -7.393 -11.179 1.00 97.06 324 SER A CA 1
ATOM 2493 C C . SER A 1 324 ? 13.680 -6.700 -12.533 1.00 97.06 324 SER A C 1
ATOM 2495 O O . SER A 1 324 ? 13.878 -7.380 -13.532 1.00 97.06 324 SER A O 1
ATOM 2497 N N . MET A 1 325 ? 13.691 -5.364 -12.559 1.00 97.00 325 MET A N 1
ATOM 2498 C CA . MET A 1 325 ? 13.950 -4.579 -13.769 1.00 97.00 325 MET A CA 1
ATOM 2499 C C . MET A 1 325 ? 15.387 -4.751 -14.284 1.00 97.00 325 MET A C 1
ATOM 2501 O O . MET A 1 325 ? 15.588 -4.975 -15.477 1.00 97.00 325 MET A O 1
ATOM 2505 N N . ASP A 1 326 ? 16.373 -4.737 -13.383 1.00 96.56 326 ASP A N 1
ATOM 2506 C CA . ASP A 1 326 ? 17.777 -5.029 -13.693 1.00 96.56 326 ASP A CA 1
ATOM 2507 C C . ASP A 1 326 ? 17.928 -6.420 -14.343 1.00 96.56 326 ASP A C 1
ATOM 2509 O O . ASP A 1 326 ? 18.644 -6.583 -15.327 1.00 96.56 326 ASP A O 1
ATOM 2513 N N . LEU A 1 327 ? 17.208 -7.431 -13.836 1.00 95.88 327 LEU A N 1
ATOM 2514 C CA . LEU A 1 327 ? 17.231 -8.797 -14.376 1.00 95.88 327 LEU A CA 1
ATOM 2515 C C . LEU A 1 327 ? 16.573 -8.931 -15.759 1.00 95.88 327 LEU A C 1
ATOM 2517 O O . LEU A 1 327 ? 16.876 -9.868 -16.505 1.00 95.88 327 LEU A O 1
ATOM 2521 N N . LEU A 1 328 ? 15.653 -8.027 -16.095 1.00 94.94 328 LEU A N 1
ATOM 2522 C CA . LEU A 1 328 ? 14.896 -8.057 -17.347 1.00 94.94 328 LEU A CA 1
ATOM 2523 C C . LEU A 1 328 ? 15.534 -7.247 -18.469 1.00 94.94 328 LEU A C 1
ATOM 2525 O O . LEU A 1 328 ? 15.215 -7.504 -19.628 1.00 94.94 328 LEU A O 1
ATOM 2529 N N . THR A 1 329 ? 16.457 -6.344 -18.140 1.00 93.25 329 THR A N 1
ATOM 2530 C CA . THR A 1 329 ? 17.047 -5.391 -19.086 1.00 93.25 329 THR A CA 1
ATOM 2531 C C . THR A 1 329 ? 18.518 -5.742 -19.335 1.00 93.25 329 THR A C 1
ATOM 2533 O O . THR A 1 329 ? 19.408 -5.134 -18.738 1.00 93.25 329 THR A O 1
ATOM 2536 N N . PRO A 1 330 ? 18.817 -6.768 -20.158 1.00 93.25 330 PRO A N 1
ATOM 2537 C CA . PRO A 1 330 ? 20.197 -7.107 -20.483 1.00 93.25 330 PRO A CA 1
ATOM 2538 C C . PRO A 1 330 ? 20.856 -5.965 -21.261 1.00 93.25 330 PRO A C 1
ATOM 2540 O O . PRO A 1 330 ? 20.244 -5.385 -22.155 1.00 93.25 330 PRO A O 1
ATOM 2543 N N . ILE A 1 331 ? 22.126 -5.701 -20.975 1.00 91.50 331 ILE A N 1
ATOM 2544 C CA . ILE A 1 331 ? 22.937 -4.742 -21.726 1.00 91.50 331 ILE A CA 1
ATOM 2545 C C . ILE A 1 331 ? 23.834 -5.531 -22.678 1.00 91.50 331 ILE A C 1
ATOM 2547 O O . ILE A 1 331 ? 24.446 -6.527 -22.285 1.00 91.50 331 ILE A O 1
ATOM 2551 N N . ASN A 1 332 ? 23.904 -5.111 -23.940 1.00 89.81 332 ASN A N 1
ATOM 2552 C CA . ASN A 1 332 ? 24.782 -5.741 -24.920 1.00 89.81 332 ASN A CA 1
ATOM 2553 C C . ASN A 1 332 ? 26.227 -5.287 -24.690 1.00 89.81 332 ASN A C 1
ATOM 2555 O O . ASN A 1 332 ? 26.505 -4.093 -24.627 1.00 89.81 332 ASN A O 1
ATOM 2559 N N . HIS A 1 333 ? 27.140 -6.246 -24.560 1.00 89.56 333 HIS A N 1
ATOM 2560 C CA . HIS A 1 333 ? 28.571 -5.989 -24.430 1.00 89.56 333 HIS A CA 1
ATOM 2561 C C . HIS A 1 333 ? 29.268 -6.162 -25.786 1.00 89.56 333 HIS A C 1
ATOM 2563 O O . HIS A 1 333 ? 28.949 -7.101 -26.519 1.00 89.56 333 HIS A O 1
ATOM 2569 N N . ASP A 1 334 ? 30.285 -5.343 -26.075 1.00 87.88 334 ASP A N 1
ATOM 2570 C CA . ASP A 1 334 ? 30.973 -5.302 -27.384 1.00 87.88 334 ASP A CA 1
ATOM 2571 C C . ASP A 1 334 ? 31.616 -6.632 -27.805 1.00 87.88 334 ASP A C 1
ATOM 2573 O O . ASP A 1 334 ? 31.812 -6.891 -28.989 1.00 87.88 334 ASP A O 1
ATOM 2577 N N . ASN A 1 335 ? 31.935 -7.492 -26.834 1.00 82.88 335 ASN A N 1
ATOM 2578 C CA . ASN A 1 335 ? 32.840 -8.626 -27.003 1.00 82.88 335 ASN A CA 1
ATOM 2579 C C . ASN A 1 335 ? 32.191 -10.000 -26.775 1.00 82.88 335 ASN A C 1
ATOM 2581 O O . ASN A 1 335 ? 32.910 -10.997 -26.833 1.00 82.88 335 ASN A O 1
ATOM 2585 N N . GLY A 1 336 ? 30.887 -10.118 -26.479 1.00 69.25 336 GLY A N 1
ATOM 2586 C CA . GLY A 1 336 ? 30.404 -11.455 -26.093 1.00 69.25 336 GLY A CA 1
ATOM 2587 C C . GLY A 1 336 ? 28.971 -11.662 -25.623 1.00 69.25 336 GLY A C 1
ATOM 2588 O O . GLY A 1 336 ? 28.716 -12.671 -24.971 1.00 69.25 336 GLY A O 1
ATOM 2589 N N . GLY A 1 337 ? 28.024 -10.787 -25.965 1.00 85.00 337 GLY A N 1
ATOM 2590 C CA . GLY A 1 337 ? 26.599 -11.045 -25.731 1.00 85.00 337 GLY A CA 1
ATOM 2591 C C . GLY A 1 337 ? 25.995 -10.301 -24.533 1.00 85.00 337 GLY A C 1
ATOM 2592 O O . GLY A 1 337 ? 26.620 -9.395 -23.980 1.00 85.00 337 GLY A O 1
ATOM 2593 N N . PRO A 1 338 ? 24.737 -10.617 -24.180 1.00 91.06 338 PRO A N 1
ATOM 2594 C CA . PRO A 1 338 ? 23.982 -9.867 -23.184 1.00 91.06 338 PRO A CA 1
ATOM 2595 C C . PRO A 1 338 ? 24.498 -10.132 -21.766 1.00 91.06 338 PRO A C 1
ATOM 2597 O O . PRO A 1 338 ? 24.545 -11.277 -21.312 1.00 91.06 338 PRO A O 1
ATOM 2600 N N . VAL A 1 339 ? 24.826 -9.062 -21.044 1.00 92.00 339 VAL A N 1
ATOM 2601 C CA . VAL A 1 339 ? 25.202 -9.097 -19.628 1.00 92.00 339 VAL A CA 1
ATOM 2602 C C . VAL A 1 339 ? 24.119 -8.415 -18.801 1.00 92.00 339 VAL A C 1
ATOM 2604 O O . VAL A 1 339 ? 23.657 -7.320 -19.114 1.00 92.00 339 VAL A O 1
ATOM 2607 N N . THR A 1 340 ? 23.708 -9.076 -17.725 1.00 93.94 340 THR A N 1
ATOM 2608 C CA . THR A 1 340 ? 22.671 -8.581 -16.818 1.00 93.94 340 THR A CA 1
ATOM 2609 C C . THR A 1 340 ? 23.317 -7.865 -15.634 1.00 93.94 340 THR A C 1
ATOM 2611 O O . THR A 1 340 ? 23.945 -8.494 -14.778 1.00 93.94 340 THR A O 1
ATOM 2614 N N . LEU A 1 341 ? 23.172 -6.542 -15.564 1.00 93.50 341 LEU A N 1
ATOM 2615 C CA . LEU A 1 341 ? 23.755 -5.731 -14.497 1.00 93.50 341 LEU A CA 1
ATOM 2616 C C . LEU A 1 341 ? 22.745 -5.524 -13.362 1.00 93.50 341 LEU A C 1
ATOM 2618 O O . LEU A 1 341 ? 21.740 -4.852 -13.547 1.00 93.50 341 LEU A O 1
ATOM 2622 N N . ILE A 1 342 ? 23.030 -6.065 -12.172 1.00 95.69 342 ILE A N 1
ATOM 2623 C CA . ILE A 1 342 ? 22.191 -5.871 -10.977 1.00 95.69 342 ILE A CA 1
ATOM 2624 C C . ILE A 1 342 ? 22.650 -4.627 -10.213 1.00 95.69 342 ILE A C 1
ATOM 2626 O O . ILE A 1 342 ? 23.813 -4.534 -9.819 1.00 95.69 342 ILE A O 1
ATOM 2630 N N . GLY A 1 343 ? 21.730 -3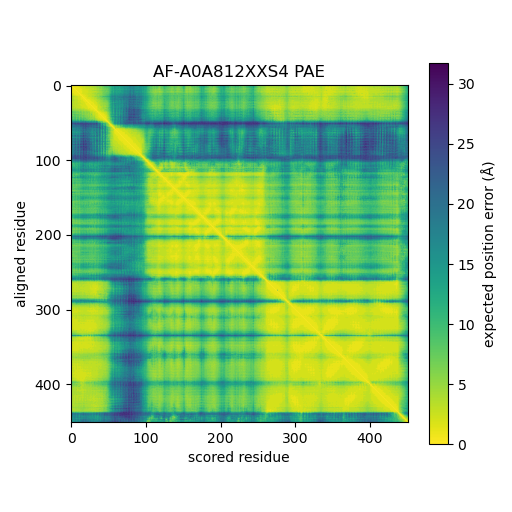.703 -9.931 1.00 95.06 343 GLY A N 1
ATOM 2631 C CA . GLY A 1 343 ? 21.981 -2.521 -9.110 1.00 95.06 343 GLY A CA 1
ATOM 2632 C C . GLY A 1 343 ? 21.421 -1.208 -9.667 1.00 95.06 343 GLY A C 1
ATOM 2633 O O . GLY A 1 343 ? 20.802 -0.488 -8.878 1.00 95.06 343 GLY A O 1
ATOM 2634 N N . PRO A 1 344 ? 21.631 -0.853 -10.951 1.00 96.88 344 PRO A N 1
ATOM 2635 C CA . PRO A 1 344 ? 21.287 0.470 -11.469 1.00 96.88 344 PRO A CA 1
ATOM 2636 C C . PRO A 1 344 ? 19.821 0.851 -11.252 1.00 96.88 344 PRO A C 1
ATOM 2638 O O . PRO A 1 344 ? 19.541 1.867 -10.606 1.00 96.88 344 PRO A O 1
ATOM 2641 N N . TYR A 1 345 ? 18.878 0.019 -11.706 1.00 97.44 345 TYR A N 1
ATOM 2642 C CA . TYR A 1 345 ? 17.452 0.285 -11.534 1.00 97.44 345 TYR A CA 1
ATOM 2643 C C . TYR A 1 345 ? 17.033 0.145 -10.075 1.00 97.44 345 TYR A C 1
ATOM 2645 O O . TYR A 1 345 ? 16.222 0.935 -9.595 1.00 97.44 345 TYR A O 1
ATOM 2653 N N . ALA A 1 346 ? 17.607 -0.795 -9.321 1.00 97.50 346 ALA A N 1
ATOM 2654 C CA . ALA A 1 346 ? 17.318 -0.921 -7.895 1.00 97.50 346 ALA A CA 1
ATOM 2655 C C . ALA A 1 346 ? 17.689 0.321 -7.073 1.00 97.50 346 ALA A C 1
ATOM 2657 O O . ALA A 1 346 ? 16.901 0.767 -6.229 1.00 97.50 346 ALA A O 1
ATOM 2658 N N . LEU A 1 347 ? 18.857 0.910 -7.331 1.00 97.81 347 LEU A N 1
ATOM 2659 C CA . LEU A 1 347 ? 19.274 2.166 -6.715 1.00 97.81 347 LEU A CA 1
ATOM 2660 C C . LEU A 1 347 ? 18.418 3.334 -7.220 1.00 97.81 347 LEU A C 1
ATOM 2662 O O . LEU A 1 347 ? 17.994 4.160 -6.407 1.00 97.81 347 LEU A O 1
ATOM 2666 N N . GLY A 1 348 ? 18.095 3.364 -8.518 1.00 98.00 348 GLY A N 1
ATOM 2667 C CA . GLY A 1 348 ? 17.251 4.394 -9.130 1.00 98.00 348 GLY A CA 1
ATOM 2668 C C . GLY A 1 348 ? 15.853 4.424 -8.521 1.00 98.00 348 GLY A C 1
ATOM 2669 O O . GLY A 1 348 ? 15.377 5.467 -8.070 1.00 98.00 348 GLY A O 1
ATOM 2670 N N . TYR A 1 349 ? 15.223 3.257 -8.395 1.00 98.25 349 TYR A N 1
ATOM 2671 C CA . TYR A 1 349 ? 13.897 3.096 -7.805 1.00 98.25 349 TYR A CA 1
ATOM 2672 C C . TYR A 1 349 ? 13.902 3.417 -6.308 1.00 98.25 349 TYR A C 1
ATOM 2674 O O . TYR A 1 349 ? 12.958 4.026 -5.797 1.00 98.25 349 TYR A O 1
ATOM 2682 N N . LEU A 1 350 ? 14.965 3.055 -5.583 1.00 98.00 350 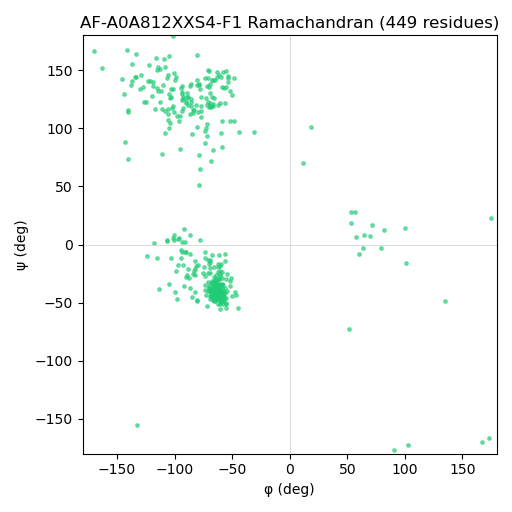LEU A N 1
ATOM 2683 C CA . LEU A 1 350 ? 15.107 3.400 -4.169 1.00 98.00 350 LEU A CA 1
ATOM 2684 C C . LEU A 1 350 ? 15.243 4.917 -3.961 1.00 98.00 350 LEU A C 1
ATOM 2686 O O . LEU A 1 350 ? 14.620 5.466 -3.044 1.00 98.00 350 LEU A O 1
ATOM 2690 N N . LEU A 1 351 ? 16.013 5.596 -4.816 1.00 98.12 351 LEU A N 1
ATOM 2691 C CA . LEU A 1 351 ? 16.159 7.051 -4.798 1.00 98.12 351 LEU A CA 1
ATOM 2692 C C . LEU A 1 351 ? 14.836 7.745 -5.153 1.00 98.12 351 LEU A C 1
ATOM 2694 O O . LEU A 1 351 ? 14.398 8.639 -4.423 1.00 98.12 351 LEU A O 1
ATOM 2698 N N . ALA A 1 352 ? 14.148 7.273 -6.194 1.00 98.19 352 ALA A N 1
ATOM 2699 C CA . ALA A 1 352 ? 12.829 7.755 -6.591 1.00 98.19 352 ALA A CA 1
ATOM 2700 C C . ALA A 1 352 ? 11.788 7.590 -5.467 1.00 98.19 352 ALA A C 1
ATOM 2702 O O . ALA A 1 352 ? 11.061 8.529 -5.136 1.00 98.19 352 ALA A O 1
ATOM 2703 N N . ALA A 1 353 ? 11.760 6.437 -4.790 1.00 98.12 353 ALA A N 1
ATOM 2704 C CA . ALA A 1 353 ? 10.889 6.218 -3.636 1.00 98.12 353 ALA A CA 1
ATOM 2705 C C . ALA A 1 353 ? 11.191 7.203 -2.493 1.00 98.12 353 ALA A C 1
ATOM 2707 O O . ALA A 1 353 ? 10.268 7.731 -1.865 1.00 98.12 353 ALA A O 1
ATOM 2708 N N . GLN A 1 354 ? 12.470 7.499 -2.233 1.00 97.69 354 GLN A N 1
ATOM 2709 C CA . GLN A 1 354 ? 12.864 8.499 -1.237 1.00 97.69 354 GLN A CA 1
ATOM 2710 C C . GLN A 1 354 ? 12.452 9.922 -1.597 1.00 97.69 354 GLN A C 1
ATOM 2712 O O . GLN A 1 354 ? 11.987 10.651 -0.715 1.00 97.69 354 GLN A O 1
ATOM 2717 N N . PHE A 1 355 ? 12.554 10.301 -2.869 1.00 98.19 355 PHE A N 1
ATOM 2718 C CA . PHE A 1 355 ? 12.003 11.559 -3.358 1.00 98.19 355 PHE A CA 1
ATOM 2719 C C . PHE A 1 355 ? 10.491 11.636 -3.094 1.00 98.19 355 PHE A C 1
ATOM 2721 O O . PHE A 1 355 ? 10.010 12.595 -2.483 1.00 98.19 355 PHE A O 1
ATOM 2728 N N . ILE A 1 356 ? 9.748 10.577 -3.430 1.00 98.06 356 ILE A N 1
ATOM 2729 C CA . ILE A 1 356 ? 8.297 10.529 -3.219 1.00 98.06 356 ILE A CA 1
ATOM 2730 C C . ILE A 1 356 ? 7.946 10.666 -1.739 1.00 98.06 356 ILE A C 1
ATOM 2732 O O . ILE A 1 356 ? 7.017 11.399 -1.415 1.00 98.06 356 ILE A O 1
ATOM 2736 N N . PHE A 1 357 ? 8.669 10.036 -0.807 1.00 96.50 357 PHE A N 1
ATOM 2737 C CA . PHE A 1 357 ? 8.379 10.218 0.622 1.00 96.50 357 PHE A CA 1
ATOM 2738 C C . PHE A 1 357 ? 8.561 11.660 1.098 1.00 96.50 357 PHE A C 1
ATOM 2740 O O . PHE A 1 357 ? 7.788 12.104 1.951 1.00 96.50 357 PHE A O 1
ATOM 2747 N N . SER A 1 358 ? 9.535 12.382 0.542 1.00 97.06 358 SER A N 1
ATOM 2748 C CA . SER A 1 358 ? 9.775 13.793 0.857 1.00 97.06 358 SER A CA 1
ATOM 2749 C C . SER A 1 358 ? 8.629 14.681 0.360 1.00 97.06 358 SER A C 1
ATOM 2751 O O . SER A 1 358 ? 8.168 15.560 1.087 1.00 97.06 358 SER A O 1
ATOM 2753 N N . VAL A 1 359 ? 8.097 14.399 -0.834 1.00 97.12 359 VAL A N 1
ATOM 2754 C CA . VAL A 1 359 ? 7.030 15.198 -1.467 1.00 97.12 359 VAL A CA 1
ATOM 2755 C C . VAL A 1 359 ? 5.619 14.739 -1.066 1.00 97.12 359 VAL A C 1
ATOM 2757 O O . VAL A 1 359 ? 4.671 15.522 -1.083 1.00 97.12 359 VAL A O 1
ATOM 2760 N N . ARG A 1 360 ? 5.448 13.496 -0.598 1.00 93.31 360 ARG A N 1
ATOM 2761 C CA . ARG A 1 360 ? 4.157 12.879 -0.217 1.00 93.31 360 ARG A CA 1
ATOM 2762 C C . ARG A 1 360 ? 3.357 13.685 0.815 1.00 93.31 360 ARG A C 1
ATOM 2764 O O . ARG A 1 360 ? 2.140 13.512 0.922 1.00 93.31 360 ARG A O 1
ATOM 2771 N N . GLY A 1 361 ? 4.023 14.503 1.630 1.00 86.44 361 GLY A N 1
ATOM 2772 C CA . GLY A 1 361 ? 3.375 15.393 2.597 1.00 86.44 361 GLY A CA 1
ATOM 2773 C C . GLY A 1 361 ? 2.707 16.624 1.976 1.00 86.44 361 GLY A C 1
ATOM 2774 O O . GLY A 1 361 ? 1.844 17.206 2.626 1.00 86.44 361 GLY A O 1
ATOM 2775 N N . MET A 1 362 ? 3.094 16.986 0.750 1.00 94.75 362 MET A N 1
ATOM 2776 C CA . MET A 1 362 ? 2.688 18.202 0.036 1.00 94.75 362 MET A CA 1
ATOM 2777 C C . MET A 1 362 ? 1.637 17.938 -1.053 1.00 94.75 362 MET A C 1
ATOM 2779 O O . MET A 1 362 ? 1.050 18.879 -1.571 1.00 94.75 362 MET A O 1
ATOM 2783 N N . VAL A 1 363 ? 1.386 16.671 -1.399 1.00 95.12 363 VAL A N 1
ATOM 2784 C CA . VAL A 1 363 ? 0.539 16.292 -2.542 1.00 95.12 363 VAL A CA 1
ATOM 2785 C C . VAL A 1 363 ? -0.765 15.601 -2.137 1.00 95.12 363 VAL A C 1
ATOM 2787 O O . VAL A 1 363 ? -0.845 14.891 -1.128 1.00 95.12 363 VAL A O 1
ATOM 2790 N N . ILE A 1 364 ? -1.793 15.761 -2.975 1.00 92.06 364 ILE A N 1
ATOM 2791 C CA . ILE A 1 364 ? -3.096 15.106 -2.813 1.00 92.06 364 ILE A CA 1
ATOM 2792 C C . ILE A 1 364 ? -3.000 13.671 -3.344 1.00 92.06 364 ILE A C 1
ATOM 2794 O O . ILE A 1 364 ? -3.073 13.418 -4.541 1.00 92.06 364 ILE A O 1
ATOM 2798 N N . ARG A 1 365 ? -2.870 12.699 -2.437 1.00 91.94 365 ARG A N 1
ATOM 2799 C CA . ARG A 1 365 ? -2.569 11.289 -2.774 1.00 91.94 365 ARG A CA 1
ATOM 2800 C C . ARG A 1 365 ? -3.601 10.582 -3.661 1.00 91.94 365 ARG A C 1
ATOM 2802 O O . ARG A 1 365 ? -3.261 9.590 -4.289 1.00 91.94 365 ARG A O 1
ATOM 2809 N N . ARG A 1 366 ? -4.849 11.063 -3.675 1.00 90.06 366 ARG A N 1
ATOM 2810 C CA . ARG A 1 366 ? -5.959 10.489 -4.458 1.00 90.06 366 ARG A CA 1
ATOM 2811 C C . ARG A 1 366 ? -6.183 11.171 -5.806 1.00 90.06 366 ARG A C 1
ATOM 2813 O O . ARG A 1 366 ? -7.170 10.886 -6.468 1.00 90.06 366 ARG A O 1
ATOM 2820 N N . ASN A 1 367 ? -5.313 12.099 -6.192 1.00 94.12 367 ASN A N 1
ATOM 2821 C CA . ASN A 1 367 ? -5.429 12.756 -7.481 1.00 94.12 367 ASN A CA 1
ATOM 2822 C C . ASN A 1 367 ? -4.636 11.956 -8.539 1.00 94.12 367 ASN A C 1
ATOM 2824 O O . ASN A 1 367 ? -3.425 11.792 -8.362 1.00 94.12 367 ASN A O 1
ATOM 2828 N N . PRO A 1 368 ? -5.267 11.479 -9.630 1.00 96.56 368 PRO A N 1
ATOM 2829 C CA . PRO A 1 368 ? -4.572 10.753 -10.699 1.00 96.56 368 PRO A CA 1
ATOM 2830 C C . PRO A 1 368 ? -3.438 11.579 -11.325 1.00 96.56 368 PRO A C 1
ATOM 2832 O O . PRO A 1 368 ? -2.364 11.048 -11.606 1.00 96.56 368 PRO A O 1
ATOM 2835 N N . LEU A 1 369 ? -3.613 12.901 -11.426 1.00 97.00 369 LEU A N 1
ATOM 2836 C CA . LEU A 1 369 ? -2.597 13.821 -11.944 1.00 97.00 369 LEU A CA 1
ATOM 2837 C C . LEU A 1 369 ? -1.343 13.835 -11.061 1.00 97.00 369 LEU A C 1
ATOM 2839 O O . LEU A 1 369 ? -0.227 13.906 -11.566 1.00 97.00 369 LEU A O 1
ATOM 2843 N N . THR A 1 370 ? -1.502 13.697 -9.739 1.00 97.12 370 THR A N 1
ATOM 2844 C CA . THR A 1 370 ? -0.361 13.580 -8.817 1.00 97.12 370 THR A CA 1
ATOM 2845 C C . THR A 1 370 ? 0.445 12.312 -9.079 1.00 97.12 370 THR A C 1
ATOM 2847 O O . THR A 1 370 ? 1.671 12.372 -9.047 1.00 97.12 370 THR A O 1
ATOM 2850 N N . ILE A 1 371 ? -0.209 11.178 -9.354 1.00 97.25 371 ILE A N 1
ATOM 2851 C CA . ILE A 1 371 ? 0.491 9.929 -9.686 1.00 97.25 371 ILE A CA 1
ATOM 2852 C C . ILE A 1 371 ? 1.219 10.079 -11.021 1.00 97.25 371 ILE A C 1
ATOM 2854 O O . ILE A 1 371 ? 2.392 9.727 -11.092 1.00 97.25 371 ILE A O 1
ATOM 2858 N N . ALA A 1 372 ? 0.571 10.652 -12.038 1.00 97.69 372 ALA A N 1
ATOM 2859 C CA . ALA A 1 372 ? 1.181 10.893 -13.343 1.00 97.69 372 ALA A CA 1
ATOM 2860 C C . ALA A 1 372 ? 2.439 11.772 -13.247 1.00 97.69 372 ALA A C 1
ATOM 2862 O O . ALA A 1 372 ? 3.518 11.377 -13.686 1.00 97.69 372 ALA A O 1
ATOM 2863 N N . PHE A 1 373 ? 2.323 12.922 -12.579 1.00 98.00 373 PHE A N 1
ATOM 2864 C CA . PHE A 1 373 ? 3.425 13.865 -12.394 1.00 98.00 373 PHE A CA 1
ATOM 2865 C C . PHE A 1 373 ? 4.577 13.278 -11.570 1.00 98.00 373 PHE A C 1
ATOM 2867 O O . PHE A 1 373 ? 5.741 13.397 -11.948 1.00 98.00 373 PHE A O 1
ATOM 2874 N N . LEU A 1 374 ? 4.269 12.611 -10.451 1.00 98.06 374 LEU A N 1
ATOM 2875 C CA . LEU A 1 374 ? 5.302 11.976 -9.634 1.00 98.06 374 LEU A CA 1
ATOM 2876 C C . LEU A 1 374 ? 5.954 10.791 -10.341 1.00 98.06 374 LEU A C 1
ATOM 2878 O O . LEU A 1 374 ? 7.132 10.561 -10.099 1.00 98.06 374 LEU A O 1
ATOM 2882 N N . SER A 1 375 ? 5.226 10.066 -11.194 1.00 98.12 375 SER A N 1
ATOM 2883 C CA . SER A 1 375 ? 5.797 8.976 -11.992 1.00 98.12 375 SER A CA 1
ATOM 2884 C C . SER A 1 375 ? 6.784 9.516 -13.015 1.00 98.12 375 SER A C 1
ATOM 2886 O O . SER A 1 375 ? 7.889 9.004 -13.058 1.00 98.12 375 SER A O 1
ATOM 2888 N N . LEU A 1 376 ? 6.445 10.599 -13.726 1.00 97.75 376 LEU A N 1
ATOM 2889 C CA . LEU A 1 376 ? 7.351 11.274 -14.664 1.00 97.75 376 LEU A CA 1
ATOM 2890 C C . LEU A 1 376 ? 8.664 11.692 -13.987 1.00 97.75 376 LEU A C 1
ATOM 2892 O O . LEU A 1 376 ? 9.750 11.356 -14.459 1.00 97.75 376 LEU A O 1
ATOM 2896 N N . ILE A 1 377 ? 8.579 12.385 -12.845 1.00 98.25 377 ILE A N 1
ATOM 2897 C CA . ILE A 1 377 ? 9.777 12.823 -12.110 1.00 98.25 377 ILE A CA 1
ATOM 2898 C C . ILE A 1 377 ? 10.547 11.623 -11.550 1.00 98.25 377 ILE A C 1
ATOM 2900 O O . ILE A 1 377 ? 11.774 11.600 -11.596 1.00 98.25 377 ILE A O 1
ATOM 2904 N N . ALA A 1 378 ? 9.843 10.623 -11.018 1.00 98.06 378 ALA A N 1
ATOM 2905 C CA . ALA A 1 378 ? 10.465 9.408 -10.513 1.00 98.06 378 ALA A CA 1
ATOM 2906 C C . ALA A 1 378 ? 11.212 8.642 -11.617 1.00 98.06 378 ALA A C 1
ATOM 2908 O O . ALA A 1 378 ? 12.299 8.143 -11.330 1.00 98.06 378 ALA A O 1
ATOM 2909 N N . SER A 1 379 ? 10.679 8.575 -12.849 1.00 97.75 379 SER A N 1
ATOM 2910 C CA . SER A 1 379 ? 11.345 7.911 -13.983 1.00 97.75 379 SER A CA 1
ATOM 2911 C C . SER A 1 379 ? 12.601 8.661 -14.337 1.00 97.75 379 SER A C 1
ATOM 2913 O O . SER A 1 379 ? 13.663 8.057 -14.352 1.00 97.75 379 SER A O 1
ATOM 2915 N N . LEU A 1 380 ? 12.499 9.984 -14.468 1.00 97.75 380 LEU A N 1
ATOM 2916 C CA . LEU A 1 380 ? 13.633 10.829 -14.803 1.00 97.75 380 LEU A CA 1
ATOM 2917 C C . LEU A 1 380 ? 14.768 10.684 -13.775 1.00 97.75 380 LEU A C 1
ATOM 2919 O O . LEU A 1 380 ? 15.926 10.529 -14.145 1.00 97.75 380 LEU A O 1
ATOM 2923 N N . ILE A 1 381 ? 14.449 10.676 -12.474 1.00 98.00 381 ILE A N 1
ATOM 2924 C CA . ILE A 1 381 ? 15.445 10.460 -11.409 1.00 98.00 381 ILE A CA 1
ATOM 2925 C C . ILE A 1 381 ? 16.085 9.071 -11.519 1.00 98.00 381 ILE A C 1
ATOM 2927 O O . ILE A 1 381 ? 17.301 8.945 -11.369 1.00 98.00 381 ILE A O 1
ATOM 2931 N N . ALA A 1 382 ? 15.275 8.030 -11.730 1.00 97.62 382 ALA A N 1
ATOM 2932 C CA . ALA A 1 382 ? 15.770 6.663 -11.827 1.00 97.62 382 ALA A CA 1
ATOM 2933 C C . ALA A 1 382 ? 16.668 6.481 -13.059 1.00 97.62 382 ALA A C 1
ATOM 2935 O O . ALA A 1 382 ? 17.764 5.946 -12.930 1.00 97.62 382 ALA A O 1
ATOM 2936 N N . GLU A 1 383 ? 16.242 6.977 -14.216 1.00 96.44 383 GLU A N 1
ATOM 2937 C CA . GLU A 1 383 ? 16.964 6.883 -15.482 1.00 96.44 383 GLU A CA 1
ATOM 2938 C C . GLU A 1 383 ? 18.266 7.688 -15.469 1.00 96.44 383 GLU A C 1
ATOM 2940 O O . GLU A 1 383 ? 19.302 7.151 -15.848 1.00 96.44 383 GLU A O 1
ATOM 2945 N N . ILE A 1 384 ? 18.270 8.923 -14.947 1.00 96.69 384 ILE A N 1
ATOM 2946 C CA . ILE A 1 384 ? 19.510 9.702 -14.778 1.00 96.69 384 ILE A CA 1
ATOM 2947 C C . ILE A 1 384 ? 20.517 8.925 -13.924 1.00 96.69 384 ILE A C 1
ATOM 2949 O O . ILE A 1 384 ? 21.708 8.906 -14.236 1.00 96.69 384 ILE A O 1
ATOM 2953 N N . LEU A 1 385 ? 20.057 8.265 -12.855 1.00 97.31 385 LEU A N 1
ATOM 2954 C CA . LEU A 1 385 ? 20.940 7.464 -12.011 1.00 97.31 385 LEU A CA 1
ATOM 2955 C C . LEU A 1 385 ? 21.460 6.222 -12.747 1.00 97.31 385 LEU A C 1
ATOM 2957 O O . LEU A 1 385 ? 22.640 5.905 -12.622 1.00 97.31 385 LEU A O 1
ATOM 2961 N N . VAL A 1 386 ? 20.610 5.539 -13.518 1.00 96.38 386 VAL A N 1
ATOM 2962 C CA . VAL A 1 386 ? 21.002 4.382 -14.339 1.00 96.38 386 VAL A CA 1
ATOM 2963 C C . VAL A 1 386 ? 22.056 4.792 -15.370 1.00 96.38 386 VAL A C 1
ATOM 2965 O O . VAL A 1 386 ? 23.135 4.201 -15.392 1.00 96.38 386 VAL A O 1
ATOM 2968 N N . VAL A 1 387 ? 21.800 5.853 -16.142 1.00 96.25 387 VAL A N 1
ATOM 2969 C CA . VAL A 1 387 ? 22.733 6.416 -17.131 1.00 96.25 387 VAL A CA 1
ATOM 2970 C C . VAL A 1 387 ? 24.052 6.806 -16.467 1.00 96.25 387 VAL A C 1
ATOM 2972 O O . VAL A 1 387 ? 25.118 6.450 -16.966 1.00 96.25 387 VAL A O 1
ATOM 2975 N N . ALA A 1 388 ? 24.010 7.479 -15.313 1.00 96.88 388 ALA A N 1
ATOM 2976 C CA . ALA A 1 388 ? 25.213 7.868 -14.582 1.00 96.88 388 ALA A CA 1
ATOM 2977 C C . ALA A 1 388 ? 26.032 6.652 -14.118 1.00 96.88 388 ALA A C 1
ATOM 2979 O O . ALA A 1 388 ? 27.251 6.638 -14.280 1.00 96.88 388 ALA A O 1
ATOM 2980 N N . LEU A 1 389 ? 25.382 5.617 -13.576 1.00 96.19 389 LEU A N 1
ATOM 2981 C CA . LEU A 1 389 ? 26.055 4.403 -13.106 1.00 96.19 389 LEU A CA 1
ATOM 2982 C C . LEU A 1 389 ? 26.666 3.595 -14.257 1.00 96.19 389 LEU A C 1
ATOM 2984 O O . LEU A 1 389 ? 27.813 3.161 -14.142 1.00 96.19 389 LEU A O 1
ATOM 2988 N N . ILE A 1 390 ? 25.947 3.435 -15.372 1.00 94.88 390 ILE A N 1
ATOM 2989 C CA . ILE A 1 390 ? 26.466 2.768 -16.577 1.00 94.88 390 ILE A CA 1
ATOM 2990 C C . ILE A 1 390 ? 27.634 3.569 -17.167 1.00 94.88 390 ILE A C 1
ATOM 2992 O O . ILE A 1 390 ? 28.655 2.988 -17.524 1.00 94.88 390 ILE A O 1
ATOM 2996 N N . THR A 1 391 ? 27.544 4.901 -17.181 1.00 95.56 391 THR A N 1
ATOM 2997 C CA . THR A 1 391 ? 28.624 5.771 -17.676 1.00 95.56 391 THR A CA 1
ATOM 2998 C C . THR A 1 391 ? 29.877 5.666 -16.802 1.00 95.56 391 THR A C 1
ATOM 3000 O O . THR A 1 391 ? 30.972 5.471 -17.322 1.00 95.56 391 THR A O 1
ATOM 3003 N N . ILE A 1 392 ? 29.738 5.721 -15.470 1.00 95.69 392 ILE A N 1
ATOM 3004 C CA . ILE A 1 392 ? 30.863 5.526 -14.533 1.00 95.69 392 ILE A CA 1
ATOM 3005 C C . ILE A 1 392 ? 31.520 4.162 -14.761 1.00 95.69 392 ILE A C 1
ATOM 3007 O O . ILE A 1 392 ? 32.743 4.041 -14.722 1.00 95.69 392 ILE A O 1
ATOM 3011 N N . ARG A 1 393 ? 30.709 3.136 -15.012 1.00 93.75 393 ARG A N 1
ATOM 3012 C CA . ARG A 1 393 ? 31.178 1.779 -15.272 1.00 93.75 393 ARG A CA 1
ATOM 3013 C C . ARG A 1 393 ? 31.917 1.655 -16.607 1.00 93.75 393 ARG A C 1
ATOM 3015 O O . ARG A 1 393 ? 32.983 1.046 -16.637 1.00 93.75 393 ARG A O 1
ATOM 3022 N N . SER A 1 394 ? 31.396 2.263 -17.671 1.00 93.75 394 SER A N 1
ATOM 3023 C CA . SER A 1 394 ? 32.060 2.344 -18.978 1.00 93.75 394 SER A CA 1
ATOM 3024 C C . SER A 1 394 ? 33.433 3.023 -18.851 1.00 93.75 394 SER A C 1
ATOM 3026 O O . SER A 1 394 ? 34.447 2.485 -19.295 1.00 93.75 394 SER A O 1
ATOM 3028 N N . LEU A 1 395 ? 33.509 4.131 -18.100 1.00 94.56 395 LEU A N 1
ATOM 3029 C CA . LEU A 1 395 ? 34.769 4.825 -17.799 1.00 94.56 395 LEU A CA 1
ATOM 3030 C C . LEU A 1 395 ? 35.755 3.987 -16.966 1.00 94.56 395 LEU A C 1
ATOM 3032 O O . LEU A 1 395 ? 36.963 4.199 -17.055 1.00 94.56 395 LEU A O 1
ATOM 3036 N N . ALA A 1 396 ? 35.268 3.034 -16.168 1.00 94.88 396 ALA A N 1
ATOM 3037 C CA . ALA A 1 396 ? 36.102 2.133 -15.372 1.00 94.88 396 ALA A CA 1
ATOM 3038 C C . ALA A 1 396 ? 36.734 0.986 -16.193 1.00 94.88 396 ALA A C 1
ATOM 3040 O O . ALA A 1 396 ? 37.423 0.140 -15.619 1.00 94.88 396 ALA A O 1
ATOM 3041 N N . GLY A 1 397 ? 36.532 0.963 -17.517 1.00 92.31 397 GLY A N 1
ATOM 3042 C CA . GLY A 1 397 ? 37.172 0.019 -18.436 1.00 92.31 397 GLY A CA 1
ATOM 3043 C C . GLY A 1 397 ? 36.305 -1.173 -18.849 1.00 92.31 397 GLY A C 1
ATOM 3044 O O . GLY A 1 397 ? 36.842 -2.140 -19.385 1.00 92.31 397 GLY A O 1
ATOM 3045 N N . ASP A 1 398 ? 34.993 -1.130 -18.601 1.00 90.12 398 ASP A N 1
ATOM 3046 C CA . ASP A 1 398 ? 34.041 -2.112 -19.137 1.00 90.12 398 ASP A CA 1
ATOM 3047 C C . ASP A 1 398 ? 33.650 -1.681 -20.566 1.00 90.12 398 ASP A C 1
ATOM 3049 O O . ASP A 1 398 ? 33.090 -0.599 -20.750 1.00 90.12 398 ASP A O 1
ATOM 3053 N N . SER A 1 399 ? 33.979 -2.480 -21.591 1.00 87.56 399 SER A N 1
ATOM 3054 C CA . SER A 1 399 ? 33.725 -2.133 -23.003 1.00 87.56 399 SER A CA 1
ATOM 3055 C C . SER A 1 399 ? 32.257 -2.381 -23.372 1.00 87.56 399 SER A C 1
ATOM 3057 O O . SER A 1 399 ? 31.894 -3.413 -23.949 1.00 87.56 399 SER A O 1
ATOM 3059 N N . ILE A 1 400 ? 31.410 -1.453 -22.942 1.00 87.75 400 ILE A N 1
ATOM 3060 C CA . ILE A 1 400 ? 29.979 -1.412 -23.224 1.00 87.75 400 ILE A CA 1
ATOM 3061 C C . ILE A 1 400 ? 29.765 -0.376 -24.335 1.00 87.75 400 ILE A C 1
ATOM 3063 O O . ILE A 1 400 ? 30.069 0.798 -24.106 1.00 87.75 400 ILE A O 1
ATOM 3067 N N . ALA A 1 401 ? 29.223 -0.775 -25.493 1.00 85.50 401 ALA A N 1
ATOM 3068 C CA . ALA A 1 401 ? 28.728 0.140 -26.522 1.00 85.50 401 ALA A CA 1
ATOM 3069 C C . ALA A 1 401 ? 27.622 1.014 -25.931 1.00 85.50 401 ALA A C 1
ATOM 3071 O O . ALA A 1 401 ? 26.461 0.616 -25.831 1.00 85.50 401 ALA A O 1
ATOM 3072 N N . TRP A 1 402 ? 28.015 2.203 -25.493 1.00 90.12 402 TRP A N 1
ATOM 3073 C CA . TRP A 1 402 ? 27.158 3.123 -24.774 1.00 90.12 402 TRP A CA 1
ATOM 3074 C C . TRP A 1 402 ? 27.431 4.546 -25.240 1.00 90.12 402 TRP A C 1
ATOM 3076 O O . TRP A 1 402 ? 28.520 5.076 -25.014 1.00 90.12 402 TRP A O 1
ATOM 3086 N N . ASP A 1 403 ? 26.428 5.168 -25.855 1.00 92.44 403 ASP A N 1
ATOM 3087 C CA . ASP A 1 403 ? 26.398 6.614 -26.035 1.00 92.44 403 ASP A CA 1
ATOM 3088 C C . ASP A 1 403 ? 25.525 7.220 -24.934 1.00 92.44 403 ASP A C 1
ATOM 3090 O O . ASP A 1 403 ? 24.308 7.030 -24.887 1.00 92.44 403 ASP A O 1
ATOM 3094 N N . ALA A 1 404 ? 26.164 7.937 -24.010 1.00 93.69 404 ALA A N 1
ATOM 3095 C CA . ALA A 1 404 ? 25.470 8.550 -22.888 1.00 93.69 404 ALA A CA 1
ATOM 3096 C C . ALA A 1 404 ? 24.492 9.652 -23.327 1.00 93.69 404 ALA A C 1
ATOM 3098 O O . ALA A 1 404 ? 23.523 9.905 -22.612 1.00 93.69 404 ALA A O 1
ATOM 3099 N N . GLY A 1 405 ? 24.748 10.319 -24.459 1.00 94.31 405 GLY A N 1
ATOM 3100 C CA . GLY A 1 405 ? 23.909 11.405 -24.963 1.00 94.31 405 GLY A CA 1
ATOM 3101 C C . GLY A 1 405 ? 22.580 10.888 -25.498 1.00 94.31 405 GLY A C 1
ATOM 3102 O O . GLY A 1 405 ? 21.524 11.335 -25.044 1.00 94.31 405 GLY A O 1
ATOM 3103 N N . ASP A 1 406 ? 22.649 9.910 -26.399 1.00 92.00 406 ASP A N 1
ATOM 3104 C CA . ASP A 1 406 ? 21.468 9.287 -27.002 1.00 92.00 406 ASP A CA 1
ATOM 3105 C C . ASP A 1 406 ? 20.636 8.573 -25.938 1.00 92.00 406 ASP A C 1
ATOM 3107 O O . ASP A 1 406 ? 19.443 8.842 -25.800 1.00 92.00 406 ASP A O 1
ATOM 3111 N N . ALA A 1 407 ? 21.283 7.793 -25.065 1.00 91.62 407 ALA A N 1
ATOM 3112 C CA . ALA A 1 407 ? 20.584 7.124 -23.977 1.00 91.62 407 ALA A CA 1
ATOM 3113 C C . ALA A 1 407 ? 19.876 8.114 -23.041 1.00 91.62 407 ALA A C 1
ATOM 3115 O O . ALA A 1 407 ? 18.733 7.887 -22.646 1.00 91.62 407 ALA A O 1
ATOM 3116 N N . LEU A 1 408 ? 20.514 9.235 -22.683 1.00 94.00 408 LEU A N 1
ATOM 3117 C CA . LEU A 1 408 ? 19.874 10.238 -21.832 1.00 94.00 408 LEU A CA 1
ATOM 3118 C C . LEU A 1 408 ? 18.649 10.861 -22.516 1.00 94.00 408 LEU A C 1
ATOM 3120 O O . LEU A 1 408 ? 17.644 11.106 -21.843 1.00 94.00 408 LEU A O 1
ATOM 3124 N N . MET A 1 409 ? 18.717 11.112 -23.826 1.00 94.88 409 MET A N 1
ATOM 3125 C CA . MET A 1 409 ? 17.592 11.640 -24.598 1.00 94.88 409 MET A CA 1
ATOM 3126 C C . MET A 1 409 ? 16.438 10.632 -24.659 1.00 94.88 409 MET A C 1
ATOM 3128 O O . MET A 1 409 ? 15.299 10.989 -24.340 1.00 94.88 409 MET A O 1
ATOM 3132 N N . ASP A 1 410 ? 16.736 9.374 -24.983 1.00 93.06 410 ASP A N 1
ATOM 3133 C CA . ASP A 1 410 ? 15.750 8.297 -25.107 1.00 93.06 410 ASP A CA 1
ATOM 3134 C C . ASP A 1 410 ? 15.048 8.032 -23.774 1.00 93.06 410 ASP A C 1
ATOM 3136 O O . ASP A 1 410 ? 13.816 7.955 -23.702 1.00 93.06 410 ASP A O 1
ATOM 3140 N N . HIS A 1 411 ? 15.817 8.002 -22.686 1.00 92.69 411 HIS A N 1
ATOM 3141 C CA . HIS A 1 411 ? 15.281 7.899 -21.338 1.00 92.69 411 HIS A CA 1
ATOM 3142 C C . HIS A 1 411 ? 14.432 9.120 -20.963 1.00 92.69 411 HIS A C 1
ATOM 3144 O O . HIS A 1 411 ? 13.304 8.980 -20.497 1.00 92.69 411 HIS A O 1
ATOM 3150 N N . THR A 1 412 ? 14.897 10.338 -21.253 1.00 93.62 412 THR A N 1
ATOM 3151 C CA . THR A 1 412 ? 14.113 11.549 -20.963 1.00 93.62 412 THR A CA 1
ATOM 3152 C C . THR A 1 412 ? 12.754 11.514 -21.668 1.00 93.62 412 THR A C 1
ATOM 3154 O O . THR A 1 412 ? 11.734 11.827 -21.048 1.00 93.62 412 THR A O 1
ATOM 3157 N N . LEU A 1 413 ? 12.703 11.080 -22.929 1.00 94.19 413 LEU A N 1
ATOM 3158 C CA . LEU A 1 413 ? 11.445 10.886 -23.652 1.00 94.19 413 LEU A CA 1
ATOM 3159 C C . LEU A 1 413 ? 10.601 9.761 -23.033 1.00 94.19 413 LEU A C 1
ATOM 3161 O O . LEU A 1 413 ? 9.399 9.948 -22.825 1.00 94.19 413 LEU A O 1
ATOM 3165 N N . SER A 1 414 ? 11.220 8.639 -22.658 1.00 93.69 414 SER A N 1
ATOM 3166 C CA . SER A 1 414 ? 10.578 7.521 -21.946 1.00 93.69 414 SER A CA 1
ATOM 3167 C C . SER A 1 414 ? 9.890 7.983 -20.657 1.00 93.69 414 SER A C 1
ATOM 3169 O O . SER A 1 414 ? 8.750 7.588 -20.384 1.00 93.69 414 SER A O 1
ATOM 3171 N N . SER A 1 415 ? 10.505 8.899 -19.904 1.00 96.12 415 SER A N 1
ATOM 3172 C CA . SER A 1 415 ? 9.926 9.462 -18.679 1.00 96.12 415 SER A CA 1
ATOM 3173 C C . SER A 1 415 ? 8.601 10.203 -18.928 1.00 96.12 415 SER A C 1
ATOM 3175 O O . SER A 1 415 ? 7.654 10.100 -18.138 1.00 96.12 415 SER A O 1
ATOM 3177 N N . VAL A 1 416 ? 8.481 10.894 -20.068 1.00 96.12 416 VAL A N 1
ATOM 3178 C CA . VAL A 1 416 ? 7.254 11.596 -20.472 1.00 96.12 416 VAL A CA 1
ATOM 3179 C C . VAL A 1 416 ? 6.160 10.588 -20.814 1.00 96.12 416 VAL A C 1
ATOM 3181 O O . VAL A 1 416 ? 5.040 10.701 -20.304 1.00 96.12 416 VAL A O 1
ATOM 3184 N N . TYR A 1 417 ? 6.483 9.561 -21.606 1.00 94.88 417 TYR A N 1
ATOM 3185 C CA . TYR A 1 417 ? 5.546 8.476 -21.915 1.00 94.88 417 TYR A CA 1
ATOM 3186 C C . TYR A 1 417 ? 5.113 7.715 -20.656 1.00 94.88 417 TYR A C 1
ATOM 3188 O O . TYR A 1 417 ? 3.933 7.392 -20.508 1.00 94.88 417 TYR A O 1
ATOM 3196 N N . THR A 1 418 ? 6.029 7.506 -19.710 1.00 96.31 418 THR A N 1
ATOM 3197 C CA . THR A 1 418 ? 5.751 6.908 -18.398 1.00 96.31 418 THR A CA 1
ATOM 3198 C C . THR A 1 418 ? 4.744 7.744 -17.607 1.00 96.31 418 THR A C 1
ATOM 3200 O O . THR A 1 418 ? 3.801 7.195 -17.039 1.00 96.31 418 THR A O 1
ATOM 3203 N N . GLY A 1 419 ? 4.869 9.075 -17.617 1.00 96.88 419 GLY A N 1
ATOM 3204 C CA . GLY A 1 419 ? 3.894 9.981 -17.003 1.00 96.88 419 GLY A CA 1
ATOM 3205 C C . GLY A 1 419 ? 2.493 9.878 -17.618 1.00 96.88 419 GLY A C 1
ATOM 3206 O O . GLY A 1 419 ? 1.496 9.837 -16.892 1.00 96.88 419 GLY A O 1
ATOM 3207 N N . VAL A 1 420 ? 2.405 9.779 -18.947 1.00 96.50 420 VAL A N 1
ATOM 3208 C CA . VAL A 1 420 ? 1.126 9.592 -19.654 1.00 96.50 420 VAL A CA 1
ATOM 3209 C C . VAL A 1 420 ? 0.520 8.225 -19.329 1.00 96.50 420 VAL A C 1
ATOM 3211 O O . VAL A 1 420 ? -0.647 8.151 -18.946 1.00 96.50 420 VAL A O 1
ATOM 3214 N N . ALA A 1 421 ? 1.304 7.147 -19.398 1.00 95.56 421 ALA A N 1
ATOM 3215 C CA . ALA A 1 421 ? 0.855 5.799 -19.043 1.00 95.56 421 ALA A CA 1
ATOM 3216 C C . ALA A 1 421 ? 0.386 5.718 -17.578 1.00 95.56 421 ALA A C 1
ATOM 3218 O O . ALA A 1 421 ? -0.653 5.123 -17.280 1.00 95.56 421 ALA A O 1
ATOM 3219 N N . ALA A 1 422 ? 1.097 6.385 -16.666 1.00 97.25 422 ALA A N 1
ATOM 3220 C CA . ALA A 1 422 ? 0.740 6.480 -15.255 1.00 97.25 422 ALA A CA 1
ATOM 3221 C C . ALA A 1 422 ? -0.634 7.121 -15.030 1.00 97.25 422 ALA A C 1
ATOM 3223 O O . ALA A 1 422 ? -1.348 6.712 -14.113 1.00 97.25 422 ALA A O 1
ATOM 3224 N N . LEU A 1 423 ? -1.027 8.097 -15.857 1.00 97.31 423 LEU A N 1
ATOM 3225 C CA . LEU A 1 423 ? -2.347 8.717 -15.769 1.00 97.31 423 LEU A CA 1
ATOM 3226 C C . LEU A 1 423 ? -3.452 7.677 -15.989 1.00 97.31 423 LEU A C 1
ATOM 3228 O O . LEU A 1 423 ? -4.378 7.599 -15.186 1.00 97.31 423 LEU A O 1
ATOM 3232 N N . PHE A 1 424 ? -3.322 6.824 -17.005 1.00 96.56 424 PHE A N 1
ATOM 3233 C CA . PHE A 1 424 ? -4.287 5.752 -17.270 1.00 96.56 424 PHE A CA 1
ATOM 3234 C C . PHE A 1 424 ? -4.255 4.664 -16.190 1.00 96.56 424 PHE A C 1
ATOM 3236 O O . PHE A 1 424 ? -5.300 4.267 -15.671 1.00 96.56 424 PHE A O 1
ATOM 3243 N N . LEU A 1 425 ? -3.059 4.229 -15.783 1.00 96.19 425 LEU A N 1
ATOM 3244 C CA . LEU A 1 425 ? -2.889 3.212 -14.740 1.00 96.19 425 LEU A CA 1
ATOM 3245 C C . LEU A 1 425 ? -3.404 3.674 -13.372 1.00 96.19 425 LEU A C 1
ATOM 3247 O O . LEU A 1 425 ? -3.864 2.852 -12.580 1.00 96.19 425 LEU A O 1
ATOM 3251 N N . SER A 1 426 ? -3.381 4.980 -13.089 1.00 96.56 426 SER A N 1
ATOM 3252 C CA . SER A 1 426 ? -3.831 5.524 -11.806 1.00 96.56 426 SER A CA 1
ATOM 3253 C C . SER A 1 426 ? -5.297 5.201 -11.495 1.00 96.56 426 SER A C 1
ATOM 3255 O O . SER A 1 426 ? -5.621 4.910 -10.343 1.00 96.56 426 SER A O 1
ATOM 3257 N N . PHE A 1 427 ? -6.171 5.160 -12.508 1.00 96.50 427 PHE A N 1
ATOM 3258 C CA . PHE A 1 427 ? -7.575 4.777 -12.337 1.00 96.50 427 PHE A CA 1
ATOM 3259 C C . PHE A 1 427 ? -7.708 3.322 -11.878 1.00 96.50 427 PHE A C 1
ATOM 3261 O O . PHE A 1 427 ? -8.452 3.025 -10.941 1.00 96.50 427 PHE A O 1
ATOM 3268 N N . ILE A 1 428 ? -6.920 2.430 -12.482 1.00 96.38 428 ILE A N 1
ATOM 3269 C CA . ILE A 1 428 ? -6.865 1.010 -12.128 1.00 96.38 428 ILE A CA 1
ATOM 3270 C C . ILE A 1 428 ? -6.307 0.853 -10.707 1.00 96.38 428 ILE A C 1
ATOM 3272 O O . ILE A 1 428 ? -6.899 0.169 -9.874 1.00 96.38 428 ILE A O 1
ATOM 3276 N N . PHE A 1 429 ? -5.213 1.546 -10.379 1.00 95.62 429 PHE A N 1
ATOM 3277 C CA . PHE A 1 429 ? -4.618 1.494 -9.043 1.00 95.62 429 PHE A CA 1
ATOM 3278 C C . PHE A 1 429 ? -5.563 2.003 -7.952 1.00 95.62 429 PHE A C 1
ATOM 3280 O O . PHE A 1 429 ? -5.630 1.403 -6.877 1.00 95.62 429 PHE A O 1
ATOM 3287 N N . PHE A 1 430 ? -6.345 3.055 -8.213 1.00 94.19 430 PHE A N 1
ATOM 3288 C CA . PHE A 1 430 ? -7.325 3.528 -7.238 1.00 94.19 430 PHE A CA 1
ATOM 3289 C C . PHE A 1 430 ? -8.417 2.498 -6.964 1.00 94.19 430 PHE A C 1
ATOM 3291 O O . PHE A 1 430 ? -8.686 2.240 -5.788 1.00 94.19 430 PHE A O 1
ATOM 3298 N N . ALA A 1 431 ? -8.954 1.846 -7.997 1.00 94.19 431 ALA A N 1
ATOM 3299 C CA . ALA A 1 431 ? -9.915 0.755 -7.832 1.00 94.19 431 ALA A CA 1
ATOM 3300 C C . ALA A 1 431 ? -9.336 -0.415 -7.011 1.00 94.19 431 ALA A C 1
ATOM 3302 O O . ALA A 1 431 ? -10.038 -1.035 -6.214 1.00 94.19 431 ALA A O 1
ATOM 3303 N N . LEU A 1 432 ? -8.032 -0.673 -7.138 1.00 93.44 432 LEU A N 1
ATOM 3304 C CA . LEU A 1 432 ? -7.338 -1.765 -6.450 1.00 93.44 432 LEU A CA 1
ATOM 3305 C C . LEU A 1 432 ? -6.843 -1.421 -5.043 1.00 93.44 432 LEU A C 1
ATOM 3307 O O . LEU A 1 432 ? -6.408 -2.314 -4.317 1.00 93.44 432 LEU A O 1
ATOM 3311 N N . THR A 1 433 ? -6.919 -0.158 -4.620 1.00 92.88 433 THR A N 1
ATOM 3312 C CA . THR A 1 433 ? -6.453 0.303 -3.297 1.00 92.88 433 THR A CA 1
ATOM 3313 C C . THR A 1 433 ? -6.910 -0.602 -2.134 1.00 92.88 433 THR A C 1
ATOM 3315 O O . THR A 1 433 ? -6.068 -0.932 -1.288 1.00 92.88 433 THR A O 1
ATOM 3318 N N . PRO A 1 434 ? -8.178 -1.073 -2.073 1.00 90.69 434 PRO A N 1
ATOM 3319 C CA . PRO A 1 434 ? -8.623 -1.990 -1.022 1.00 90.69 434 PRO A CA 1
ATOM 3320 C C . PRO A 1 434 ? -7.902 -3.344 -1.055 1.00 90.69 434 PRO A C 1
ATOM 3322 O O . PRO A 1 434 ? -7.533 -3.859 -0.001 1.00 90.69 434 PRO A O 1
ATOM 3325 N N . ALA A 1 435 ? -7.634 -3.891 -2.246 1.00 93.00 435 ALA A N 1
ATOM 3326 C CA . ALA A 1 435 ? -6.985 -5.192 -2.422 1.00 93.00 435 ALA A CA 1
ATOM 3327 C C . ALA A 1 435 ? -5.534 -5.199 -1.908 1.00 93.00 435 ALA A C 1
ATOM 3329 O O . ALA A 1 435 ? -5.085 -6.176 -1.309 1.00 93.00 435 ALA A O 1
ATOM 3330 N N . PHE A 1 436 ? -4.814 -4.081 -2.053 1.00 92.31 436 PHE A N 1
ATOM 3331 C CA . PHE A 1 436 ? -3.466 -3.919 -1.490 1.00 92.31 436 PHE A CA 1
ATOM 3332 C C . PHE A 1 436 ? -3.442 -3.873 0.051 1.00 92.31 436 PHE A C 1
ATOM 3334 O O . PHE A 1 436 ? -2.366 -3.883 0.658 1.00 92.31 436 PHE A O 1
ATOM 3341 N N . GLY A 1 437 ? -4.607 -3.800 0.705 1.00 88.56 437 GLY A N 1
ATOM 3342 C CA . GLY A 1 437 ? -4.711 -3.548 2.142 1.00 88.56 437 GLY A CA 1
ATOM 3343 C C . GLY A 1 437 ? -4.358 -2.104 2.503 1.00 88.56 437 GLY A C 1
ATOM 3344 O O . GLY A 1 437 ? -4.089 -1.783 3.665 1.00 88.56 437 GLY A O 1
ATOM 3345 N N . PHE A 1 438 ? -4.351 -1.198 1.517 1.00 86.25 438 PHE A N 1
ATOM 3346 C CA . PHE A 1 438 ? -4.240 0.234 1.753 1.00 86.25 438 PHE A CA 1
ATOM 3347 C C . PHE A 1 438 ? -5.598 0.753 2.207 1.00 86.25 438 PHE A C 1
ATOM 3349 O O . PHE A 1 438 ? -6.239 1.540 1.518 1.00 86.25 438 PHE A O 1
ATOM 3356 N N . HIS A 1 439 ? -6.061 0.316 3.379 1.00 68.12 439 HIS A N 1
ATOM 3357 C CA . HIS A 1 439 ? -7.285 0.872 3.927 1.00 68.12 439 HIS A CA 1
ATOM 3358 C C . HIS A 1 439 ? -7.117 2.380 4.038 1.00 68.12 439 HIS A C 1
ATOM 3360 O O . HIS A 1 439 ? -6.159 2.911 4.621 1.00 68.12 439 HIS A O 1
ATOM 3366 N N . THR A 1 440 ? -8.035 3.055 3.359 1.00 56.84 440 THR A N 1
ATOM 3367 C CA . THR A 1 440 ? -8.182 4.492 3.377 1.00 56.84 440 THR A CA 1
ATOM 3368 C C . THR A 1 440 ? -8.199 4.921 4.825 1.00 56.84 440 THR A C 1
ATOM 3370 O O . THR A 1 440 ? -8.924 4.315 5.609 1.00 56.84 440 THR A O 1
ATOM 3373 N N . VAL A 1 441 ? -7.363 5.903 5.178 1.00 51.94 441 VAL A N 1
ATOM 3374 C CA . VAL A 1 441 ? -7.312 6.449 6.535 1.00 51.94 441 VAL A CA 1
ATOM 3375 C C . VAL A 1 441 ? -8.744 6.738 6.934 1.00 51.94 441 VAL A C 1
ATOM 3377 O O . VAL A 1 441 ? -9.359 7.645 6.373 1.00 51.94 441 VAL A O 1
ATOM 3380 N N . ILE A 1 442 ? -9.287 5.906 7.817 1.00 50.19 442 ILE A N 1
ATOM 3381 C CA . ILE A 1 442 ? -10.620 6.132 8.326 1.00 50.19 442 ILE A CA 1
ATOM 3382 C C . ILE A 1 442 ? -10.500 7.469 9.036 1.00 50.19 442 ILE A C 1
ATOM 3384 O O . ILE A 1 442 ? -9.601 7.644 9.864 1.00 50.19 442 ILE A O 1
ATOM 3388 N N . ALA A 1 443 ? -11.278 8.455 8.597 1.00 47.91 443 ALA A N 1
ATOM 3389 C CA . ALA A 1 443 ? -11.209 9.781 9.177 1.00 47.91 443 ALA A CA 1
ATOM 3390 C C . ALA A 1 443 ? -11.534 9.627 10.665 1.00 47.91 443 ALA A C 1
ATOM 3392 O O . ALA A 1 443 ? -12.679 9.357 11.027 1.00 47.91 443 ALA A O 1
ATOM 3393 N N . THR A 1 444 ? -10.518 9.732 11.524 1.00 48.47 444 THR A N 1
ATOM 3394 C CA . THR A 1 444 ? -10.753 9.744 12.964 1.00 48.47 444 THR A CA 1
ATOM 3395 C C . THR A 1 444 ? -11.425 11.068 13.256 1.00 48.47 444 THR A C 1
ATOM 3397 O O . THR A 1 444 ? -10.892 12.122 12.908 1.00 48.47 444 THR A O 1
ATOM 3400 N N . ARG A 1 445 ? -12.652 11.016 13.766 1.00 52.44 445 ARG A N 1
ATOM 3401 C CA . ARG A 1 445 ? -13.402 12.211 14.140 1.00 52.44 445 ARG A CA 1
ATOM 3402 C C . ARG A 1 445 ? -13.143 12.431 15.625 1.00 52.44 445 ARG A C 1
ATOM 3404 O O . ARG A 1 445 ? -13.172 11.486 16.403 1.00 52.44 445 ARG A O 1
ATOM 3411 N N . PHE A 1 446 ? -12.851 13.656 16.030 1.00 61.22 446 PHE A N 1
ATOM 3412 C CA . PHE A 1 446 ? -12.778 13.996 17.451 1.00 61.22 446 PHE A CA 1
ATOM 3413 C C . PHE A 1 446 ? -14.126 14.507 17.912 1.00 61.22 446 PHE A C 1
ATOM 3415 O O . PHE A 1 446 ? -14.635 15.428 17.291 1.00 61.22 446 PHE A O 1
ATOM 3422 N N . ALA A 1 447 ? -14.685 13.943 18.977 1.00 53.94 447 ALA A N 1
ATOM 3423 C CA . ALA A 1 447 ? -15.862 14.499 19.630 1.00 53.94 447 ALA A CA 1
ATOM 3424 C C . ALA A 1 447 ? -15.410 15.495 20.709 1.00 53.94 447 ALA A C 1
ATOM 3426 O O . ALA A 1 447 ? -14.534 15.186 21.519 1.00 53.94 447 ALA A O 1
ATOM 3427 N N . ARG A 1 448 ? -15.984 16.702 20.715 1.00 59.41 448 ARG A N 1
ATOM 3428 C CA . ARG A 1 448 ? -15.715 17.741 21.720 1.00 59.41 448 ARG A CA 1
ATOM 3429 C C . ARG A 1 448 ? -16.998 18.131 22.440 1.00 59.41 448 ARG A C 1
ATOM 3431 O O . ARG A 1 448 ? -18.006 18.336 21.787 1.00 59.41 448 ARG A O 1
ATOM 3438 N N . HIS A 1 449 ? -16.918 18.352 23.751 1.00 47.03 449 HIS A N 1
ATOM 3439 C CA . HIS A 1 449 ? -17.939 19.084 24.502 1.00 47.03 449 HIS A CA 1
ATOM 3440 C C . HIS A 1 449 ? -17.617 20.587 24.468 1.00 47.03 449 HIS A C 1
ATOM 3442 O O . HIS A 1 449 ? -16.537 21.003 24.905 1.00 47.03 449 HIS A O 1
ATOM 3448 N N . ILE A 1 450 ? -18.521 21.408 23.937 1.00 47.84 450 ILE A N 1
ATOM 3449 C CA . ILE A 1 450 ? -18.462 22.866 24.107 1.00 47.84 450 ILE A CA 1
ATOM 3450 C C . ILE A 1 450 ? -19.075 23.158 25.482 1.00 47.84 450 ILE A C 1
ATOM 3452 O O . ILE A 1 450 ? -20.184 22.715 25.756 1.00 47.84 450 ILE A O 1
ATOM 3456 N N . LYS A 1 451 ? -18.302 23.764 26.388 1.00 46.56 451 LYS A N 1
ATOM 3457 C CA . LYS A 1 451 ? -18.845 24.318 27.634 1.00 46.56 451 LYS A CA 1
ATOM 3458 C C . LYS A 1 451 ? -19.417 25.695 27.364 1.00 46.56 451 LYS A C 1
ATOM 3460 O O . LYS A 1 451 ? -18.783 26.400 26.543 1.00 46.56 451 LYS A O 1
#

Nearest PDB structures (foldseek):
  2qf4-assembly2_B  TM=6.980E-01  e=5.875E-07  Streptococcus pneumoniae R6
  2qf5-assembly1_A  TM=6.842E-01  e=1.446E-05  Streptococcus pneumoniae R6
  5vov-assembly1_H  TM=3.067E-01  e=2.550E-01  Rattus norvegicus
  5ej1-assembly1_A  TM=4.104E-01  e=9.837E+00  Cereibacter sphaeroides 2.4.1

Mean predicted aligned error: 8.96 Å

Sequence (451 aa):
MPICVIAMIIMCLLPSRWLEWTNWFGAQARVVISPIAHPMTMAKNLVIPQSVGNPNATSRERALQSELDRYRALLYKEQQENNQLSALVEQLSSGAAVTPDVAVTQIPRPVTGLSREFLVVRSGGHERITRSTVAVVNAVQLCGRVVVTDARTALVLPITAKDSQPLLGNVLLDDSGINTARCMLIPVGKGLLEGDVTMPDSGDEEQQIEIGMEVRLLDDQWPRHAQMLLIGTIERVATSPDQPLRKRITVRPSIDLRRGRSMNWFVLLFFAWVGFGLEMALLPVFDAGASGVHPSVVLPLLVFVALHAPRKHALWCAIVLGISMDLLTPINHDNGGPVTLIGPYALGYLLAAQFIFSVRGMVIRRNPLTIAFLSLIASLIAEILVVALITIRSLAGDSIAWDAGDALMDHTLSSVYTGVAALFLSFIFFALTPAFGFHTVIATRFARHIK

Secondary structure (DSSP, 8-state):
-HHHHHHHHHHHHS-GGG-TTHHHHHHHHHHHHHHHHHHHHHHHHHHS------TT--HHHHHHHHHHHHHHHHHHHHHHHHHHHHHHHHHHHHHS-S-TTS-B--EEE-EEEEETTEEEES--GGGT--TTPEEEETTTEEEEEEEEE-SS-EEEEETTSTTPPPEEEEEESSTTSSSEEEEEEEEEETTEEEEEEE--TT--TT----TT-EEEE--TTS-GGGTT-EEEEEEEEEE-SS-TTSEEEEEEPSS-SS------HHHHHHHHHHHHHHHHHHHHHHGGGSS-----SHHHHHHHHHHHS-HHHHHHHHHHHHHHHHHH-PEEETTTEEE---SHHHHHHHHHHHHHHHHTTTS-TT-HHHHHHHHHHHHHHHHHHHHHHHHHHHHTT------HHHHHHHHHHHHHHHHHHHHHHHHHHHHHTTTTT------EEEE-B--